Protein AF-0000000074056436 (afdb_homodimer)

InterPro domains:
  IPR011604 PD-(D/E)XK endonuclease-like domain superfamily [G3DSA:3.90.320.10] (15-272)

Secondary structure (DSSP, 8-state):
--HHHHHHHHHHHHHHHHHHHHHHHHHHHH--GGGSEEHHHHHHHHH-HHHHHHHHHSPPP--HHHHHHHHHHHHHHHHHHHHHHHTT-EEEEEEEEEEEETTEEEEEEEEEEEEE-SSS-EEEEEEEEE-SS--SS--HHHHHHHHHHHHHHHHTTTSS-EEEE-TTS-EEEEEE-HHHHIIIII-----S-GGGSEEEEEEEEE-SS-EEEEEEE---HHHHHHHHHHHHHHHHHHHHHHHTSS-GGGS----SS-GGGGG-TT-TT-TTS----B-GGGHHHHHHHHHHHHHHHHHHHHHHHHHHHHHHHHHHHT-SSPEE-SSEEEEEEEEPPPEEE-HHHHHHHHHHHHHSS--TT--HHHHHHHTEEEPPPEEEEEEEE--/--HHHHHHHHHHHHHHHHHHHHHHHHHHHH--GGGSEEHHHHHHHHH-HHHHHHHHHSPPP--HHHHHHHHHHHHHHHHHHHHHHHTT-EEEEEEEEEEEETTEEEEEEEEEEEEE-SSS-EEEEEEEEE-SS--SS--HHHHHHHHHHHHHHHHTTTSS-EEEE-TTS-EEEEEE-HHHHIIIII-----S-GGGSEEEEEEEEE-SS-EEEEEEE---HHHHHHHHHHHHHHHHHHHHHHTTS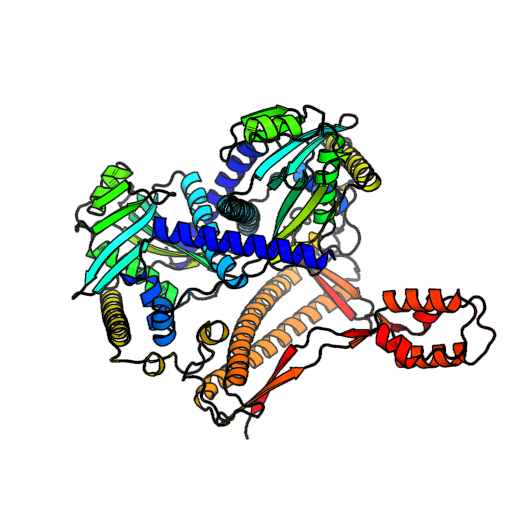S-GGGS----S--GGGGG-TT-TT-TTS-SSSB-GGGHHHHHHHHHHHHHHHHHHHHHHHHHHHHHHHHHHHT-SSPEE-SSEEEEEEEEPPPEEE-HHHHHHHHHHHHHSS--TT--HHHHHHHTEEEPPPEEEEEEEE--

Nearest PDB structures (foldseek):
  4ic1-assembly1_D  TM=7.194E-01  e=1.353E-06  Saccharolobus solfataricus P2
  7lwa-assembly1_A  TM=5.462E-01  e=1.738E-07  Homo sapiens
  7lw7-assembly1_A  TM=5.436E-01  e=4.994E-07  Homo sapiens
  7lw8-assembly1_A  TM=5.577E-01  e=8.464E-07  Homo sapiens
  7lw9-assembly1_A  TM=5.324E-01  e=1.353E-06  Homo sapiens

Sequence (774 aa):
MDSSDRGKALLELFRQGLANYGQRQTQAMLGDRTAYIGMSDIARYTECPRAAVAGKLLPPGTSLGRLLTLARGHWFEDGVGQCLAALGLHVLPQLEIRHTYRGVPIRAHLDFTLVWELPRPAVRILEVKSMEQLPADPYAAHELQISGQTGLLRRLWNKPTFSLRDKNGRILHDNLTFPQICREHLGLAFPDSVRDVSLEGWLLCLSMKEARAFGPYGYDAESLANIFTQARAFWAQLQDIRTGSLTLDAVPHAQGFHPLCACCRFNADCPKFPQGDYQPQWQPALTRLDALKQSRSTLDAAIKEMEAALKLACQLSGTQNWINTGQHRFRCTTAAGRRSLNREALHDELADIFRFEHLDDIDVDALLSRCEREGAAASRLIINAISMDSSDRGKALLELFRQGLANYGQRQTQAMLGDRTAYIGMSDIARYTECPRAAVAGKLLPPGTSLGRLLTLARGHWFEDGVGQCLAALGLHVLPQLEIRHTYRGVPIRAHLDFTLVWELPRPAVRILEVKSMEQLPADPYAAHELQISGQTGLLRRLWNKPTFSLRDKNGRILHDNLTFPQICREHLGLAFPDSVRDVSLEGWLLCLSMKEARAFGPYGYDAESLANIFTQARAFWAQLQDIRTGSLTLDAVPHAQGFHPLCACCRFNADCPKFPQGDYQPQWQPALTRLDALKQSRSTLDAAIKEMEAALKLACQLSGTQNWINTGQHRFRCTTAAGRRSLNREALHDELADIFRFEHLDDIDVDALLSRCEREGAAASRLIINAIS

Foldseek 3Di:
DDPVVVVVVVLVVVLVVLVVVVVQQCCLQPNQCLQAAELLLLLVCVQWLLLSLCVSVDDDDSDSVVSVQVVVFVVVLVVVVVVCVVVVFDKAAQKKFWDADPNHTYIYTFRIWTFDPPPHTEIEGEAEAEDADDDPDDDSSVLLSQQLVQQRCQVCQQWQGIWGADSSNHTPDHRGHPQVCCCVVPVDGDDSHCVRYHYFYKYWYDYPPDIDIDDGHHHDPVSNVVSSVSSVVSVVQSVCVVVPNDDSQRGGTRDDDDPCLVVRPPNPPHVNDPPDDDDCVCVVVVVVVVVVVVVVVVVVVVVVVVLVVVQVVQVVVPDQDWDDDPFKIKHKDWAKADKDFQPVQLVVVVVVLVVDPPNPPDDVVVSRVVRIDIDDTDIDMDMDTDD/DDPVVVVVVVLVVVLVVLVVVVVQQCCLQPNQCLQAAELLLLLVCVQWLLLSLCPSVDDDDSDSVVSVQVVVFVVVLVVVVVVCVVVVFDKAAQKKFWDADPNHTYIYTFRIWTFDPPPHTEIEGEAEAEDADDDPDDDSSVLLSQQLVQQRCQVCQQWQGIWGADSSNHTPDHRGHPQVCCCPVPVDGDDPHCVRYHYFYKYWYDYPPDIDIDDGHHHDPVSNVVSSVSSVVSVVQSVCVVVPNDDSQRGGTRFADDPCLVVRPPNPPHVLDDDDDDRCRPVVVVVVVVVVVVVVVVVVVVVVVVLVVVQVVQVVVVDQDWDDDPFKIKHKDWAKADKDFQPVQLVVVVVVLVVDPPNPPDDVVVSRVVRIDIDHIDIDMDMDTDD

Organism: NCBI:txid44742

Structure (mmCIF, N/CA/C/O backbone):
data_AF-0000000074056436-model_v1
#
loop_
_entity.id
_entity.type
_entity.pdbx_description
1 polymer Nuclease
#
loop_
_atom_site.group_PDB
_atom_site.id
_atom_site.type_symbol
_atom_site.label_atom_id
_atom_site.label_alt_id
_atom_site.label_comp_id
_atom_site.label_asym_id
_atom_site.label_entity_id
_atom_site.label_seq_id
_atom_site.pdbx_PDB_ins_code
_atom_site.Cartn_x
_atom_site.Cartn_y
_atom_site.Cartn_z
_atom_site.occupancy
_atom_site.B_iso_or_equiv
_atom_site.auth_seq_id
_atom_site.auth_comp_id
_atom_site.auth_asym_id
_atom_site.auth_atom_id
_atom_site.pdbx_PDB_model_num
ATOM 1 N N . MET A 1 1 ? 27.094 -19.5 -4.215 1 45.03 1 MET A N 1
ATOM 2 C CA . MET A 1 1 ? 26.406 -18.5 -3.406 1 45.03 1 MET A CA 1
ATOM 3 C C . MET A 1 1 ? 25.062 -19.031 -2.914 1 45.03 1 MET A C 1
ATOM 5 O O . MET A 1 1 ? 24.297 -19.609 -3.689 1 45.03 1 MET A O 1
ATOM 9 N N . ASP A 1 2 ? 24.797 -19.203 -1.667 1 64.5 2 ASP A N 1
ATOM 10 C CA . ASP A 1 2 ? 23.625 -19.766 -0.997 1 64.5 2 ASP A CA 1
ATOM 11 C C . ASP A 1 2 ? 22.375 -18.969 -1.349 1 64.5 2 ASP A C 1
ATOM 13 O O . ASP A 1 2 ? 22.453 -17.797 -1.747 1 64.5 2 ASP A O 1
ATOM 17 N N . SER A 1 3 ? 21.281 -19.625 -1.582 1 73.5 3 SER A N 1
ATOM 18 C CA . SER A 1 3 ? 19.984 -19.062 -1.944 1 73.5 3 SER A CA 1
ATOM 19 C C . SER A 1 3 ? 19.703 -17.797 -1.151 1 73.5 3 SER A C 1
ATOM 21 O O . SER A 1 3 ? 19.156 -16.828 -1.693 1 73.5 3 SER A O 1
ATOM 23 N N . SER A 1 4 ? 20.188 -17.828 0.021 1 75.25 4 SER A N 1
ATOM 24 C CA . SER A 1 4 ? 19.953 -16.672 0.875 1 75.25 4 SER A CA 1
ATOM 25 C C . SER A 1 4 ? 20.766 -15.461 0.406 1 75.25 4 SER A C 1
ATOM 27 O O . SER A 1 4 ? 20.25 -14.336 0.396 1 75.25 4 SER A O 1
ATOM 29 N N . ASP A 1 5 ? 21.891 -15.773 -0.095 1 84.12 5 ASP A N 1
ATOM 30 C CA . ASP A 1 5 ? 22.766 -14.688 -0.553 1 84.12 5 ASP A CA 1
ATOM 31 C C . ASP A 1 5 ? 22.234 -14.078 -1.852 1 84.12 5 ASP A C 1
ATOM 33 O O . ASP A 1 5 ? 22.281 -12.859 -2.037 1 84.12 5 ASP A O 1
ATOM 37 N N . ARG A 1 6 ? 21.703 -14.883 -2.639 1 89.94 6 ARG A N 1
ATOM 38 C CA . ARG A 1 6 ? 21.188 -14.406 -3.922 1 89.94 6 ARG A CA 1
ATOM 39 C C . ARG A 1 6 ? 19.891 -13.617 -3.742 1 89.94 6 ARG A C 1
ATOM 41 O O . ARG A 1 6 ? 19.625 -12.672 -4.484 1 89.94 6 ARG A O 1
ATOM 48 N N . GLY A 1 7 ? 19.125 -14.039 -2.811 1 90.94 7 GLY A N 1
ATOM 49 C CA . GLY A 1 7 ? 17.969 -13.242 -2.457 1 90.94 7 GLY A CA 1
ATOM 50 C C . GLY A 1 7 ? 18.312 -11.852 -1.962 1 90.94 7 GLY A C 1
ATOM 51 O O . GLY A 1 7 ? 17.672 -10.875 -2.34 1 90.94 7 GLY A O 1
ATOM 52 N N . LYS A 1 8 ? 19.406 -11.812 -1.211 1 92.19 8 LYS A N 1
ATOM 53 C CA . LYS A 1 8 ? 19.875 -10.523 -0.716 1 92.19 8 LYS A CA 1
ATOM 54 C C . LYS A 1 8 ? 20.391 -9.648 -1.86 1 92.19 8 LYS A C 1
ATOM 56 O O . LYS A 1 8 ? 20.203 -8.43 -1.847 1 92.19 8 LYS A O 1
ATOM 61 N N . ALA A 1 9 ? 20.953 -10.305 -2.77 1 93.94 9 ALA A N 1
ATOM 62 C CA . ALA A 1 9 ? 21.469 -9.57 -3.93 1 93.94 9 ALA A CA 1
ATOM 63 C C . ALA A 1 9 ? 20.312 -8.977 -4.742 1 93.94 9 ALA A C 1
ATOM 65 O O . ALA A 1 9 ? 20.422 -7.844 -5.227 1 93.94 9 ALA A O 1
ATOM 66 N N . LEU A 1 10 ? 19.328 -9.719 -4.914 1 95.06 10 LEU A N 1
ATOM 67 C CA . LEU A 1 10 ? 18.156 -9.219 -5.613 1 95.06 10 LEU A CA 1
ATOM 68 C C . LEU A 1 10 ? 17.562 -8.016 -4.891 1 95.06 10 LEU A C 1
ATOM 70 O O . LEU A 1 10 ? 17.203 -7.02 -5.523 1 95.06 10 LEU A O 1
ATOM 74 N N . LEU A 1 11 ? 17.5 -8.07 -3.604 1 96.44 11 LEU A N 1
ATOM 75 C CA . LEU A 1 11 ? 16.969 -6.969 -2.814 1 96.44 11 LEU A CA 1
ATOM 76 C C . LEU A 1 11 ? 17.859 -5.734 -2.93 1 96.44 11 LEU A C 1
ATOM 78 O O . LEU A 1 11 ? 17.359 -4.605 -2.965 1 96.44 11 LEU A O 1
ATOM 82 N N . GLU A 1 12 ? 19.094 -5.961 -2.975 1 96.38 12 GLU A N 1
ATOM 83 C CA . GLU A 1 12 ? 20.031 -4.844 -3.145 1 96.38 12 GLU A CA 1
ATOM 84 C C . GLU A 1 12 ? 19.859 -4.191 -4.512 1 96.38 12 GLU A C 1
ATOM 86 O O . GLU A 1 12 ? 19.891 -2.963 -4.625 1 96.38 12 GLU A O 1
ATOM 91 N N . LEU A 1 13 ? 19.672 -5.012 -5.488 1 95.75 13 LEU A N 1
ATOM 92 C CA . LEU A 1 13 ? 19.406 -4.488 -6.82 1 95.75 13 LEU A CA 1
ATOM 93 C C . LEU A 1 13 ? 18.125 -3.662 -6.824 1 95.75 13 LEU A C 1
ATOM 95 O O . LEU A 1 13 ? 18.078 -2.582 -7.418 1 95.75 13 LEU A O 1
ATOM 99 N N . PHE A 1 14 ? 17.172 -4.199 -6.191 1 96.75 14 PHE A N 1
ATOM 100 C CA . PHE A 1 14 ? 15.898 -3.496 -6.086 1 96.75 14 PHE A CA 1
ATOM 101 C C . PHE A 1 14 ? 16.062 -2.174 -5.348 1 96.75 14 PHE A C 1
ATOM 103 O O . PHE A 1 14 ? 15.555 -1.142 -5.785 1 96.75 14 PHE A O 1
ATOM 110 N N . ARG A 1 15 ? 16.766 -2.18 -4.289 1 97.44 15 ARG A N 1
ATOM 111 C CA . ARG A 1 15 ? 17.047 -0.967 -3.525 1 97.44 15 ARG A CA 1
ATOM 112 C C . ARG A 1 15 ? 17.703 0.093 -4.406 1 97.44 15 ARG A C 1
ATOM 114 O O . ARG A 1 15 ? 17.328 1.267 -4.355 1 97.44 15 ARG A O 1
ATOM 121 N N . GLN A 1 16 ? 18.641 -0.307 -5.199 1 97.5 16 GLN A N 1
ATOM 122 C CA . GLN A 1 16 ? 19.312 0.615 -6.105 1 97.5 16 GLN A CA 1
ATOM 123 C C . GLN A 1 16 ? 18.344 1.181 -7.137 1 97.5 16 GLN A C 1
ATOM 125 O O . GLN A 1 16 ? 18.406 2.367 -7.465 1 97.5 16 GLN A O 1
ATOM 130 N N . GLY A 1 17 ? 17.531 0.316 -7.633 1 97.75 17 GLY A N 1
ATOM 131 C CA . GLY A 1 17 ? 16.5 0.774 -8.555 1 97.75 17 GLY A CA 1
ATOM 132 C C . GLY A 1 17 ? 15.578 1.814 -7.945 1 97.75 17 GLY A C 1
ATOM 133 O O . GLY A 1 17 ? 15.266 2.826 -8.586 1 97.75 17 GLY A O 1
ATOM 134 N N . LEU A 1 18 ? 15.195 1.543 -6.699 1 97.69 18 LEU A N 1
ATOM 135 C CA . LEU A 1 18 ? 14.352 2.492 -5.98 1 97.69 18 LEU A CA 1
ATOM 136 C C . LEU A 1 18 ? 15.055 3.84 -5.836 1 97.69 18 LEU A C 1
ATOM 138 O O . LEU A 1 18 ? 14.445 4.887 -6.074 1 97.69 18 LEU A O 1
ATOM 142 N N . ALA A 1 19 ? 16.281 3.781 -5.453 1 96.75 19 ALA A N 1
ATOM 143 C CA . ALA A 1 19 ? 17.062 4.996 -5.23 1 96.75 19 ALA A CA 1
ATOM 144 C C . ALA A 1 19 ? 17.203 5.805 -6.52 1 96.75 19 ALA A C 1
ATOM 146 O O . ALA A 1 19 ? 16.953 7.016 -6.527 1 96.75 19 ALA A O 1
ATOM 147 N N . ASN A 1 20 ? 17.5 5.148 -7.602 1 96.25 20 ASN A N 1
ATOM 148 C CA . ASN A 1 20 ? 17.688 5.809 -8.891 1 96.25 20 ASN A CA 1
ATOM 149 C C . ASN A 1 20 ? 16.375 6.406 -9.406 1 96.25 20 ASN A C 1
ATOM 151 O O . ASN A 1 20 ? 16.359 7.551 -9.859 1 96.25 20 ASN A O 1
ATOM 155 N N . TYR A 1 21 ? 15.414 5.621 -9.328 1 95.31 21 TYR A N 1
ATOM 156 C CA . TYR A 1 21 ? 14.109 6.094 -9.789 1 95.31 21 TYR A CA 1
ATOM 157 C C . TYR A 1 21 ? 13.641 7.285 -8.969 1 95.31 21 TYR A C 1
ATOM 159 O O . TYR A 1 21 ? 13.164 8.281 -9.523 1 95.31 21 TYR A O 1
ATOM 167 N N . GLY A 1 22 ? 13.789 7.156 -7.645 1 93.5 22 GLY A N 1
ATOM 168 C CA . GLY A 1 22 ? 13.375 8.234 -6.762 1 93.5 22 GLY A CA 1
ATOM 169 C C . GLY A 1 22 ? 14.094 9.539 -7.035 1 93.5 22 GLY A C 1
ATOM 170 O O . GLY A 1 22 ? 13.469 10.602 -7.07 1 93.5 22 GLY A O 1
ATOM 171 N N . GLN A 1 23 ? 15.312 9.445 -7.234 1 92.62 23 GLN A N 1
ATOM 172 C CA . GLN A 1 23 ? 16.109 10.625 -7.512 1 92.62 23 GLN A CA 1
ATOM 173 C C . GLN A 1 23 ? 15.695 11.289 -8.82 1 92.62 23 GLN A C 1
ATOM 175 O O . GLN A 1 23 ? 15.5 12.5 -8.875 1 92.62 23 GLN A O 1
ATOM 180 N N . ARG A 1 24 ? 15.484 10.508 -9.82 1 92.44 24 ARG A N 1
ATOM 181 C CA . ARG A 1 24 ? 15.102 11.016 -11.133 1 92.44 24 ARG A CA 1
ATOM 182 C C . ARG A 1 24 ? 13.711 11.656 -11.086 1 92.44 24 ARG A C 1
ATOM 184 O O . ARG A 1 24 ? 13.5 12.734 -11.633 1 92.44 24 ARG A O 1
ATOM 191 N N . GLN A 1 25 ? 12.844 10.984 -10.445 1 91.69 25 GLN A N 1
ATOM 192 C CA . GLN A 1 25 ? 11.477 11.477 -10.359 1 91.69 25 GLN A CA 1
ATOM 193 C C . GLN A 1 25 ? 11.406 12.789 -9.586 1 91.69 25 GLN A C 1
ATOM 195 O O . GLN A 1 25 ? 10.703 13.719 -9.984 1 91.69 25 GLN A O 1
ATOM 200 N N . THR A 1 26 ? 12.109 12.852 -8.492 1 90.44 26 THR A N 1
ATOM 201 C CA . THR A 1 26 ? 12.125 14.062 -7.688 1 90.44 26 THR A CA 1
ATOM 202 C C . THR A 1 26 ? 12.695 15.234 -8.484 1 90.44 26 THR A C 1
ATOM 204 O O . THR A 1 26 ? 12.117 16.328 -8.492 1 90.44 26 THR A O 1
ATOM 207 N N . GLN A 1 27 ? 13.711 14.992 -9.172 1 91.88 27 GLN A N 1
ATOM 208 C CA . GLN A 1 27 ? 14.336 16.047 -9.961 1 91.88 27 GLN A CA 1
ATOM 209 C C . GLN A 1 27 ? 13.406 16.516 -11.086 1 91.88 27 GLN A C 1
ATOM 211 O O . GLN A 1 27 ? 13.273 17.719 -11.328 1 91.88 27 GLN A O 1
ATOM 216 N N . ALA A 1 28 ? 12.781 15.602 -11.688 1 92.62 28 ALA A N 1
ATOM 217 C CA . ALA A 1 28 ? 11.922 15.914 -12.828 1 92.62 28 ALA A CA 1
ATOM 218 C C . ALA A 1 28 ? 10.664 16.656 -12.383 1 92.62 28 ALA A C 1
ATOM 220 O O . ALA A 1 28 ? 10.25 17.609 -13.023 1 92.62 28 ALA A O 1
ATOM 221 N N . MET A 1 29 ? 10.109 16.234 -11.289 1 92.31 29 MET A N 1
ATOM 222 C CA . MET A 1 29 ? 8.781 16.719 -10.914 1 92.31 29 MET A CA 1
ATOM 223 C C . MET A 1 29 ? 8.875 17.906 -9.953 1 92.31 29 MET A C 1
ATOM 225 O O . MET A 1 29 ? 8.016 18.781 -9.961 1 92.31 29 MET A O 1
ATOM 229 N N . LEU A 1 30 ? 9.93 17.875 -9.07 1 92 30 LEU A N 1
ATOM 230 C CA . LEU A 1 30 ? 9.953 18.844 -7.984 1 92 30 LEU A CA 1
ATOM 231 C C . LEU A 1 30 ? 11.148 19.797 -8.117 1 92 30 LEU A C 1
ATOM 233 O O . LEU A 1 30 ? 11.195 20.828 -7.457 1 92 30 LEU A O 1
ATOM 237 N N . GLY A 1 31 ? 12.117 19.453 -8.969 1 91.88 31 GLY A N 1
ATOM 238 C CA . GLY A 1 31 ? 13.305 20.281 -9.109 1 91.88 31 GLY A CA 1
ATOM 239 C C . GLY A 1 31 ? 14.203 20.266 -7.887 1 91.88 31 GLY A C 1
ATOM 240 O O . GLY A 1 31 ? 14.281 19.25 -7.195 1 91.88 31 GLY A O 1
ATOM 241 N N . ASP A 1 32 ? 14.922 21.344 -7.656 1 92.62 32 ASP A N 1
ATOM 242 C CA . ASP A 1 32 ? 15.844 21.453 -6.527 1 92.62 32 ASP A CA 1
ATOM 243 C C . ASP A 1 32 ? 15.094 21.781 -5.238 1 92.62 32 ASP A C 1
ATOM 245 O O . ASP A 1 32 ? 14.797 22.953 -4.969 1 92.62 32 ASP A O 1
ATOM 249 N N . ARG A 1 33 ? 14.984 20.844 -4.402 1 91.94 33 ARG A N 1
ATOM 250 C CA . ARG A 1 33 ? 14.172 20.953 -3.195 1 91.94 33 ARG A CA 1
ATOM 251 C C . ARG A 1 33 ? 14.867 21.828 -2.148 1 91.94 33 ARG A C 1
ATOM 253 O O . ARG A 1 33 ? 14.242 22.25 -1.172 1 91.94 33 ARG A O 1
ATOM 260 N N . THR A 1 34 ? 16.109 22.094 -2.307 1 91 34 THR A N 1
ATOM 261 C CA . THR A 1 34 ? 16.844 22.906 -1.346 1 91 34 THR A CA 1
ATOM 262 C C . THR A 1 34 ? 16.562 24.391 -1.57 1 91 34 THR A C 1
ATOM 264 O O . THR A 1 34 ? 16.844 25.219 -0.704 1 91 34 THR A O 1
ATOM 267 N N . ALA A 1 35 ? 15.961 24.703 -2.682 1 93.62 35 ALA A N 1
ATOM 268 C CA . ALA A 1 35 ? 15.805 26.094 -3.096 1 93.62 35 ALA A CA 1
ATOM 269 C C . ALA A 1 35 ? 14.477 26.656 -2.607 1 93.62 35 ALA A C 1
ATOM 271 O O . ALA A 1 35 ? 14.219 27.859 -2.748 1 93.62 35 ALA A O 1
ATOM 272 N N . TYR A 1 36 ? 13.664 25.844 -2.062 1 97.06 36 TYR A N 1
ATOM 273 C CA . TYR A 1 36 ? 12.367 26.312 -1.59 1 97.06 36 TYR A CA 1
ATOM 274 C C . TYR A 1 36 ? 11.867 25.438 -0.441 1 97.06 36 TYR A C 1
ATOM 276 O O . TYR A 1 36 ? 12.461 24.406 -0.13 1 97.06 36 TYR A O 1
ATOM 284 N N . ILE A 1 37 ? 10.797 25.906 0.201 1 97.44 37 ILE A N 1
ATOM 285 C CA . ILE A 1 37 ? 10.102 25.141 1.224 1 97.44 37 ILE A CA 1
ATOM 286 C C . ILE A 1 37 ? 8.766 24.641 0.672 1 97.44 37 ILE A C 1
ATOM 288 O O . ILE A 1 37 ? 7.949 25.422 0.195 1 97.44 37 ILE A O 1
ATOM 292 N N . GLY A 1 38 ? 8.594 23.344 0.7 1 97.56 38 GLY A N 1
ATOM 293 C CA . GLY A 1 38 ? 7.336 22.766 0.26 1 97.56 38 GLY A CA 1
ATOM 294 C C . GLY A 1 38 ? 6.289 22.719 1.356 1 97.56 38 GLY A C 1
ATOM 295 O O . GLY A 1 38 ? 6.617 22.844 2.539 1 97.56 38 GLY A O 1
ATOM 296 N N . MET A 1 39 ? 5.102 22.516 0.973 1 96.75 39 MET A N 1
ATOM 297 C CA . MET A 1 39 ? 4.012 22.438 1.939 1 96.75 39 MET A CA 1
ATOM 298 C C . MET A 1 39 ? 4.219 21.281 2.902 1 96.75 39 MET A C 1
ATOM 300 O O . MET A 1 39 ? 3.967 21.406 4.102 1 96.75 39 MET A O 1
ATOM 304 N N . SER A 1 40 ? 4.664 20.156 2.402 1 95.44 40 SER A N 1
ATOM 305 C CA . SER A 1 40 ? 4.945 19 3.25 1 95.44 40 SER A CA 1
ATOM 306 C C . SER A 1 40 ? 6.074 19.297 4.23 1 95.44 40 SER A C 1
ATOM 308 O O . SER A 1 40 ? 6.086 18.781 5.348 1 95.44 40 SER A O 1
ATOM 310 N N . ASP A 1 41 ? 7.051 20.094 3.797 1 96.5 41 ASP A N 1
ATOM 311 C CA . ASP A 1 41 ? 8.141 20.516 4.68 1 96.5 41 ASP A CA 1
ATOM 312 C C . ASP A 1 41 ? 7.605 21.297 5.871 1 96.5 41 ASP A C 1
ATOM 314 O O . ASP A 1 41 ? 8.016 21.078 7.012 1 96.5 41 ASP A O 1
ATOM 318 N N . ILE A 1 42 ? 6.738 22.203 5.535 1 97.44 42 ILE A N 1
ATOM 319 C CA . ILE A 1 42 ? 6.176 23.062 6.574 1 97.44 42 ILE A CA 1
ATOM 320 C C . ILE A 1 42 ? 5.391 22.219 7.57 1 97.44 42 ILE A C 1
ATOM 322 O O . ILE A 1 42 ? 5.488 22.422 8.781 1 97.44 42 ILE A O 1
ATOM 326 N N . ALA A 1 43 ? 4.637 21.297 7.047 1 95.12 43 ALA A N 1
ATOM 327 C CA . ALA A 1 43 ? 3.881 20.406 7.91 1 95.12 43 ALA A CA 1
ATOM 328 C C . ALA A 1 43 ? 4.809 19.641 8.852 1 95.12 43 ALA A C 1
ATOM 330 O O . ALA A 1 43 ? 4.543 19.531 10.047 1 95.12 43 ALA A O 1
ATOM 331 N N . ARG A 1 44 ? 5.895 19.156 8.383 1 93.19 44 ARG A N 1
ATOM 332 C CA . ARG A 1 44 ? 6.871 18.438 9.195 1 93.19 44 ARG A CA 1
ATOM 333 C C . ARG A 1 44 ? 7.504 19.344 10.234 1 93.19 44 ARG A C 1
ATOM 335 O O . ARG A 1 44 ? 7.766 18.938 11.367 1 93.19 44 ARG A O 1
ATOM 342 N N . TYR A 1 45 ? 7.762 20.531 9.852 1 96.62 45 TYR A N 1
ATOM 343 C CA . TYR A 1 45 ? 8.375 21.516 10.734 1 96.62 45 TYR A CA 1
ATOM 344 C C . TYR A 1 45 ? 7.488 21.781 11.945 1 96.62 45 TYR A C 1
ATOM 346 O O . TYR A 1 45 ? 7.988 21.984 13.055 1 96.62 45 TYR A O 1
ATOM 354 N N . THR A 1 46 ? 6.219 21.766 11.688 1 93.31 46 THR A N 1
ATOM 355 C CA . THR A 1 46 ? 5.289 22 12.781 1 93.31 46 THR A CA 1
ATOM 356 C C . THR A 1 46 ? 5.328 20.844 13.781 1 93.31 46 THR A C 1
ATOM 358 O O . THR A 1 46 ? 5.055 21.031 14.969 1 93.31 46 THR A O 1
ATOM 361 N N . GLU A 1 47 ? 5.715 19.688 13.289 1 89.56 47 GLU A N 1
ATOM 362 C CA . GLU A 1 47 ? 5.82 18.531 14.172 1 89.56 47 GLU A CA 1
ATOM 363 C C . GLU A 1 47 ? 7.164 18.516 14.891 1 89.56 47 GLU A C 1
ATOM 365 O O . GLU A 1 47 ? 7.219 18.281 16.109 1 89.56 47 GLU A O 1
ATOM 370 N N . CYS A 1 48 ? 8.203 18.672 14.18 1 93.69 48 CYS A N 1
ATOM 371 C CA . CYS A 1 48 ? 9.555 18.719 14.734 1 93.69 48 CYS A CA 1
ATOM 372 C C . CYS A 1 48 ? 10.477 19.562 13.875 1 93.69 48 CYS A C 1
ATOM 374 O O . CYS A 1 48 ? 11 19.094 12.867 1 93.69 48 CYS A O 1
ATOM 376 N N . PRO A 1 49 ? 10.75 20.75 14.328 1 96.44 49 PRO A N 1
ATOM 377 C CA . PRO A 1 49 ? 11.602 21.656 13.562 1 96.44 49 PRO A CA 1
ATOM 378 C C . PRO A 1 49 ? 12.977 21.062 13.258 1 96.44 49 PRO A C 1
ATOM 380 O O . PRO A 1 49 ? 13.453 21.156 12.125 1 96.44 49 PRO A O 1
ATOM 383 N N . ARG A 1 50 ? 13.578 20.422 14.164 1 95.75 50 ARG A N 1
ATOM 384 C CA . ARG A 1 50 ? 14.914 19.859 13.961 1 95.75 50 ARG A CA 1
ATOM 385 C C . ARG A 1 50 ? 14.906 18.812 12.852 1 95.75 50 ARG A C 1
ATOM 387 O O . ARG A 1 50 ? 15.789 18.812 11.992 1 95.75 50 ARG A O 1
ATOM 394 N N . ALA A 1 51 ? 13.938 17.969 12.93 1 93.56 51 ALA A N 1
ATOM 395 C CA . ALA A 1 51 ? 13.844 16.922 11.914 1 93.56 51 ALA A CA 1
ATOM 396 C C . ALA A 1 51 ? 13.633 17.531 10.531 1 93.56 51 ALA A C 1
ATOM 398 O O . ALA A 1 51 ? 14.219 17.062 9.547 1 93.56 51 ALA A O 1
ATOM 399 N N . ALA A 1 52 ? 12.781 18.516 10.43 1 95.81 52 ALA A N 1
ATOM 400 C CA . ALA A 1 52 ? 12.492 19.172 9.156 1 95.81 52 ALA A CA 1
ATOM 401 C C . ALA A 1 52 ? 13.734 19.844 8.586 1 95.81 52 ALA A C 1
ATOM 403 O O . ALA A 1 52 ? 14.047 19.688 7.402 1 95.81 52 ALA A O 1
ATOM 404 N N . VAL A 1 53 ? 14.414 20.516 9.438 1 96.75 53 VAL A N 1
ATOM 405 C CA . VAL A 1 53 ? 15.609 21.234 9.016 1 96.75 53 VAL A CA 1
ATOM 406 C C . VAL A 1 53 ? 16.688 20.234 8.586 1 96.75 53 VAL A C 1
ATOM 408 O O . VAL A 1 53 ? 17.297 20.391 7.523 1 96.75 53 VAL A O 1
ATOM 411 N N . ALA A 1 54 ? 16.875 19.234 9.406 1 94.62 54 ALA A N 1
ATOM 412 C CA . ALA A 1 54 ? 17.844 18.188 9.062 1 94.62 54 ALA A CA 1
ATOM 413 C C . ALA A 1 54 ? 17.516 17.547 7.719 1 94.62 54 ALA A C 1
ATOM 415 O O . ALA A 1 54 ? 18.406 17.281 6.918 1 94.62 54 ALA A O 1
ATOM 416 N N . GLY A 1 55 ? 16.266 17.406 7.48 1 92.75 55 GLY A N 1
ATOM 417 C CA . GLY A 1 55 ? 15.812 16.781 6.246 1 92.75 55 GLY A CA 1
ATOM 418 C C . GLY A 1 55 ? 16.156 17.578 5.008 1 92.75 55 GLY A C 1
ATOM 419 O O . GLY A 1 55 ? 16.375 17.016 3.932 1 92.75 55 GLY A O 1
ATOM 420 N N . LYS A 1 56 ? 16.203 18.844 5.168 1 94.25 56 LYS A N 1
ATOM 421 C CA . LYS A 1 56 ? 16.547 19.719 4.051 1 94.25 56 LYS A CA 1
ATOM 422 C C . LYS A 1 56 ? 18.047 19.797 3.854 1 94.25 56 LYS A C 1
ATOM 424 O O . LYS A 1 56 ? 18.531 20.094 2.756 1 94.25 56 LYS A O 1
ATOM 429 N N . LEU A 1 57 ? 18.781 19.531 4.887 1 93.12 57 LEU A N 1
ATOM 430 C CA . LEU A 1 57 ? 20.219 19.797 4.863 1 93.12 57 LEU A CA 1
ATOM 431 C C . LEU A 1 57 ? 21 18.531 4.582 1 93.12 57 LEU A C 1
ATOM 433 O O . LEU A 1 57 ? 22.062 18.578 3.945 1 93.12 57 LEU A O 1
ATOM 437 N N . LEU A 1 58 ? 20.5 17.422 5.066 1 90.19 58 LEU A N 1
ATOM 438 C CA . LEU A 1 58 ? 21.266 16.172 5.008 1 90.19 58 LEU A CA 1
ATOM 439 C C . LEU A 1 58 ? 20.75 15.281 3.883 1 90.19 58 LEU A C 1
ATOM 441 O O . LEU A 1 58 ? 19.578 15.383 3.488 1 90.19 58 LEU A O 1
ATOM 445 N N . PRO A 1 59 ? 21.641 14.453 3.424 1 85.5 59 PRO A N 1
ATOM 446 C CA . PRO A 1 59 ? 21.219 13.555 2.344 1 85.5 59 PRO A CA 1
ATOM 447 C C . PRO A 1 59 ? 20.109 12.609 2.768 1 85.5 59 PRO A C 1
ATOM 449 O O . PRO A 1 59 ? 20.016 12.234 3.939 1 85.5 59 PRO A O 1
ATOM 452 N N . PRO A 1 60 ? 19.359 12.227 1.776 1 83.5 60 PRO A N 1
ATOM 453 C CA . PRO A 1 60 ? 18.266 11.312 2.104 1 83.5 60 PRO A CA 1
ATOM 454 C C . PRO A 1 60 ? 18.766 9.922 2.498 1 83.5 60 PRO A C 1
ATOM 456 O O . PRO A 1 60 ? 19.844 9.508 2.08 1 83.5 60 PRO A O 1
ATOM 459 N N . GLY A 1 61 ? 17.953 9.312 3.355 1 83.12 61 GLY A N 1
ATOM 460 C CA . GLY A 1 61 ? 18.25 7.934 3.699 1 83.12 61 GLY A CA 1
ATOM 461 C C . GLY A 1 61 ? 18.078 6.977 2.535 1 83.12 61 GLY A C 1
ATOM 462 O O . GLY A 1 61 ? 17.203 7.172 1.689 1 83.12 61 GLY A O 1
ATOM 463 N N . THR A 1 62 ? 18.922 5.891 2.59 1 88.5 62 THR A N 1
ATOM 464 C CA . THR A 1 62 ? 18.922 5.012 1.427 1 88.5 62 THR A CA 1
ATOM 465 C C . THR A 1 62 ? 18.547 3.586 1.827 1 88.5 62 THR A C 1
ATOM 467 O O . THR A 1 62 ? 18.781 2.641 1.075 1 88.5 62 THR A O 1
ATOM 470 N N . SER A 1 63 ? 17.953 3.482 2.982 1 90.19 63 SER A N 1
ATOM 471 C CA . SER A 1 63 ? 17.531 2.143 3.371 1 90.19 63 SER A CA 1
ATOM 472 C C . SER A 1 63 ? 16.375 1.654 2.496 1 90.19 63 SER A C 1
ATOM 474 O O . SER A 1 63 ? 15.594 2.457 1.991 1 90.19 63 SER A O 1
ATOM 476 N N . LEU A 1 64 ? 16.344 0.354 2.326 1 93.31 64 LEU A N 1
ATOM 477 C CA . LEU A 1 64 ? 15.297 -0.233 1.491 1 93.31 64 LEU A CA 1
ATOM 478 C C . LEU A 1 64 ? 13.914 0.16 1.992 1 93.31 64 LEU A C 1
ATOM 480 O O . LEU A 1 64 ? 13.047 0.549 1.202 1 93.31 64 LEU A O 1
ATOM 484 N N . GLY A 1 65 ? 13.719 0.068 3.297 1 91.88 65 GLY A N 1
ATOM 485 C CA . GLY A 1 65 ? 12.422 0.413 3.873 1 91.88 65 GLY A CA 1
ATOM 486 C C . GLY A 1 65 ? 12.008 1.842 3.584 1 91.88 65 GLY A C 1
ATOM 487 O O . GLY A 1 65 ? 10.852 2.096 3.229 1 91.88 65 GLY A O 1
ATOM 488 N N . ARG A 1 66 ? 12.891 2.723 3.682 1 90.06 66 ARG A N 1
ATOM 489 C CA . ARG A 1 66 ? 12.602 4.129 3.43 1 90.06 66 ARG A CA 1
ATOM 490 C C . ARG A 1 66 ? 12.312 4.371 1.951 1 90.06 66 ARG A C 1
ATOM 492 O O . ARG A 1 66 ? 11.328 5.027 1.606 1 90.06 66 ARG A O 1
ATOM 499 N N . LEU A 1 67 ? 13.203 3.867 1.149 1 95.12 67 LEU A N 1
ATOM 500 C CA . LEU A 1 67 ? 13.062 4.07 -0.288 1 95.12 67 LEU A CA 1
ATOM 501 C C . LEU A 1 67 ? 11.75 3.465 -0.791 1 95.12 67 LEU A C 1
ATOM 503 O O . LEU A 1 67 ? 11.07 4.062 -1.622 1 95.12 67 LEU A O 1
ATOM 507 N N . LEU A 1 68 ? 11.422 2.316 -0.29 1 96.06 68 LEU A N 1
ATOM 508 C CA . LEU A 1 68 ? 10.172 1.664 -0.676 1 96.06 68 LEU A CA 1
ATOM 509 C C . LEU A 1 68 ? 8.969 2.488 -0.235 1 96.06 68 LEU A C 1
ATOM 511 O O . LEU A 1 68 ? 7.992 2.615 -0.978 1 96.06 68 LEU A O 1
ATOM 515 N N . THR A 1 69 ? 9.031 3.053 0.907 1 93.12 69 THR A N 1
ATOM 516 C CA . THR A 1 69 ? 7.953 3.885 1.424 1 93.12 69 THR A CA 1
ATOM 517 C C . THR A 1 69 ? 7.719 5.09 0.518 1 93.12 69 THR A C 1
ATOM 519 O O . THR A 1 69 ? 6.578 5.398 0.169 1 93.12 69 THR A O 1
ATOM 522 N N . LEU A 1 70 ? 8.812 5.719 0.14 1 93.06 70 LEU A N 1
ATOM 523 C CA . LEU A 1 70 ? 8.711 6.875 -0.744 1 93.06 70 LEU A CA 1
ATOM 524 C C . LEU A 1 70 ? 8.172 6.469 -2.111 1 93.06 70 LEU A C 1
ATOM 526 O O . LEU A 1 70 ? 7.281 7.129 -2.652 1 93.06 70 LEU A O 1
ATOM 530 N N . ALA A 1 71 ? 8.672 5.398 -2.633 1 95.62 71 ALA A N 1
ATOM 531 C CA . ALA A 1 71 ? 8.25 4.914 -3.943 1 95.62 71 ALA A CA 1
ATOM 532 C C . ALA A 1 71 ? 6.773 4.52 -3.932 1 95.62 71 ALA A C 1
ATOM 534 O O . ALA A 1 71 ? 6.023 4.863 -4.852 1 95.62 71 ALA A O 1
ATOM 535 N N . ARG A 1 72 ? 6.395 3.814 -2.924 1 94.75 72 ARG A N 1
ATOM 536 C CA . ARG A 1 72 ? 5.008 3.385 -2.807 1 94.75 72 ARG A CA 1
ATOM 537 C C . ARG A 1 72 ? 4.062 4.582 -2.791 1 94.75 72 ARG A C 1
ATOM 539 O O . ARG A 1 72 ? 2.967 4.52 -3.354 1 94.75 72 ARG A O 1
ATOM 546 N N . GLY A 1 73 ? 4.484 5.629 -2.084 1 94.38 73 GLY A N 1
ATOM 547 C CA . GLY A 1 73 ? 3.676 6.836 -2.148 1 94.38 73 GLY A CA 1
ATOM 548 C C . GLY A 1 73 ? 3.406 7.297 -3.568 1 94.38 73 GLY A C 1
ATOM 549 O O . GLY A 1 73 ? 2.264 7.605 -3.92 1 94.38 73 GLY A O 1
ATOM 550 N N . HIS A 1 74 ? 4.43 7.242 -4.336 1 94.5 74 HIS A N 1
ATOM 551 C CA . HIS A 1 74 ? 4.301 7.629 -5.734 1 94.5 74 HIS A CA 1
ATOM 552 C C . HIS A 1 74 ? 3.438 6.637 -6.508 1 94.5 74 HIS A C 1
ATOM 554 O O . HIS A 1 74 ? 2.627 7.035 -7.344 1 94.5 74 HIS A O 1
ATOM 560 N N . TRP A 1 75 ? 3.623 5.398 -6.23 1 96.38 75 TRP A N 1
ATOM 561 C CA . TRP A 1 75 ? 2.871 4.363 -6.938 1 96.38 75 TRP A CA 1
ATOM 562 C C . TRP A 1 75 ? 1.377 4.5 -6.668 1 96.38 75 TRP A C 1
ATOM 564 O O . TRP A 1 75 ? 0.562 4.402 -7.59 1 96.38 75 TRP A O 1
ATOM 574 N N . PHE A 1 76 ? 1.025 4.715 -5.41 1 97.38 76 PHE A N 1
ATOM 575 C CA . PHE A 1 76 ? -0.375 4.887 -5.043 1 97.38 76 PHE A CA 1
ATOM 576 C C . PHE A 1 76 ? -0.953 6.141 -5.695 1 97.38 76 PHE A C 1
ATOM 578 O O . PHE A 1 76 ? -2.08 6.121 -6.191 1 97.38 76 PHE A O 1
ATOM 585 N N . GLU A 1 77 ? -0.167 7.176 -5.68 1 96.19 77 GLU A N 1
ATOM 586 C CA . GLU A 1 77 ? -0.609 8.414 -6.32 1 96.19 77 GLU A CA 1
ATOM 587 C C . GLU A 1 77 ? -0.865 8.203 -7.809 1 96.19 77 GLU A C 1
ATOM 589 O O . GLU A 1 77 ? -1.911 8.594 -8.328 1 96.19 77 GLU A O 1
ATOM 594 N N . ASP A 1 78 ? 0.058 7.574 -8.469 1 95 78 ASP A N 1
ATOM 595 C CA . ASP A 1 78 ? -0.104 7.27 -9.891 1 95 78 ASP A CA 1
ATOM 596 C C . ASP A 1 78 ? -1.34 6.406 -10.125 1 95 78 ASP A C 1
ATOM 598 O O . ASP A 1 78 ? -2.086 6.629 -11.086 1 95 78 ASP A O 1
ATOM 602 N N . GLY A 1 79 ? -1.473 5.438 -9.305 1 96.5 79 GLY A N 1
ATOM 603 C CA . GLY A 1 79 ? -2.631 4.566 -9.414 1 96.5 79 GLY A CA 1
ATOM 604 C C . GLY A 1 79 ? -3.949 5.305 -9.266 1 96.5 79 GLY A C 1
ATOM 605 O O . GLY A 1 79 ? -4.871 5.098 -10.055 1 96.5 79 GLY A O 1
ATOM 606 N N . VAL A 1 80 ? -3.988 6.152 -8.258 1 97.62 80 VAL A N 1
ATOM 607 C CA . VAL A 1 80 ? -5.188 6.957 -8.055 1 97.62 80 VAL A CA 1
ATOM 608 C C . VAL A 1 80 ? -5.441 7.832 -9.281 1 97.62 80 VAL A C 1
ATOM 610 O O . VAL A 1 80 ? -6.578 7.965 -9.734 1 97.62 80 VAL A O 1
ATOM 613 N N . GLY A 1 81 ? -4.402 8.383 -9.805 1 96.75 81 GLY A N 1
ATOM 614 C CA . GLY A 1 81 ? -4.531 9.172 -11.016 1 96.75 81 GLY A CA 1
ATOM 615 C C . GLY A 1 81 ? -5.145 8.406 -12.172 1 96.75 81 GLY A C 1
ATOM 616 O O . GLY A 1 81 ? -6 8.93 -12.891 1 96.75 81 GLY A O 1
ATOM 617 N N . GLN A 1 82 ? -4.746 7.176 -12.352 1 95 82 GLN A N 1
ATOM 618 C CA . GLN A 1 82 ? -5.285 6.324 -13.406 1 95 82 GLN A CA 1
ATOM 619 C C . GLN A 1 82 ? -6.773 6.055 -13.188 1 95 82 GLN A C 1
ATOM 621 O O . GLN A 1 82 ? -7.555 6.043 -14.141 1 95 82 GLN A O 1
ATOM 626 N N . CYS A 1 83 ? -7.109 5.867 -11.961 1 96.69 83 CYS A N 1
ATOM 627 C CA . CYS A 1 83 ? -8.508 5.605 -11.617 1 96.69 83 CYS A CA 1
ATOM 628 C C . CYS A 1 83 ? -9.375 6.824 -11.906 1 96.69 83 CYS A C 1
ATOM 630 O O . CYS A 1 83 ? -10.477 6.691 -12.438 1 96.69 83 CYS A O 1
ATOM 632 N N . LEU A 1 84 ? -8.844 7.973 -11.539 1 96.44 84 LEU A N 1
ATOM 633 C CA . LEU A 1 84 ? -9.57 9.203 -11.805 1 96.44 84 LEU A CA 1
ATOM 634 C C . LEU A 1 84 ? -9.719 9.445 -13.305 1 96.44 84 LEU A C 1
ATOM 636 O O . LEU A 1 84 ? -10.781 9.836 -13.781 1 96.44 84 LEU A O 1
ATOM 640 N N . ALA A 1 85 ? -8.703 9.156 -14.016 1 94.12 85 ALA A N 1
ATOM 641 C CA . ALA A 1 85 ? -8.734 9.305 -15.469 1 94.12 85 ALA A CA 1
ATOM 642 C C . ALA A 1 85 ? -9.75 8.359 -16.094 1 94.12 85 ALA A C 1
ATOM 644 O O . ALA A 1 85 ? -10.438 8.727 -17.047 1 94.12 85 ALA A O 1
ATOM 645 N N . ALA A 1 86 ? -9.852 7.234 -15.555 1 94.81 86 ALA A N 1
ATOM 646 C CA . ALA A 1 86 ? -10.766 6.223 -16.094 1 94.81 86 ALA A CA 1
ATOM 647 C C . ALA A 1 86 ? -12.219 6.656 -15.93 1 94.81 86 ALA A C 1
ATOM 649 O O . ALA A 1 86 ? -13.109 6.117 -16.594 1 94.81 86 ALA A O 1
ATOM 650 N N . LEU A 1 87 ? -12.469 7.602 -15.07 1 95.62 87 LEU A N 1
ATOM 651 C CA . LEU A 1 87 ? -13.82 8.117 -14.859 1 95.62 87 LEU A CA 1
ATOM 652 C C . LEU A 1 87 ? -14.109 9.273 -15.805 1 95.62 87 LEU A C 1
ATOM 654 O O . LEU A 1 87 ? -15.242 9.773 -15.859 1 95.62 87 LEU A O 1
ATOM 658 N N . GLY A 1 88 ? -13.102 9.75 -16.531 1 93.62 88 GLY A N 1
ATOM 659 C CA . GLY A 1 88 ? -13.281 10.867 -17.453 1 93.62 88 GLY A CA 1
ATOM 660 C C . GLY A 1 88 ? -13.352 12.211 -16.75 1 93.62 88 GLY A C 1
ATOM 661 O O . GLY A 1 88 ? -13.93 13.164 -17.281 1 93.62 88 GLY A O 1
ATOM 662 N N . LEU A 1 89 ? -12.82 12.273 -15.586 1 94 89 LEU A N 1
ATOM 663 C CA . LEU A 1 89 ? -12.844 13.523 -14.828 1 94 89 LEU A CA 1
ATOM 664 C C . LEU A 1 89 ? -11.766 14.484 -15.328 1 94 89 LEU A C 1
ATOM 666 O O . LEU A 1 89 ? -10.742 14.047 -15.859 1 94 89 LEU A O 1
ATOM 670 N N . HIS A 1 90 ? -12.047 15.766 -15.211 1 96.81 90 HIS A N 1
ATOM 671 C CA . HIS A 1 90 ? -11.023 16.766 -15.477 1 96.81 90 HIS A CA 1
ATOM 672 C C . HIS A 1 90 ? -10.102 16.938 -14.273 1 96.81 90 HIS A C 1
ATOM 674 O O . HIS A 1 90 ? -10.516 17.438 -13.227 1 96.81 90 HIS A O 1
ATOM 680 N N . VAL A 1 91 ? -8.867 16.5 -14.484 1 97.38 91 VAL A N 1
ATOM 681 C CA . VAL A 1 91 ? -7.926 16.484 -13.375 1 97.38 91 VAL A CA 1
ATOM 682 C C . VAL A 1 91 ? -6.637 17.188 -13.773 1 97.38 91 VAL A C 1
ATOM 684 O O . VAL A 1 91 ? -6.156 17.031 -14.898 1 97.38 91 VAL A O 1
ATOM 687 N N . LEU A 1 92 ? -6.145 18.016 -12.977 1 97.75 92 LEU A N 1
ATOM 688 C CA . LEU A 1 92 ? -4.801 18.578 -13.07 1 97.75 92 LEU A CA 1
ATOM 689 C C . LEU A 1 92 ? -3.861 17.906 -12.078 1 97.75 92 LEU A C 1
ATOM 691 O O . LEU A 1 92 ? -3.848 18.25 -10.891 1 97.75 92 LEU A O 1
ATOM 695 N N . PRO A 1 93 ? -3.08 16.938 -12.539 1 97.12 93 PRO A N 1
ATOM 696 C CA . PRO A 1 93 ? -2.166 16.266 -11.617 1 97.12 93 PRO A CA 1
ATOM 697 C C . PRO A 1 93 ? -0.921 17.078 -11.305 1 97.12 93 PRO A C 1
ATOM 699 O O . PRO A 1 93 ? -0.395 17.781 -12.18 1 97.12 93 PRO A O 1
ATOM 702 N N . GLN A 1 94 ? -0.544 17.094 -10.078 1 96.5 94 GLN A N 1
ATOM 703 C CA . GLN A 1 94 ? 0.701 17.703 -9.617 1 96.5 94 GLN A CA 1
ATOM 704 C C . GLN A 1 94 ? 0.77 19.188 -9.992 1 96.5 94 GLN A C 1
ATOM 706 O O . GLN A 1 94 ? 1.791 19.656 -10.492 1 96.5 94 GLN A O 1
ATOM 711 N N . LEU A 1 95 ? -0.33 19.844 -9.859 1 98.25 95 LEU A N 1
ATOM 712 C CA . LEU A 1 95 ? -0.332 21.281 -10.062 1 98.25 95 LEU A CA 1
ATOM 713 C C . LEU A 1 95 ? 0.604 21.984 -9.078 1 98.25 95 LEU A C 1
ATOM 715 O O . LEU A 1 95 ? 0.53 21.734 -7.871 1 98.25 95 LEU A O 1
ATOM 719 N N . GLU A 1 96 ? 1.448 22.766 -9.57 1 98.38 96 GLU A N 1
ATOM 720 C CA . GLU A 1 96 ? 2.416 23.469 -8.727 1 98.38 96 GLU A CA 1
ATOM 721 C C . GLU A 1 96 ? 2.016 24.938 -8.531 1 98.38 96 GLU A C 1
ATOM 723 O O . GLU A 1 96 ? 1.628 25.609 -9.484 1 98.38 96 GLU A O 1
ATOM 728 N N . ILE A 1 97 ? 2.066 25.391 -7.355 1 98.62 97 ILE A N 1
ATOM 729 C CA . ILE A 1 97 ? 1.893 26.797 -7.008 1 98.62 97 ILE A CA 1
ATOM 730 C C . ILE A 1 97 ? 3.201 27.344 -6.453 1 98.62 97 ILE A C 1
ATOM 732 O O . ILE A 1 97 ? 3.738 26.828 -5.469 1 98.62 97 ILE A O 1
ATOM 736 N N . ARG A 1 98 ? 3.703 28.438 -7.02 1 97.88 98 ARG A N 1
ATOM 737 C CA . ARG A 1 98 ? 4.902 29.109 -6.543 1 97.88 98 ARG A CA 1
ATOM 738 C C . ARG A 1 98 ? 4.543 30.438 -5.859 1 97.88 98 ARG A C 1
ATOM 740 O O . ARG A 1 98 ? 3.76 31.219 -6.391 1 97.88 98 ARG A O 1
ATOM 747 N N . HIS A 1 99 ? 5.109 30.516 -4.727 1 97.5 99 HIS A N 1
ATOM 748 C CA . HIS A 1 99 ? 4.844 31.734 -3.977 1 97.5 99 HIS A CA 1
ATOM 749 C C . HIS A 1 99 ? 6.078 32.188 -3.197 1 97.5 99 HIS A C 1
ATOM 751 O O . HIS A 1 99 ? 6.828 31.344 -2.686 1 97.5 99 HIS A O 1
ATOM 757 N N . THR A 1 100 ? 6.316 33.5 -3.203 1 97.62 100 THR A N 1
ATOM 758 C CA . THR A 1 100 ? 7.336 34.062 -2.336 1 97.62 100 THR A CA 1
ATOM 759 C C . THR A 1 100 ? 6.695 34.938 -1.256 1 97.62 100 THR A C 1
ATOM 761 O O . THR A 1 100 ? 6.051 35.938 -1.56 1 97.62 100 THR A O 1
ATOM 764 N N . TYR A 1 101 ? 6.832 34.5 -0.076 1 97.25 101 TYR A N 1
ATOM 765 C CA . TYR A 1 101 ? 6.285 35.25 1.049 1 97.25 101 TYR A CA 1
ATOM 766 C C . TYR A 1 101 ? 7.402 35.844 1.888 1 97.25 101 TYR A C 1
ATOM 768 O O . TYR A 1 101 ? 8.141 35.156 2.566 1 97.25 101 TYR A O 1
ATOM 776 N N . ARG A 1 102 ? 7.523 37.25 1.839 1 96.62 102 ARG A N 1
ATOM 777 C CA . ARG A 1 102 ? 8.531 37.969 2.59 1 96.62 102 ARG A CA 1
ATOM 778 C C . ARG A 1 102 ? 9.922 37.375 2.381 1 96.62 102 ARG A C 1
ATOM 780 O O . ARG A 1 102 ? 10.641 37.125 3.346 1 96.62 102 ARG A O 1
ATOM 787 N N . GLY A 1 103 ? 10.203 37.031 1.165 1 96.19 103 GLY A N 1
ATOM 788 C CA . GLY A 1 103 ? 11.523 36.562 0.779 1 96.19 103 GLY A CA 1
ATOM 789 C C . GLY A 1 103 ? 11.672 35.062 0.874 1 96.19 103 GLY A C 1
ATOM 790 O O . GLY A 1 103 ? 12.695 34.5 0.477 1 96.19 103 GLY A O 1
ATOM 791 N N . VAL A 1 104 ? 10.703 34.312 1.361 1 98.06 104 VAL A N 1
ATOM 792 C CA . VAL A 1 104 ? 10.758 32.875 1.515 1 98.06 104 VAL A CA 1
ATOM 793 C C . VAL A 1 104 ? 10.125 32.188 0.299 1 98.06 104 VAL A C 1
ATOM 795 O O . VAL A 1 104 ? 8.938 32.375 0.028 1 98.06 104 VAL A O 1
ATOM 798 N N . PRO A 1 105 ? 10.906 31.484 -0.469 1 98.25 105 PRO A N 1
ATOM 799 C CA . PRO A 1 105 ? 10.312 30.734 -1.576 1 98.25 105 PRO A CA 1
ATOM 800 C C . PRO A 1 105 ? 9.492 29.547 -1.102 1 98.25 105 PRO A C 1
ATOM 802 O O . PRO A 1 105 ? 10.008 28.656 -0.418 1 98.25 105 PRO A O 1
ATOM 805 N N . ILE A 1 106 ? 8.258 29.547 -1.454 1 98.25 106 ILE A N 1
ATOM 806 C CA . ILE A 1 106 ? 7.328 28.484 -1.064 1 98.25 106 ILE A CA 1
ATOM 807 C C . ILE A 1 106 ? 6.762 27.812 -2.311 1 98.25 106 ILE A C 1
ATOM 809 O O . ILE A 1 106 ? 6.43 28.484 -3.293 1 98.25 106 ILE A O 1
ATOM 813 N N . ARG A 1 107 ? 6.699 26.516 -2.305 1 97.81 107 ARG A N 1
ATOM 814 C CA . ARG A 1 107 ? 6.051 25.75 -3.371 1 97.81 107 ARG A CA 1
ATOM 815 C C . ARG A 1 107 ? 5.027 24.766 -2.803 1 97.81 107 ARG A C 1
ATOM 817 O O . ARG A 1 107 ? 5.27 24.141 -1.769 1 97.81 107 ARG A O 1
ATOM 824 N N . ALA A 1 108 ? 3.9 24.719 -3.416 1 98.19 108 ALA A N 1
ATOM 825 C CA . ALA A 1 108 ? 2.902 23.688 -3.129 1 98.19 108 ALA A CA 1
ATOM 826 C C . ALA A 1 108 ? 2.645 22.812 -4.355 1 98.19 108 ALA A C 1
ATOM 828 O O . ALA A 1 108 ? 2.467 23.328 -5.465 1 98.19 108 ALA A O 1
ATOM 829 N N . HIS A 1 109 ? 2.744 21.594 -4.188 1 97.5 109 HIS A N 1
ATOM 830 C CA . HIS A 1 109 ? 2.361 20.625 -5.207 1 97.5 109 HIS A CA 1
ATOM 831 C C . HIS A 1 109 ? 1.066 19.906 -4.836 1 97.5 109 HIS A C 1
ATOM 833 O O . HIS A 1 109 ? 0.991 19.25 -3.791 1 97.5 109 HIS A O 1
ATOM 839 N N . LEU A 1 110 ? 0.106 20.062 -5.617 1 98.44 110 LEU A N 1
ATOM 840 C CA . LEU A 1 110 ? -1.194 19.438 -5.387 1 98.44 110 LEU A CA 1
ATOM 841 C C . LEU A 1 110 ? -1.302 18.109 -6.129 1 98.44 110 LEU A C 1
ATOM 843 O O . LEU A 1 110 ? -1.277 18.078 -7.359 1 98.44 110 LEU A O 1
ATOM 847 N N . ASP A 1 111 ? -1.481 17 -5.391 1 97.38 111 ASP A N 1
ATOM 848 C CA . ASP A 1 111 ? -1.499 15.68 -6.027 1 97.38 111 ASP A CA 1
ATOM 849 C C . ASP A 1 111 ? -2.512 15.641 -7.168 1 97.38 111 ASP A C 1
ATOM 851 O O . ASP A 1 111 ? -2.16 15.328 -8.305 1 97.38 111 ASP A O 1
ATOM 855 N N . PHE A 1 112 ? -3.779 16.016 -6.828 1 98.38 112 PHE A N 1
ATOM 856 C CA . PHE A 1 112 ? -4.809 16.094 -7.859 1 98.38 112 PHE A CA 1
ATOM 857 C C . PHE A 1 112 ? -5.727 17.281 -7.621 1 98.38 112 PHE A C 1
ATOM 859 O O . PHE A 1 112 ? -6.188 17.5 -6.5 1 98.38 112 PHE A O 1
ATOM 866 N N . THR A 1 113 ? -5.945 18 -8.617 1 98.69 113 THR A N 1
ATOM 867 C CA . THR A 1 113 ? -6.953 19.062 -8.625 1 98.69 113 THR A CA 1
ATOM 868 C C . THR A 1 113 ? -8.07 18.734 -9.602 1 98.69 113 THR A C 1
ATOM 870 O O . THR A 1 113 ? -7.887 18.812 -10.82 1 98.69 113 THR A O 1
ATOM 873 N N . LEU A 1 114 ? -9.18 18.328 -9.062 1 98.06 114 LEU A N 1
ATOM 874 C CA . LEU A 1 114 ? -10.359 18.047 -9.883 1 98.06 114 LEU A CA 1
ATOM 875 C C . LEU A 1 114 ? -11.172 19.312 -10.102 1 98.06 114 LEU A C 1
ATOM 877 O O . LEU A 1 114 ? -11.367 20.109 -9.18 1 98.06 114 LEU A O 1
ATOM 881 N N . VAL A 1 115 ? -11.656 19.469 -11.336 1 98.06 115 VAL A N 1
ATOM 882 C CA . VAL A 1 115 ? -12.398 20.703 -11.641 1 98.06 115 VAL A CA 1
ATOM 883 C C . VAL A 1 115 ? -13.609 20.359 -12.508 1 98.06 115 VAL A C 1
ATOM 885 O O . VAL A 1 115 ? -13.57 19.422 -13.312 1 98.06 115 VAL A O 1
ATOM 888 N N . TRP A 1 116 ? -14.648 21.094 -12.305 1 96.12 116 TRP A N 1
ATOM 889 C CA . TRP A 1 116 ? -15.789 21.047 -13.211 1 96.12 116 TRP A CA 1
ATOM 890 C C . TRP A 1 116 ? -16.562 22.359 -13.188 1 96.12 116 TRP A C 1
ATOM 892 O O . TRP A 1 116 ? -16.484 23.109 -12.211 1 96.12 116 TRP A O 1
ATOM 902 N N . GLU A 1 117 ? -17.234 22.594 -14.25 1 94.19 117 GLU A N 1
ATOM 903 C CA . GLU A 1 117 ? -17.953 23.859 -14.422 1 94.19 117 GLU A CA 1
ATOM 904 C C . GLU A 1 117 ? -19.422 23.703 -14.031 1 94.19 117 GLU A C 1
ATOM 906 O O . GLU A 1 117 ? -20.016 24.641 -13.492 1 94.19 117 GLU A O 1
ATOM 911 N N . LEU A 1 118 ? -19.953 22.641 -14.5 1 89.81 118 LEU A N 1
ATOM 912 C CA . LEU A 1 118 ? -21.375 22.406 -14.328 1 89.81 118 LEU A CA 1
ATOM 913 C C . LEU A 1 118 ? -21.641 21.359 -13.258 1 89.81 118 LEU A C 1
ATOM 915 O O . LEU A 1 118 ? -20.875 20.406 -13.102 1 89.81 118 LEU A O 1
ATOM 919 N N . PRO A 1 119 ? -22.719 21.531 -12.547 1 89.38 119 PRO A N 1
ATOM 920 C CA . PRO A 1 119 ? -23.734 22.594 -12.57 1 89.38 119 PRO A CA 1
ATOM 921 C C . PRO A 1 119 ? -23.234 23.906 -11.977 1 89.38 119 PRO A C 1
ATOM 923 O O . PRO A 1 119 ? -23.781 24.969 -12.273 1 89.38 119 PRO A O 1
ATOM 926 N N . ARG A 1 120 ? -22.281 23.766 -11.023 1 92.75 120 ARG A N 1
ATOM 927 C CA . ARG A 1 120 ? -21.562 24.922 -10.477 1 92.75 120 ARG A CA 1
ATOM 928 C C . ARG A 1 120 ? -20.062 24.719 -10.523 1 92.75 120 ARG A C 1
ATOM 930 O O . ARG A 1 120 ? -19.578 23.609 -10.266 1 92.75 120 ARG A O 1
ATOM 937 N N . PRO A 1 121 ? -19.375 25.875 -10.828 1 96.5 121 PRO A N 1
ATOM 938 C CA . PRO A 1 121 ? -17.922 25.703 -10.875 1 96.5 121 PRO A CA 1
ATOM 939 C C . PRO A 1 121 ? -17.344 25.203 -9.547 1 96.5 121 PRO A C 1
ATOM 941 O O . PRO A 1 121 ? -17.688 25.719 -8.484 1 96.5 121 PRO A O 1
ATOM 944 N N . ALA A 1 122 ? -16.562 24.172 -9.625 1 97.56 122 ALA A N 1
ATOM 945 C CA . ALA A 1 122 ? -16.016 23.578 -8.406 1 97.56 122 ALA A CA 1
ATOM 946 C C . ALA A 1 122 ? -14.586 23.094 -8.617 1 97.56 122 ALA A C 1
ATOM 948 O O . ALA A 1 122 ? -14.203 22.734 -9.734 1 97.56 122 ALA A O 1
ATOM 949 N N . VAL A 1 123 ? -13.82 23.25 -7.578 1 98.31 123 VAL A N 1
ATOM 950 C CA . VAL A 1 123 ? -12.461 22.734 -7.5 1 98.31 123 VAL A CA 1
ATOM 951 C C . VAL A 1 123 ? -12.32 21.844 -6.27 1 98.31 123 VAL A C 1
ATOM 953 O O . VAL A 1 123 ? -12.688 22.234 -5.16 1 98.31 123 VAL A O 1
ATOM 956 N N . ARG A 1 124 ? -11.898 20.625 -6.465 1 98.19 124 ARG A N 1
ATOM 957 C CA . ARG A 1 124 ? -11.57 19.703 -5.379 1 98.19 124 ARG A CA 1
ATOM 958 C C . ARG A 1 124 ? -10.102 19.312 -5.418 1 98.19 124 ARG A C 1
ATOM 960 O O . ARG A 1 124 ? -9.641 18.703 -6.391 1 98.19 124 ARG A O 1
ATOM 967 N N . ILE A 1 125 ? -9.367 19.703 -4.379 1 98.62 125 ILE A N 1
ATOM 968 C CA . ILE A 1 125 ? -7.988 19.25 -4.23 1 98.62 125 ILE A CA 1
ATOM 969 C C . ILE A 1 125 ? -7.957 17.922 -3.475 1 98.62 125 ILE A C 1
ATOM 971 O O . ILE A 1 125 ? -8.531 17.812 -2.391 1 98.62 125 ILE A O 1
ATOM 975 N N . LEU A 1 126 ? -7.363 16.969 -4.059 1 98.56 126 LEU A N 1
ATOM 976 C CA . LEU A 1 126 ? -7.258 15.648 -3.443 1 98.56 126 LEU A CA 1
ATOM 977 C C . LEU A 1 126 ? -5.805 15.328 -3.1 1 98.56 126 LEU A C 1
ATOM 979 O O . LEU A 1 126 ? -4.973 15.172 -3.996 1 98.56 126 LEU A O 1
ATOM 983 N N . GLU A 1 127 ? -5.48 15.266 -1.828 1 98.31 127 GLU A N 1
ATOM 984 C CA . GLU A 1 127 ? -4.184 14.82 -1.328 1 98.31 127 GLU A CA 1
ATOM 985 C C . GLU A 1 127 ? -4.215 13.344 -0.962 1 98.31 127 GLU A C 1
ATOM 987 O O . GLU A 1 127 ? -5.043 12.914 -0.156 1 98.31 127 GLU A O 1
ATOM 992 N N . VAL A 1 128 ? -3.293 12.609 -1.528 1 98.25 128 VAL A N 1
ATOM 993 C CA . VAL A 1 128 ? -3.307 11.164 -1.349 1 98.25 128 VAL A CA 1
ATOM 994 C C . VAL A 1 128 ? -2.184 10.75 -0.399 1 98.25 128 VAL A C 1
ATOM 996 O O . VAL A 1 128 ? -1.05 11.211 -0.528 1 98.25 128 VAL A O 1
ATOM 999 N N . LYS A 1 129 ? -2.514 9.914 0.587 1 96.94 129 LYS A N 1
ATOM 1000 C CA . LYS A 1 129 ? -1.537 9.359 1.518 1 96.94 129 LYS A CA 1
ATOM 1001 C C . LYS A 1 129 ? -1.643 7.836 1.577 1 96.94 129 LYS A C 1
ATOM 1003 O O . LYS A 1 129 ? -2.732 7.293 1.764 1 96.94 129 LYS A O 1
ATOM 1008 N N . SER A 1 130 ? -0.563 7.188 1.354 1 95.44 130 SER A N 1
ATOM 1009 C CA . SER A 1 130 ? -0.482 5.742 1.55 1 95.44 130 SER A CA 1
ATOM 1010 C C . SER A 1 130 ? 0.07 5.402 2.93 1 95.44 130 SER A C 1
ATOM 1012 O O . SER A 1 130 ? 1.135 5.887 3.316 1 95.44 130 SER A O 1
ATOM 1014 N N . MET A 1 131 ? -0.656 4.531 3.646 1 90.56 131 MET A N 1
ATOM 1015 C CA . MET A 1 131 ? -0.285 4.246 5.027 1 90.56 131 MET A CA 1
ATOM 1016 C C . MET A 1 131 ? -0.479 2.768 5.348 1 90.56 131 MET A C 1
ATOM 1018 O O . MET A 1 131 ? -1.385 2.125 4.812 1 90.56 131 MET A O 1
ATOM 1022 N N . GLU A 1 132 ? 0.374 2.275 6.273 1 84.94 132 GLU A N 1
ATOM 1023 C CA . GLU A 1 132 ? 0.233 0.893 6.719 1 84.94 132 GLU A CA 1
ATOM 1024 C C . GLU A 1 132 ? -1.096 0.676 7.438 1 84.94 132 GLU A C 1
ATOM 1026 O O . GLU A 1 132 ? -1.811 -0.288 7.156 1 84.94 132 GLU A O 1
ATOM 1031 N N . GLN A 1 133 ? -1.346 1.585 8.336 1 81.06 133 GLN A N 1
ATOM 1032 C CA . GLN A 1 133 ? -2.604 1.587 9.07 1 81.06 133 GLN A CA 1
ATOM 1033 C C . GLN A 1 133 ? -3.32 2.926 8.93 1 81.06 133 GLN A C 1
ATOM 1035 O O . GLN A 1 133 ? -2.711 3.984 9.109 1 81.06 133 GLN A O 1
ATOM 1040 N N . LEU A 1 134 ? -4.586 2.828 8.594 1 87.81 134 LEU A N 1
ATOM 1041 C CA . LEU A 1 134 ? -5.34 4.066 8.43 1 87.81 134 LEU A CA 1
ATOM 1042 C C . LEU A 1 134 ? -5.75 4.633 9.789 1 87.81 134 LEU A C 1
ATOM 1044 O O . LEU A 1 134 ? -6.289 3.914 10.633 1 87.81 134 LEU A O 1
ATOM 1048 N N . PRO A 1 135 ? -5.52 5.848 10.047 1 80.44 135 PRO A N 1
ATOM 1049 C CA . PRO A 1 135 ? -5.926 6.465 11.312 1 80.44 135 PRO A CA 1
ATOM 1050 C C . PRO A 1 135 ? -7.43 6.73 11.383 1 80.44 135 PRO A C 1
ATOM 1052 O O . PRO A 1 135 ? -8.086 6.848 10.344 1 80.44 135 PRO A O 1
ATOM 1055 N N . ALA A 1 136 ? -7.93 6.75 12.578 1 78.56 136 ALA A N 1
ATOM 1056 C CA . ALA A 1 136 ? -9.32 7.148 12.766 1 78.56 136 ALA A CA 1
ATOM 1057 C C . ALA A 1 136 ? -9.516 8.633 12.453 1 78.56 136 ALA A C 1
ATOM 1059 O O . ALA A 1 136 ? -10.531 9.016 11.867 1 78.56 136 ALA A O 1
ATOM 1060 N N . ASP A 1 137 ? -8.484 9.383 12.852 1 81.81 137 ASP A N 1
ATOM 1061 C CA . ASP A 1 137 ? -8.438 10.812 12.562 1 81.81 137 ASP A CA 1
ATOM 1062 C C . ASP A 1 137 ? -7.191 11.172 11.75 1 81.81 137 ASP A C 1
ATOM 1064 O O . ASP A 1 137 ? -6.145 10.531 11.906 1 81.81 137 ASP A O 1
ATOM 1068 N N . PRO A 1 138 ? -7.359 12.125 10.945 1 88.38 138 PRO A N 1
ATOM 1069 C CA . PRO A 1 138 ? -6.199 12.484 10.133 1 88.38 138 PRO A CA 1
ATOM 1070 C C . PRO A 1 138 ? -5.043 13.039 10.961 1 88.38 138 PRO A C 1
ATOM 1072 O O . PRO A 1 138 ? -5.266 13.656 12 1 88.38 138 PRO A O 1
ATOM 1075 N N . TYR A 1 139 ? -3.852 12.812 10.523 1 85.56 139 TYR A N 1
ATOM 1076 C CA . TYR A 1 139 ? -2.682 13.406 11.156 1 85.56 139 TYR A CA 1
ATOM 1077 C C . TYR A 1 139 ? -2.668 14.922 10.969 1 85.56 139 TYR A C 1
ATOM 1079 O O . TYR A 1 139 ? -2.994 15.422 9.891 1 85.56 139 TYR A O 1
ATOM 1087 N N . ALA A 1 140 ? -2.25 15.625 11.953 1 87.94 140 ALA A N 1
ATOM 1088 C CA . ALA A 1 140 ? -2.215 17.078 11.922 1 87.94 140 ALA A CA 1
ATOM 1089 C C . ALA A 1 140 ? -1.355 17.578 10.766 1 87.94 140 ALA A C 1
ATOM 1091 O O . ALA A 1 140 ? -1.701 18.562 10.109 1 87.94 140 ALA A O 1
ATOM 1092 N N . ALA A 1 141 ? -0.278 16.938 10.484 1 90.31 141 ALA A N 1
ATOM 1093 C CA . ALA A 1 141 ? 0.628 17.344 9.414 1 90.31 141 ALA A CA 1
ATOM 1094 C C . ALA A 1 141 ? -0.071 17.281 8.055 1 90.31 141 ALA A C 1
ATOM 1096 O O . ALA A 1 141 ? 0.112 18.156 7.215 1 90.31 141 ALA A O 1
ATOM 1097 N N . HIS A 1 142 ? -0.892 16.281 7.91 1 94.81 142 HIS A N 1
ATOM 1098 C CA . HIS A 1 142 ? -1.599 16.125 6.645 1 94.81 142 HIS A CA 1
ATOM 1099 C C . HIS A 1 142 ? -2.693 17.188 6.492 1 94.81 142 HIS A C 1
ATOM 1101 O O . HIS A 1 142 ? -2.906 17.719 5.398 1 94.81 142 HIS A O 1
ATOM 1107 N N . GLU A 1 143 ? -3.307 17.484 7.586 1 94.44 143 GLU A N 1
ATOM 1108 C CA . GLU A 1 143 ? -4.328 18.531 7.566 1 94.44 143 GLU A CA 1
ATOM 1109 C C . GLU A 1 143 ? -3.719 19.891 7.25 1 94.44 143 GLU A C 1
ATOM 1111 O O . GLU A 1 143 ? -4.289 20.672 6.48 1 94.44 143 GLU A O 1
ATOM 1116 N N . LEU A 1 144 ? -2.604 20.125 7.844 1 95 144 LEU A N 1
ATOM 1117 C CA . LEU A 1 144 ? -1.917 21.391 7.582 1 95 144 LEU A CA 1
ATOM 1118 C C . LEU A 1 144 ? -1.527 21.5 6.113 1 95 144 LEU A C 1
ATOM 1120 O O . LEU A 1 144 ? -1.684 22.562 5.504 1 95 144 LEU A O 1
ATOM 1124 N N . GLN A 1 145 ? -1.052 20.438 5.609 1 96.38 145 GLN A N 1
ATOM 1125 C CA . GLN A 1 145 ? -0.629 20.422 4.215 1 96.38 145 GLN A CA 1
ATOM 1126 C C . GLN A 1 145 ? -1.794 20.734 3.281 1 96.38 145 GLN A C 1
ATOM 1128 O O . GLN A 1 145 ? -1.688 21.609 2.426 1 96.38 145 GLN A O 1
ATOM 1133 N N . ILE A 1 146 ? -2.922 20.062 3.457 1 97.25 146 ILE A N 1
ATOM 1134 C CA . ILE A 1 146 ? -4.07 20.25 2.578 1 97.25 146 ILE A CA 1
ATOM 1135 C C . ILE A 1 146 ? -4.668 21.641 2.811 1 97.25 146 ILE A C 1
ATOM 1137 O O . ILE A 1 146 ? -5.141 22.281 1.873 1 97.25 146 ILE A O 1
ATOM 1141 N N . SER A 1 147 ? -4.609 22.125 4.031 1 96.19 147 SER A N 1
ATOM 1142 C CA . SER A 1 147 ? -5.078 23.469 4.328 1 96.19 147 SER A CA 1
ATOM 1143 C C . SER A 1 147 ? -4.219 24.531 3.633 1 96.19 147 SER A C 1
ATOM 1145 O O . SER A 1 147 ? -4.742 25.5 3.086 1 96.19 147 SER A O 1
ATOM 1147 N N . GLY A 1 148 ? -2.93 24.297 3.672 1 97.38 148 GLY A N 1
ATOM 1148 C CA . GLY A 1 148 ? -2.029 25.188 2.963 1 97.38 148 GLY A CA 1
ATOM 1149 C C . GLY A 1 148 ? -2.248 25.188 1.462 1 97.38 148 GLY A C 1
ATOM 1150 O O . GLY A 1 148 ? -2.242 26.25 0.829 1 97.38 148 GLY A O 1
ATOM 1151 N N . GLN A 1 149 ? -2.477 24.047 0.926 1 98.19 149 GLN A N 1
ATOM 1152 C CA . GLN A 1 149 ? -2.721 23.891 -0.505 1 98.19 149 GLN A CA 1
ATOM 1153 C C . GLN A 1 149 ? -3.998 24.625 -0.921 1 98.19 149 GLN A C 1
ATOM 1155 O O . GLN A 1 149 ? -3.994 25.391 -1.881 1 98.19 149 GLN A O 1
ATOM 1160 N N . THR A 1 150 ? -5 24.406 -0.149 1 97.81 150 THR A N 1
ATOM 1161 C CA . THR A 1 150 ? -6.285 25.047 -0.427 1 97.81 150 THR A CA 1
ATOM 1162 C C . THR A 1 150 ? -6.195 26.547 -0.256 1 97.81 150 THR A C 1
ATOM 1164 O O . THR A 1 150 ? -6.707 27.312 -1.086 1 97.81 150 THR A O 1
ATOM 1167 N N . GLY A 1 151 ? -5.543 26.953 0.788 1 97.75 151 GLY A N 1
ATOM 1168 C CA . GLY A 1 151 ? -5.371 28.375 1.055 1 97.75 151 GLY A CA 1
ATOM 1169 C C . GLY A 1 151 ? -4.574 29.094 -0.016 1 97.75 151 GLY A C 1
ATOM 1170 O O . GLY A 1 151 ? -4.945 30.172 -0.451 1 97.75 151 GLY A O 1
ATOM 1171 N N . LEU A 1 152 ? -3.494 28.516 -0.492 1 98.06 152 LEU A N 1
ATOM 1172 C CA . LEU A 1 152 ? -2.645 29.125 -1.514 1 98.06 152 LEU A CA 1
ATOM 1173 C C . LEU A 1 152 ? -3.389 29.234 -2.84 1 98.06 152 LEU A C 1
ATOM 1175 O O . LEU A 1 152 ? -3.301 30.266 -3.518 1 98.06 152 LEU A O 1
ATOM 1179 N N . LEU A 1 153 ? -4.105 28.125 -3.172 1 98.5 153 LEU A N 1
ATOM 1180 C CA . LEU A 1 153 ? -4.852 28.172 -4.426 1 98.5 153 LEU A CA 1
ATOM 1181 C C . LEU A 1 153 ? -5.855 29.312 -4.422 1 98.5 153 LEU A C 1
ATOM 1183 O O . LEU A 1 153 ? -5.949 30.062 -5.395 1 98.5 153 LEU A O 1
ATOM 1187 N N . ARG A 1 154 ? -6.5 29.469 -3.334 1 98 154 ARG A N 1
ATOM 1188 C CA . ARG A 1 154 ? -7.496 30.516 -3.227 1 98 154 ARG A CA 1
ATOM 1189 C C . ARG A 1 154 ? -6.844 31.891 -3.289 1 98 154 ARG A C 1
ATOM 1191 O O . ARG A 1 154 ? -7.285 32.75 -4.047 1 98 154 ARG A O 1
ATOM 1198 N N . ARG A 1 155 ? -5.863 32.094 -2.537 1 96.75 155 ARG A N 1
ATOM 1199 C CA . ARG A 1 155 ? -5.207 33.375 -2.391 1 96.75 155 ARG A CA 1
ATOM 1200 C C . ARG A 1 155 ? -4.57 33.812 -3.705 1 96.75 155 ARG A C 1
ATOM 1202 O O . ARG A 1 155 ? -4.52 35 -4.004 1 96.75 155 ARG A O 1
ATOM 1209 N N . LEU A 1 156 ? -4.102 32.875 -4.441 1 97.69 156 LEU A N 1
ATOM 1210 C CA . LEU A 1 156 ? -3.299 33.219 -5.609 1 97.69 156 LEU A CA 1
ATOM 1211 C C . LEU A 1 156 ? -4.062 32.906 -6.898 1 97.69 156 LEU A C 1
ATOM 1213 O O . LEU A 1 156 ? -3.467 32.812 -7.973 1 97.69 156 LEU A O 1
ATOM 1217 N N . TRP A 1 157 ? -5.324 32.875 -6.809 1 98.19 157 TRP A N 1
ATOM 1218 C CA . TRP A 1 157 ? -6.25 32.469 -7.859 1 98.19 157 TRP A CA 1
ATOM 1219 C C . TRP A 1 157 ? -5.961 33.219 -9.156 1 98.19 157 TRP A C 1
ATOM 1221 O O . TRP A 1 157 ? -5.918 32.625 -10.234 1 98.19 157 TRP A O 1
ATOM 1231 N N . ASN A 1 158 ? -5.602 34.5 -9.055 1 98.06 158 ASN A N 1
ATOM 1232 C CA . ASN A 1 158 ? -5.445 35.344 -10.25 1 98.06 158 ASN A CA 1
ATOM 1233 C C . ASN A 1 158 ? -4 35.781 -10.422 1 98.06 158 ASN A C 1
ATOM 1235 O O . ASN A 1 158 ? -3.738 36.781 -11.125 1 98.06 158 ASN A O 1
ATOM 1239 N N . LYS A 1 159 ? -3.141 35.094 -9.781 1 98.06 159 LYS A N 1
ATOM 1240 C CA . LYS A 1 159 ? -1.724 35.406 -9.945 1 98.06 159 LYS A CA 1
ATOM 1241 C C . LYS A 1 159 ? -1.034 34.406 -10.844 1 98.06 159 LYS A C 1
ATOM 1243 O O . LYS A 1 159 ? -1.316 33.188 -10.758 1 98.06 159 LYS A O 1
ATOM 1248 N N . PRO A 1 160 ? -0.143 34.844 -11.688 1 98.25 160 PRO A N 1
ATOM 1249 C CA . PRO A 1 160 ? 0.568 33.938 -12.562 1 98.25 160 PRO A CA 1
ATOM 1250 C C . PRO A 1 160 ? 1.647 33.125 -11.836 1 98.25 160 PRO A C 1
ATOM 1252 O O . PRO A 1 160 ? 2.838 33.406 -11.977 1 98.25 160 PRO A O 1
ATOM 1255 N N . THR A 1 161 ? 1.218 32.125 -11.117 1 98.5 161 THR A N 1
ATOM 1256 C CA . THR A 1 161 ? 2.129 31.406 -10.25 1 98.5 161 THR A CA 1
ATOM 1257 C C . THR A 1 161 ? 1.937 29.906 -10.414 1 98.5 161 THR A C 1
ATOM 1259 O O . THR A 1 161 ? 2.586 29.109 -9.727 1 98.5 161 THR A O 1
ATOM 1262 N N . PHE A 1 162 ? 1.055 29.516 -11.305 1 98.69 162 PHE A N 1
ATOM 1263 C CA . PHE A 1 162 ? 0.705 28.109 -11.445 1 98.69 162 PHE A CA 1
ATOM 1264 C C . PHE A 1 162 ? 1.453 27.484 -12.617 1 98.69 162 PHE A C 1
ATOM 1266 O O . PHE A 1 162 ? 1.609 28.094 -13.664 1 98.69 162 PHE A O 1
ATOM 1273 N N . SER A 1 163 ? 1.908 26.25 -12.375 1 98.19 163 SER A N 1
ATOM 1274 C CA . SER A 1 163 ? 2.592 25.5 -13.414 1 98.19 163 SER A CA 1
ATOM 1275 C C . SER A 1 163 ? 2.115 24.047 -13.438 1 98.19 163 SER A C 1
ATOM 1277 O O . SER A 1 163 ? 1.671 23.516 -12.414 1 98.19 163 SER A O 1
ATOM 1279 N N . LEU A 1 164 ? 2.189 23.438 -14.594 1 97.81 164 LEU A N 1
ATOM 1280 C CA . LEU A 1 164 ? 1.791 22.047 -14.805 1 97.81 164 LEU A CA 1
ATOM 1281 C C . LEU A 1 164 ? 2.844 21.297 -15.617 1 97.81 164 LEU A C 1
ATOM 1283 O O . LEU A 1 164 ? 3.371 21.828 -16.594 1 97.81 164 LEU A O 1
ATOM 1287 N N . ARG A 1 165 ? 3.127 20.109 -15.094 1 95.5 165 ARG A N 1
ATOM 1288 C CA . ARG A 1 165 ? 4.07 19.234 -15.781 1 95.5 165 ARG A CA 1
ATOM 1289 C C . ARG A 1 165 ? 3.406 17.922 -16.203 1 95.5 165 ARG A C 1
ATOM 1291 O O . ARG A 1 165 ? 2.377 17.547 -15.633 1 95.5 165 ARG A O 1
ATOM 1298 N N . ASP A 1 166 ? 4.012 17.328 -17.172 1 92.69 166 ASP A N 1
ATOM 1299 C CA . ASP A 1 166 ? 3.537 15.992 -17.516 1 92.69 166 ASP A CA 1
ATOM 1300 C C . ASP A 1 166 ? 4.223 14.93 -16.656 1 92.69 166 ASP A C 1
ATOM 1302 O O . ASP A 1 166 ? 4.969 15.258 -15.734 1 92.69 166 ASP A O 1
ATOM 1306 N N . LYS A 1 167 ? 3.969 13.625 -16.953 1 85.44 167 LYS A N 1
ATOM 1307 C CA . LYS A 1 167 ? 4.426 12.516 -16.125 1 85.44 167 LYS A CA 1
ATOM 1308 C C . LYS A 1 167 ? 5.949 12.391 -16.156 1 85.44 167 LYS A C 1
ATOM 1310 O O . LYS A 1 167 ? 6.551 11.812 -15.258 1 85.44 167 LYS A O 1
ATOM 1315 N N . ASN A 1 168 ? 6.539 12.953 -17.156 1 86.12 168 ASN A N 1
ATOM 1316 C CA . ASN A 1 168 ? 7.988 12.875 -17.297 1 86.12 168 ASN A CA 1
ATOM 1317 C C . ASN A 1 168 ? 8.672 14.133 -16.766 1 86.12 168 ASN A C 1
ATOM 1319 O O . ASN A 1 168 ? 9.898 14.25 -16.844 1 86.12 168 ASN A O 1
ATOM 1323 N N . GLY A 1 169 ? 7.957 15.039 -16.328 1 92.19 169 GLY A N 1
ATOM 1324 C CA . GLY A 1 169 ? 8.516 16.25 -15.727 1 92.19 169 GLY A CA 1
ATOM 1325 C C . GLY A 1 169 ? 8.609 17.406 -16.703 1 92.19 169 GLY A C 1
ATOM 1326 O O . GLY A 1 169 ? 9.102 18.469 -16.344 1 92.19 169 GLY A O 1
ATOM 1327 N N . ARG A 1 170 ? 8.102 17.25 -17.922 1 93.88 170 ARG A N 1
ATOM 1328 C CA . ARG A 1 170 ? 8.117 18.328 -18.906 1 93.88 170 ARG A CA 1
ATOM 1329 C C . ARG A 1 170 ? 7.082 19.391 -18.578 1 93.88 170 ARG A C 1
ATOM 1331 O O . ARG A 1 170 ? 5.922 19.062 -18.312 1 93.88 170 ARG A O 1
ATOM 1338 N N . ILE A 1 171 ? 7.48 20.562 -18.719 1 95.75 171 ILE A N 1
ATOM 1339 C CA . ILE A 1 171 ? 6.586 21.672 -18.391 1 95.75 171 ILE A CA 1
ATOM 1340 C C . ILE A 1 171 ? 5.555 21.828 -19.516 1 95.75 171 ILE A C 1
ATOM 1342 O O . ILE A 1 171 ? 5.914 22.031 -20.672 1 95.75 171 ILE A O 1
ATOM 1346 N N . LEU A 1 172 ? 4.344 21.766 -19.188 1 97.5 172 LEU A N 1
ATOM 1347 C CA . LEU A 1 172 ? 3.246 21.969 -20.125 1 97.5 172 LEU A CA 1
ATOM 1348 C C . LEU A 1 172 ? 2.764 23.422 -20.078 1 97.5 172 LEU A C 1
ATOM 1350 O O . LEU A 1 172 ? 2.525 24.031 -21.125 1 97.5 172 LEU A O 1
ATOM 1354 N N . HIS A 1 173 ? 2.6 23.906 -18.906 1 98 173 HIS A N 1
ATOM 1355 C CA . HIS A 1 173 ? 2.199 25.281 -18.625 1 98 173 HIS A CA 1
ATOM 1356 C C . HIS A 1 173 ? 3.041 25.875 -17.516 1 98 173 HIS A C 1
ATOM 1358 O O . HIS A 1 173 ? 3.393 25.188 -16.547 1 98 173 HIS A O 1
ATOM 1364 N N . ASP A 1 174 ? 3.346 27.172 -17.641 1 97.81 174 ASP A N 1
ATOM 1365 C CA . ASP A 1 174 ? 4.176 27.844 -16.641 1 97.81 174 ASP A CA 1
ATOM 1366 C C . ASP A 1 174 ? 3.729 29.281 -16.438 1 97.81 174 ASP A C 1
ATOM 1368 O O . ASP A 1 174 ? 3.432 30 -17.391 1 97.81 174 ASP A O 1
ATOM 1372 N N . ASN A 1 175 ? 3.641 29.625 -15.164 1 97.81 175 ASN A N 1
ATOM 1373 C CA . ASN A 1 175 ? 3.363 31 -14.781 1 97.81 175 ASN A CA 1
ATOM 1374 C C . ASN A 1 175 ? 2.025 31.484 -15.336 1 97.81 175 ASN A C 1
ATOM 1376 O O . ASN A 1 175 ? 1.956 32.531 -15.977 1 97.81 175 ASN A O 1
ATOM 1380 N N . LEU A 1 176 ? 1.026 30.734 -15.078 1 98.56 176 LEU A N 1
ATOM 1381 C CA . LEU A 1 176 ? -0.345 31.078 -15.445 1 98.56 176 LEU A CA 1
ATOM 1382 C C . LEU A 1 176 ? -1.219 31.219 -14.203 1 98.56 176 LEU A C 1
ATOM 1384 O O . LEU A 1 176 ? -0.824 30.797 -13.109 1 98.56 176 LEU A O 1
ATOM 1388 N N . THR A 1 177 ? -2.285 31.922 -14.438 1 98.56 177 THR A N 1
ATOM 1389 C CA . THR A 1 177 ? -3.291 31.906 -13.375 1 98.56 177 THR A CA 1
ATOM 1390 C C . THR A 1 177 ? -4.051 30.578 -13.375 1 98.56 177 THR A C 1
ATOM 1392 O O . THR A 1 177 ? -3.957 29.797 -14.328 1 98.56 177 THR A O 1
ATOM 1395 N N . PHE A 1 178 ? -4.773 30.328 -12.297 1 98.62 178 PHE A N 1
ATOM 1396 C CA . PHE A 1 178 ? -5.512 29.062 -12.219 1 98.62 178 PHE A CA 1
ATOM 1397 C C . PHE A 1 178 ? -6.582 29 -13.297 1 98.62 178 PHE A C 1
ATOM 1399 O O . PHE A 1 178 ? -6.672 28 -14.023 1 98.62 178 PHE A O 1
ATOM 1406 N N . PRO A 1 179 ? -7.383 30.047 -13.508 1 98.31 179 PRO A N 1
ATOM 1407 C CA . PRO A 1 179 ? -8.367 30 -14.594 1 98.31 179 PRO A CA 1
ATOM 1408 C C . PRO A 1 179 ? -7.719 29.797 -15.961 1 98.31 179 PRO A C 1
ATOM 1410 O O . PRO A 1 179 ? -8.266 29.078 -16.797 1 98.31 179 PRO A O 1
ATOM 1413 N N . GLN A 1 180 ? -6.566 30.328 -16.125 1 98.19 180 GLN A N 1
ATOM 1414 C CA . GLN A 1 180 ? -5.879 30.172 -17.406 1 98.19 180 GLN A CA 1
ATOM 1415 C C . GLN A 1 180 ? -5.453 28.719 -17.641 1 98.19 180 GLN A C 1
ATOM 1417 O O . GLN A 1 180 ? -5.59 28.203 -18.75 1 98.19 180 GLN A O 1
ATOM 1422 N N . ILE A 1 181 ? -4.969 28.109 -16.594 1 98.12 181 ILE A N 1
ATOM 1423 C CA . ILE A 1 181 ? -4.562 26.703 -16.719 1 98.12 181 ILE A CA 1
ATOM 1424 C C . ILE A 1 181 ? -5.773 25.859 -17.078 1 98.12 181 ILE A C 1
ATOM 1426 O O . ILE A 1 181 ? -5.684 24.969 -17.938 1 98.12 181 ILE A O 1
ATOM 1430 N N . CYS A 1 182 ? -6.914 26.141 -16.453 1 98.06 182 CYS A N 1
ATOM 1431 C CA . CYS A 1 182 ? -8.133 25.391 -16.734 1 98.06 182 CYS A CA 1
ATOM 1432 C C . CYS A 1 182 ? -8.57 25.578 -18.172 1 98.06 182 CYS A C 1
ATOM 1434 O O . CYS A 1 182 ? -8.961 24.625 -18.844 1 98.06 182 CYS A O 1
ATOM 1436 N N . ARG A 1 183 ? -8.438 26.703 -18.656 1 97.88 183 ARG A N 1
ATOM 1437 C CA . ARG A 1 183 ? -8.836 27.016 -20.031 1 97.88 183 ARG A CA 1
ATOM 1438 C C . ARG A 1 183 ? -7.879 26.391 -21.031 1 97.88 183 ARG A C 1
ATOM 1440 O O . ARG A 1 183 ? -8.312 25.688 -21.953 1 97.88 183 ARG A O 1
ATOM 1447 N N . GLU A 1 184 ? -6.645 26.562 -20.828 1 97.69 184 GLU A N 1
ATOM 1448 C CA . GLU A 1 184 ? -5.633 26.156 -21.797 1 97.69 184 GLU A CA 1
ATOM 1449 C C . GLU A 1 184 ? -5.449 24.641 -21.812 1 97.69 184 GLU A C 1
ATOM 1451 O O . GLU A 1 184 ? -5.223 24.047 -22.859 1 97.69 184 GLU A O 1
ATOM 1456 N N . HIS A 1 185 ? -5.539 24.062 -20.625 1 97.56 185 HIS A N 1
ATOM 1457 C CA . HIS A 1 185 ? -5.23 22.641 -20.547 1 97.56 185 HIS A CA 1
ATOM 1458 C C . HIS A 1 185 ? -6.492 21.797 -20.688 1 97.56 185 HIS A C 1
ATOM 1460 O O . HIS A 1 185 ? -6.441 20.688 -21.219 1 97.56 185 HIS A O 1
ATOM 1466 N N . LEU A 1 186 ? -7.621 22.328 -20.203 1 97.19 186 LEU A N 1
ATOM 1467 C CA . LEU A 1 186 ? -8.812 21.5 -20.141 1 97.19 186 LEU A CA 1
ATOM 1468 C C . LEU A 1 186 ? -9.938 22.078 -20.984 1 97.19 186 LEU A C 1
ATOM 1470 O O . LEU A 1 186 ? -10.969 21.438 -21.188 1 97.19 186 LEU A O 1
ATOM 1474 N N . GLY A 1 187 ? -9.805 23.281 -21.422 1 96.88 187 GLY A N 1
ATOM 1475 C CA . GLY A 1 187 ? -10.836 23.938 -22.203 1 96.88 187 GLY A CA 1
ATOM 1476 C C . GLY A 1 187 ? -12.023 24.391 -21.375 1 96.88 187 GLY A C 1
ATOM 1477 O O . GLY A 1 187 ? -13.148 24.484 -21.875 1 96.88 187 GLY A O 1
ATOM 1478 N N . LEU A 1 188 ? -11.797 24.609 -20.109 1 97.38 188 LEU A N 1
ATOM 1479 C CA . LEU A 1 188 ? -12.883 24.984 -19.203 1 97.38 188 LEU A CA 1
ATOM 1480 C C . LEU A 1 188 ? -12.805 26.453 -18.844 1 97.38 188 LEU A C 1
ATOM 1482 O O . LEU A 1 188 ? -11.719 27 -18.656 1 97.38 188 LEU A O 1
ATOM 1486 N N . ALA A 1 189 ? -13.914 27.031 -18.672 1 96.12 189 ALA A N 1
ATOM 1487 C CA . ALA A 1 189 ? -13.984 28.453 -18.297 1 96.12 189 ALA A CA 1
ATOM 1488 C C . ALA A 1 189 ? -14.32 28.609 -16.812 1 96.12 189 ALA A C 1
ATOM 1490 O O . ALA A 1 189 ? -15.43 28.281 -16.391 1 96.12 189 ALA A O 1
ATOM 1491 N N . PHE A 1 190 ? -13.398 29.125 -16.141 1 96.94 190 PHE A N 1
ATOM 1492 C CA . PHE A 1 190 ? -13.617 29.359 -14.727 1 96.94 190 PHE A CA 1
ATOM 1493 C C . PHE A 1 190 ? -13.75 30.859 -14.445 1 96.94 190 PHE A C 1
ATOM 1495 O O . PHE A 1 190 ? -13.195 31.688 -15.18 1 96.94 190 PHE A O 1
ATOM 1502 N N . PRO A 1 191 ? -14.461 31.203 -13.414 1 95.94 191 PRO A N 1
ATOM 1503 C CA . PRO A 1 191 ? -14.633 32.625 -13.07 1 95.94 191 PRO A CA 1
ATOM 1504 C C . PRO A 1 191 ? -13.32 33.281 -12.648 1 95.94 191 PRO A C 1
ATOM 1506 O O . PRO A 1 191 ? -12.422 32.594 -12.133 1 95.94 191 PRO A O 1
ATOM 1509 N N . ASP A 1 192 ? -13.312 34.531 -12.734 1 93.44 192 ASP A N 1
ATOM 1510 C CA . ASP A 1 192 ? -12.156 35.312 -12.305 1 93.44 192 ASP A CA 1
ATOM 1511 C C . ASP A 1 192 ? -12.094 35.406 -10.781 1 93.44 192 ASP A C 1
ATOM 1513 O O . ASP A 1 192 ? -11.008 35.531 -10.203 1 93.44 192 ASP A O 1
ATOM 1517 N N . SER A 1 193 ? -13.281 35.344 -10.227 1 94.94 193 SER A N 1
ATOM 1518 C CA . SER A 1 193 ? -13.305 35.406 -8.773 1 94.94 193 SER A CA 1
ATOM 1519 C C . SER A 1 193 ? -13.469 34 -8.164 1 94.94 193 SER A C 1
ATOM 1521 O O . SER A 1 193 ? -14.43 33.281 -8.469 1 94.94 193 SER A O 1
ATOM 1523 N N . VAL A 1 194 ? -12.578 33.688 -7.242 1 95.75 194 VAL A N 1
ATOM 1524 C CA . VAL A 1 194 ? -12.625 32.406 -6.57 1 95.75 194 VAL A CA 1
ATOM 1525 C C . VAL A 1 194 ? -13.867 32.312 -5.691 1 95.75 194 VAL A C 1
ATOM 1527 O O . VAL A 1 194 ? -14.297 31.219 -5.328 1 95.75 194 VAL A O 1
ATOM 1530 N N . ARG A 1 195 ? -14.531 33.438 -5.352 1 93.94 195 ARG A N 1
ATOM 1531 C CA . ARG A 1 195 ? -15.711 33.469 -4.492 1 93.94 195 ARG A CA 1
ATOM 1532 C C . ARG A 1 195 ? -16.891 32.781 -5.152 1 93.94 195 ARG A C 1
ATOM 1534 O O . ARG A 1 195 ? -17.812 32.344 -4.473 1 93.94 195 ARG A O 1
ATOM 1541 N N . ASP A 1 196 ? -16.812 32.625 -6.383 1 94.62 196 ASP A N 1
ATOM 1542 C CA . ASP A 1 196 ? -17.891 32.031 -7.141 1 94.62 196 ASP A CA 1
ATOM 1543 C C . ASP A 1 196 ? -17.625 30.531 -7.375 1 94.62 196 ASP A C 1
ATOM 1545 O O . ASP A 1 196 ? -18.328 29.891 -8.164 1 94.62 196 ASP A O 1
ATOM 1549 N N . VAL A 1 197 ? -16.641 30.047 -6.793 1 97 197 VAL A N 1
ATOM 1550 C CA . VAL A 1 197 ? -16.219 28.672 -7.008 1 97 197 VAL A CA 1
ATOM 1551 C C . VAL A 1 197 ? -16.297 27.906 -5.691 1 97 197 VAL A C 1
ATOM 1553 O O . VAL A 1 197 ? -15.883 28.406 -4.645 1 97 197 VAL A O 1
ATOM 1556 N N . SER A 1 198 ? -16.938 26.766 -5.707 1 96.56 198 SER A N 1
ATOM 1557 C CA . SER A 1 198 ? -16.844 25.859 -4.566 1 96.56 198 SER A CA 1
ATOM 1558 C C . SER A 1 198 ? -15.469 25.203 -4.492 1 96.56 198 SER A C 1
ATOM 1560 O O . SER A 1 198 ? -15.18 24.281 -5.258 1 96.56 198 SER A O 1
ATOM 1562 N N . LEU A 1 199 ? -14.641 25.688 -3.57 1 97.56 199 LEU A N 1
ATOM 1563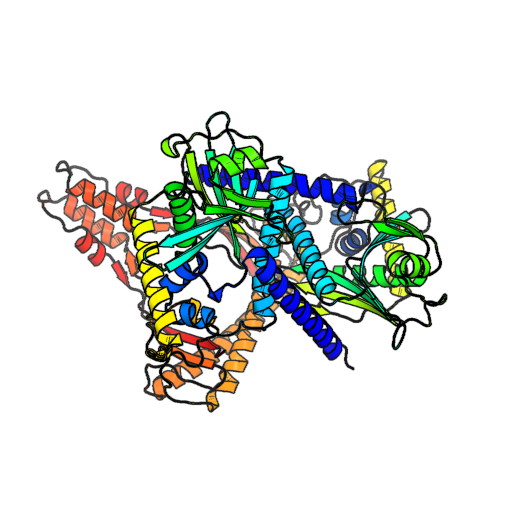 C CA . LEU A 1 199 ? -13.266 25.203 -3.434 1 97.56 199 LEU A CA 1
ATOM 1564 C C . LEU A 1 199 ? -13.094 24.422 -2.133 1 97.56 199 LEU A C 1
ATOM 1566 O O . LEU A 1 199 ? -13.289 24.969 -1.046 1 97.56 199 LEU A O 1
ATOM 1570 N N . GLU A 1 200 ? -12.711 23.109 -2.264 1 97.25 200 GLU A N 1
ATOM 1571 C CA . GLU A 1 200 ? -12.508 22.25 -1.099 1 97.25 200 GLU A CA 1
ATOM 1572 C C . GLU A 1 200 ? -11.273 21.375 -1.261 1 97.25 200 GLU A C 1
ATOM 1574 O O . GLU A 1 200 ? -10.914 21.016 -2.381 1 97.25 200 GLU A O 1
ATOM 1579 N N . GLY A 1 201 ? -10.648 21.094 -0.08 1 97.94 201 GLY A N 1
ATOM 1580 C CA . GLY A 1 201 ? -9.594 20.094 -0.027 1 97.94 201 GLY A CA 1
ATOM 1581 C C . GLY A 1 201 ? -10.047 18.797 0.611 1 97.94 201 GLY A C 1
ATOM 1582 O O . GLY A 1 201 ? -10.93 18.797 1.476 1 97.94 201 GLY A O 1
ATOM 1583 N N . TRP A 1 202 ? -9.477 17.703 0.195 1 98.19 202 TRP A N 1
ATOM 1584 C CA . TRP A 1 202 ? -9.773 16.375 0.731 1 98.19 202 TRP A CA 1
ATOM 1585 C C . TRP A 1 202 ? -8.5 15.562 0.892 1 98.19 202 TRP A C 1
ATOM 1587 O O . TRP A 1 202 ? -7.562 15.703 0.103 1 98.19 202 TRP A O 1
ATOM 1597 N N . LEU A 1 203 ? -8.508 14.742 1.936 1 97.56 203 LEU A N 1
ATOM 1598 C CA . LEU A 1 203 ? -7.465 13.742 2.137 1 97.56 203 LEU A CA 1
ATOM 1599 C C . LEU A 1 203 ? -7.98 12.352 1.801 1 97.56 203 LEU A C 1
ATOM 1601 O O . LEU A 1 203 ? -9.023 11.93 2.309 1 97.56 203 LEU A O 1
ATOM 1605 N N . LEU A 1 204 ? -7.352 11.711 0.921 1 98 204 LEU A N 1
ATOM 1606 C CA . LEU A 1 204 ? -7.617 10.297 0.646 1 98 204 LEU A CA 1
ATOM 1607 C C . LEU A 1 204 ? -6.492 9.422 1.18 1 98 204 LEU A C 1
ATOM 1609 O O . LEU A 1 204 ? -5.375 9.453 0.659 1 98 204 LEU A O 1
ATOM 1613 N N . CYS A 1 205 ? -6.766 8.664 2.199 1 96.56 205 CYS A N 1
ATOM 1614 C CA . CYS A 1 205 ? -5.793 7.766 2.812 1 96.56 205 CYS A CA 1
ATOM 1615 C C . CYS A 1 205 ? -6.031 6.324 2.375 1 96.56 205 CYS A C 1
ATOM 1617 O O . CYS A 1 205 ? -7.148 5.82 2.469 1 96.56 205 CYS A O 1
ATOM 1619 N N . LEU A 1 206 ? -4.941 5.715 1.928 1 97.12 206 LEU A N 1
ATOM 1620 C CA . LEU A 1 206 ? -5.039 4.355 1.406 1 97.12 206 LEU A CA 1
ATOM 1621 C C . LEU A 1 206 ? -4.074 3.424 2.129 1 97.12 206 LEU A C 1
ATOM 1623 O O . LEU A 1 206 ? -2.938 3.805 2.422 1 97.12 206 LEU A O 1
ATOM 1627 N N . SER A 1 207 ? -4.535 2.271 2.471 1 93.94 207 SER A N 1
ATOM 1628 C CA . SER A 1 207 ? -3.691 1.161 2.902 1 93.94 207 SER A CA 1
ATOM 1629 C C . SER A 1 207 ? -3.695 0.032 1.877 1 93.94 207 SER A C 1
ATOM 1631 O O . SER A 1 207 ? -4.012 0.252 0.705 1 93.94 207 SER A O 1
ATOM 1633 N N . MET A 1 208 ? -3.287 -1.118 2.293 1 92 208 MET A N 1
ATOM 1634 C CA . MET A 1 208 ? -3.188 -2.236 1.36 1 92 208 MET A CA 1
ATOM 1635 C C . MET A 1 208 ? -4.57 -2.691 0.909 1 92 208 MET A C 1
ATOM 1637 O O . MET A 1 208 ? -4.727 -3.225 -0.192 1 92 208 MET A O 1
ATOM 1641 N N . LYS A 1 209 ? -5.598 -2.461 1.776 1 89.25 209 LYS A N 1
ATOM 1642 C CA . LYS A 1 209 ? -6.906 -2.99 1.396 1 89.25 209 LYS A CA 1
ATOM 1643 C C . LYS A 1 209 ? -8.031 -2.062 1.846 1 89.25 209 LYS A C 1
ATOM 1645 O O . LYS A 1 209 ? -9.211 -2.396 1.714 1 89.25 209 LYS A O 1
ATOM 1650 N N . GLU A 1 210 ? -7.668 -0.934 2.428 1 91.19 210 GLU A N 1
ATOM 1651 C CA . GLU A 1 210 ? -8.664 -0.008 2.955 1 91.19 210 GLU A CA 1
ATOM 1652 C C . GLU A 1 210 ? -8.422 1.411 2.449 1 91.19 210 GLU A C 1
ATOM 1654 O O . GLU A 1 210 ? -7.312 1.747 2.033 1 91.19 210 GLU A O 1
ATOM 1659 N N . ALA A 1 211 ? -9.5 2.158 2.492 1 95.12 211 ALA A N 1
ATOM 1660 C CA . ALA A 1 211 ? -9.445 3.572 2.127 1 95.12 211 ALA A CA 1
ATOM 1661 C C . ALA A 1 211 ? -10.297 4.414 3.066 1 95.12 211 ALA A C 1
ATOM 1663 O O . ALA A 1 211 ? -11.352 3.963 3.533 1 95.12 211 ALA A O 1
ATOM 1664 N N . ARG A 1 212 ? -9.82 5.582 3.359 1 93.12 212 ARG A N 1
ATOM 1665 C CA . ARG A 1 212 ? -10.562 6.562 4.145 1 93.12 212 ARG A CA 1
ATOM 1666 C C . ARG A 1 212 ? -10.406 7.965 3.562 1 93.12 212 ARG A C 1
ATOM 1668 O O . ARG A 1 212 ? -9.328 8.328 3.094 1 93.12 212 ARG A O 1
ATOM 1675 N N . ALA A 1 213 ? -11.5 8.656 3.641 1 95.75 213 ALA A N 1
ATOM 1676 C CA . ALA A 1 213 ? -11.492 10.039 3.182 1 95.75 213 ALA A CA 1
ATOM 1677 C C . ALA A 1 213 ? -11.758 11 4.336 1 95.75 213 ALA A C 1
ATOM 1679 O O . ALA A 1 213 ? -12.602 10.727 5.195 1 95.75 213 ALA A O 1
ATOM 1680 N N . PHE A 1 214 ? -10.992 12.039 4.395 1 93.94 214 PHE A N 1
ATOM 1681 C CA . PHE A 1 214 ? -11.203 13.094 5.379 1 93.94 214 PHE A CA 1
ATOM 1682 C C . PHE A 1 214 ? -11.438 14.438 4.691 1 93.94 214 PHE A C 1
ATOM 1684 O O . PHE A 1 214 ? -10.789 14.75 3.691 1 93.94 214 PHE A O 1
ATOM 1691 N N . GLY A 1 215 ? -12.242 15.289 5.246 1 93.44 215 GLY A N 1
ATOM 1692 C CA . GLY A 1 215 ? -12.617 16.578 4.699 1 93.44 215 GLY A CA 1
ATOM 1693 C C . GLY A 1 215 ? -14.094 16.891 4.871 1 93.44 215 GLY A C 1
ATOM 1694 O O . GLY A 1 215 ? -14.805 16.203 5.602 1 93.44 215 GLY A O 1
ATOM 1695 N N . PRO A 1 216 ? -14.562 18.016 4.336 1 95.5 216 PRO A N 1
ATOM 1696 C CA . PRO A 1 216 ? -13.828 18.953 3.49 1 95.5 216 PRO A CA 1
ATOM 1697 C C . PRO A 1 216 ? -12.992 19.953 4.301 1 95.5 216 PRO A C 1
ATOM 1699 O O . PRO A 1 216 ? -13.352 20.281 5.434 1 95.5 216 PRO A O 1
ATOM 1702 N N . TYR A 1 217 ? -11.867 20.312 3.711 1 94.12 217 TYR A N 1
ATOM 1703 C CA . TYR A 1 217 ? -11.047 21.391 4.23 1 94.12 217 TYR A CA 1
ATOM 1704 C C . TYR A 1 217 ? -11.234 22.656 3.408 1 94.12 217 TYR A C 1
ATOM 1706 O O . TYR A 1 217 ? -10.992 22.672 2.199 1 94.12 217 TYR A O 1
ATOM 1714 N N . GLY A 1 218 ? -11.734 23.656 4.027 1 92.19 218 GLY A N 1
ATOM 1715 C CA . GLY A 1 218 ? -11.938 24.922 3.35 1 92.19 218 GLY A CA 1
ATOM 1716 C C . GLY A 1 218 ? -10.836 25.922 3.613 1 92.19 218 GLY A C 1
ATOM 1717 O O . GLY A 1 218 ? -9.859 25.625 4.305 1 92.19 218 GLY A O 1
ATOM 1718 N N . TYR A 1 219 ? -11.023 27.047 3.006 1 90.62 219 TYR A N 1
ATOM 1719 C CA . TYR A 1 219 ? -10.078 28.141 3.209 1 90.62 219 TYR A CA 1
ATOM 1720 C C . TYR A 1 219 ? -10.188 28.703 4.625 1 90.62 219 TYR A C 1
ATOM 1722 O O . TYR A 1 219 ? -11.289 28.984 5.098 1 90.62 219 TYR A O 1
ATOM 1730 N N . ASP A 1 220 ? -9.016 28.766 5.246 1 91.38 220 ASP A N 1
ATOM 1731 C CA . ASP A 1 220 ? -8.891 29.391 6.562 1 91.38 220 ASP A CA 1
ATOM 1732 C C . ASP A 1 220 ? -7.723 30.375 6.594 1 91.38 220 ASP A C 1
ATOM 1734 O O . ASP A 1 220 ? -6.559 29.953 6.613 1 91.38 220 ASP A O 1
ATOM 1738 N N . ALA A 1 221 ? -8.125 31.609 6.742 1 92.38 221 ALA A N 1
ATOM 1739 C CA . ALA A 1 221 ? -7.125 32.656 6.656 1 92.38 221 ALA A CA 1
ATOM 1740 C C . ALA A 1 221 ? -6.117 32.562 7.797 1 92.38 221 ALA A C 1
ATOM 1742 O O . ALA A 1 221 ? -4.922 32.812 7.605 1 92.38 221 ALA A O 1
ATOM 1743 N N . GLU A 1 222 ? -6.598 32.281 8.906 1 92.75 222 GLU A N 1
ATOM 1744 C CA . GLU A 1 222 ? -5.723 32.156 10.07 1 92.75 222 GLU A CA 1
ATOM 1745 C C . GLU A 1 222 ? -4.75 31 9.914 1 92.75 222 GLU A C 1
ATOM 1747 O O . GLU A 1 222 ? -3.566 31.125 10.234 1 92.75 222 GLU A O 1
ATOM 1752 N N . SER A 1 223 ? -5.262 29.938 9.398 1 92.75 223 SER A N 1
ATOM 1753 C CA . SER A 1 223 ? -4.418 28.781 9.156 1 92.75 223 SER A CA 1
ATOM 1754 C C . SER A 1 223 ? -3.32 29.094 8.141 1 92.75 223 SER A C 1
ATOM 1756 O O . SER A 1 223 ? -2.162 28.719 8.336 1 92.75 223 SER A O 1
ATOM 1758 N N . LEU A 1 224 ? -3.691 29.781 7.121 1 96.25 224 LEU A N 1
ATOM 1759 C CA . LEU A 1 224 ? -2.719 30.109 6.09 1 96.25 224 LEU A CA 1
ATOM 1760 C C . LEU A 1 224 ? -1.66 31.078 6.633 1 96.25 224 LEU A C 1
ATOM 1762 O O . LEU A 1 224 ? -0.472 30.922 6.336 1 96.25 224 LEU A O 1
ATOM 1766 N N . ALA A 1 225 ? -2.131 31.984 7.445 1 96.19 225 ALA A N 1
ATOM 1767 C CA . ALA A 1 225 ? -1.19 32.906 8.062 1 96.19 225 ALA A CA 1
ATOM 1768 C C . ALA A 1 225 ? -0.191 32.188 8.953 1 96.19 225 ALA A C 1
ATOM 1770 O O . ALA A 1 225 ? 1.001 32.5 8.945 1 96.19 225 ALA A O 1
ATOM 1771 N N . ASN A 1 226 ? -0.683 31.281 9.656 1 95.19 226 ASN A N 1
ATOM 1772 C CA . ASN A 1 226 ? 0.18 30.469 10.508 1 95.19 226 ASN A CA 1
ATOM 1773 C C . ASN A 1 226 ? 1.187 29.656 9.68 1 95.19 226 ASN A C 1
ATOM 1775 O O . ASN A 1 226 ? 2.352 29.547 10.062 1 95.19 226 ASN A O 1
ATOM 1779 N N . ILE A 1 227 ? 0.76 29.156 8.609 1 96.75 227 ILE A N 1
ATOM 1780 C CA . ILE A 1 227 ? 1.619 28.391 7.711 1 96.75 227 ILE A CA 1
ATOM 1781 C C . ILE A 1 227 ? 2.754 29.281 7.203 1 96.75 227 ILE A C 1
ATOM 1783 O O . ILE A 1 227 ? 3.916 28.859 7.188 1 96.75 227 ILE A O 1
ATOM 1787 N N . PHE A 1 228 ? 2.434 30.484 6.887 1 97.69 228 PHE A N 1
ATOM 1788 C CA . PHE A 1 228 ? 3.449 31.422 6.418 1 97.69 228 PHE A CA 1
ATOM 1789 C C . PHE A 1 228 ? 4.438 31.75 7.531 1 97.69 228 PHE A C 1
ATOM 1791 O O . PHE A 1 228 ? 5.645 31.844 7.285 1 97.69 228 PHE A O 1
ATOM 1798 N N . THR A 1 229 ? 3.869 31.859 8.672 1 97.44 229 THR A N 1
ATOM 1799 C CA . THR A 1 229 ? 4.727 32.156 9.82 1 97.44 229 THR A CA 1
ATOM 1800 C C . THR A 1 229 ? 5.715 31 10.047 1 97.44 229 THR A C 1
ATOM 1802 O O . THR A 1 229 ? 6.906 31.234 10.25 1 97.44 229 THR A O 1
ATOM 1805 N N . GLN A 1 230 ? 5.254 29.828 9.969 1 97.19 230 GLN A N 1
ATOM 1806 C CA . GLN A 1 230 ? 6.105 28.656 10.133 1 97.19 230 GLN A CA 1
ATOM 1807 C C . GLN A 1 230 ? 7.129 28.562 9.008 1 97.19 230 GLN A C 1
ATOM 1809 O O . GLN A 1 230 ? 8.289 28.203 9.25 1 97.19 230 GLN A O 1
ATOM 1814 N N . ALA A 1 231 ? 6.707 28.859 7.805 1 98.38 231 ALA A N 1
ATOM 1815 C CA . ALA A 1 231 ? 7.613 28.828 6.664 1 98.38 231 ALA A CA 1
ATOM 1816 C C . ALA A 1 231 ? 8.773 29.797 6.855 1 98.38 231 ALA A C 1
ATOM 1818 O O . ALA A 1 231 ? 9.93 29.453 6.574 1 98.38 231 ALA A O 1
ATOM 1819 N N . ARG A 1 232 ? 8.461 30.938 7.355 1 98.19 232 ARG A N 1
ATOM 1820 C CA . ARG A 1 232 ? 9.484 31.938 7.59 1 98.19 232 ARG A CA 1
ATOM 1821 C C . ARG A 1 232 ? 10.477 31.484 8.648 1 98.19 232 ARG A C 1
ATOM 1823 O O . ARG A 1 232 ? 11.688 31.625 8.469 1 98.19 232 ARG A O 1
ATOM 1830 N N . ALA A 1 233 ? 9.93 30.984 9.688 1 97.94 233 ALA A N 1
ATOM 1831 C CA . ALA A 1 233 ? 10.789 30.484 10.758 1 97.94 233 ALA A CA 1
ATOM 1832 C C . ALA A 1 233 ? 11.695 29.359 10.258 1 97.94 233 ALA A C 1
ATOM 1834 O O . ALA A 1 233 ? 12.891 29.344 10.555 1 97.94 233 ALA A O 1
ATOM 1835 N N . PHE A 1 234 ? 11.141 28.469 9.547 1 98.31 234 PHE A N 1
ATOM 1836 C CA . PHE A 1 234 ? 11.859 27.344 8.969 1 98.31 234 PHE A CA 1
ATOM 1837 C C . PHE A 1 234 ? 12.992 27.812 8.07 1 98.31 234 PHE A C 1
ATOM 1839 O O . PHE A 1 234 ? 14.141 27.406 8.242 1 98.31 234 PHE A O 1
ATOM 1846 N N . TRP A 1 235 ? 12.641 28.656 7.164 1 98.31 235 TRP A N 1
ATOM 1847 C CA . TRP A 1 235 ? 13.602 29.172 6.199 1 98.31 235 TRP A CA 1
ATOM 1848 C C . TRP A 1 235 ? 14.727 29.906 6.906 1 98.31 235 TRP A C 1
ATOM 1850 O O . TRP A 1 235 ? 15.898 29.766 6.551 1 98.31 235 TRP A O 1
ATOM 1860 N N . ALA A 1 236 ? 14.391 30.703 7.875 1 97.62 236 ALA A N 1
ATOM 1861 C CA . ALA A 1 236 ? 15.391 31.438 8.641 1 97.62 236 ALA A CA 1
ATOM 1862 C C . ALA A 1 236 ? 16.375 30.5 9.32 1 97.62 236 ALA A C 1
ATOM 1864 O O . ALA A 1 236 ? 17.594 30.719 9.281 1 97.62 236 ALA A O 1
ATOM 1865 N N . GLN A 1 237 ? 15.867 29.469 9.883 1 97.44 237 GLN A N 1
ATOM 1866 C CA . GLN A 1 237 ? 16.734 28.5 10.555 1 97.44 237 GLN A CA 1
ATOM 1867 C C . GLN A 1 237 ? 17.641 27.797 9.562 1 97.44 237 GLN A C 1
ATOM 1869 O O . GLN A 1 237 ? 18.828 27.562 9.844 1 97.44 237 GLN A O 1
ATOM 1874 N N . LEU A 1 238 ? 17.109 27.453 8.43 1 97.44 238 LEU A N 1
ATOM 1875 C CA . LEU A 1 238 ? 17.922 26.844 7.379 1 97.44 238 LEU A CA 1
ATOM 1876 C C . LEU A 1 238 ? 19.078 27.766 6.984 1 97.44 238 LEU A C 1
ATOM 1878 O O . LEU A 1 238 ? 20.219 27.312 6.895 1 97.44 238 LEU A O 1
ATOM 1882 N N . GLN A 1 239 ? 18.734 29.016 6.816 1 96.44 239 GLN A N 1
ATOM 1883 C CA . GLN A 1 239 ? 19.75 29.984 6.422 1 96.44 239 GLN A CA 1
ATOM 1884 C C . GLN A 1 239 ? 20.781 30.172 7.52 1 96.44 239 GLN A C 1
ATOM 1886 O O . GLN A 1 239 ? 21.984 30.266 7.238 1 96.44 239 GLN A O 1
ATOM 1891 N N . ASP A 1 240 ? 20.328 30.188 8.688 1 97.12 240 ASP A N 1
ATOM 1892 C CA . ASP A 1 240 ? 21.234 30.344 9.82 1 97.12 240 ASP A CA 1
ATOM 1893 C C . ASP A 1 240 ? 22.219 29.188 9.906 1 97.12 240 ASP A C 1
ATOM 1895 O O . ASP A 1 240 ? 23.391 29.391 10.219 1 97.12 240 ASP A O 1
ATOM 1899 N N . ILE A 1 241 ? 21.781 28.078 9.648 1 96.44 241 ILE A N 1
ATOM 1900 C CA . ILE A 1 241 ? 22.656 26.906 9.711 1 96.44 241 ILE A CA 1
ATOM 1901 C C . ILE A 1 241 ? 23.625 26.922 8.531 1 96.44 241 ILE A C 1
ATOM 1903 O O . ILE A 1 241 ? 24.812 26.641 8.688 1 96.44 241 ILE A O 1
ATOM 1907 N N . ARG A 1 242 ? 23.156 27.281 7.414 1 94.81 242 ARG A N 1
ATOM 1908 C CA . ARG A 1 242 ? 24 27.328 6.223 1 94.81 242 ARG A CA 1
ATOM 1909 C C . ARG A 1 242 ? 25.125 28.344 6.395 1 94.81 242 ARG A C 1
ATOM 1911 O O . ARG A 1 242 ? 26.234 28.141 5.902 1 94.81 242 ARG A O 1
ATOM 1918 N N . THR A 1 243 ? 24.844 29.375 7.117 1 95.75 243 THR A N 1
ATOM 1919 C CA . THR A 1 243 ? 25.828 30.438 7.32 1 95.75 243 THR A CA 1
ATOM 1920 C C . THR A 1 243 ? 26.688 30.141 8.547 1 95.75 243 THR A C 1
ATOM 1922 O O . THR A 1 243 ? 27.656 30.859 8.82 1 95.75 243 THR A O 1
ATOM 1925 N N . GLY A 1 244 ? 26.328 29.156 9.297 1 95 244 GLY A N 1
ATOM 1926 C CA . GLY A 1 244 ? 27.125 28.734 10.438 1 95 244 GLY A CA 1
ATOM 1927 C C . GLY A 1 244 ? 26.734 29.438 11.727 1 95 244 GLY A C 1
ATOM 1928 O O . GLY A 1 244 ? 27.344 29.219 12.773 1 95 244 GLY A O 1
ATOM 1929 N N . SER A 1 245 ? 25.719 30.188 11.719 1 95.81 245 SER A N 1
ATOM 1930 C CA . SER A 1 245 ? 25.312 30.953 12.891 1 95.81 245 SER A CA 1
ATOM 1931 C C . SER A 1 245 ? 24.484 30.094 13.844 1 95.81 245 SER A C 1
ATOM 1933 O O . SER A 1 245 ? 24.266 30.469 15 1 95.81 245 SER A O 1
ATOM 1935 N N . LEU A 1 246 ? 23.953 29.047 13.375 1 95.69 246 LEU A N 1
ATOM 1936 C CA . LEU A 1 246 ? 23.141 28.109 14.148 1 95.69 246 LEU A CA 1
ATOM 1937 C C . LEU A 1 246 ? 23.562 26.672 13.883 1 95.69 246 LEU A C 1
ATOM 1939 O O . LEU A 1 246 ? 23.922 26.328 12.75 1 95.69 246 LEU A O 1
ATOM 1943 N N . THR A 1 247 ? 23.609 25.922 14.906 1 95.88 247 THR A N 1
ATOM 1944 C CA . THR A 1 247 ? 23.844 24.484 14.719 1 95.88 247 THR A CA 1
ATOM 1945 C C . THR A 1 247 ? 22.531 23.703 14.797 1 95.88 247 THR A C 1
ATOM 1947 O O . THR A 1 247 ? 21.562 24.188 15.391 1 95.88 247 THR A O 1
ATOM 1950 N N . LEU A 1 248 ? 22.516 22.547 14.164 1 94.75 248 LEU A N 1
ATOM 1951 C CA . LEU A 1 248 ? 21.312 21.719 14.164 1 94.75 248 LEU A CA 1
ATOM 1952 C C . LEU A 1 248 ? 20.891 21.375 15.586 1 94.75 248 LEU A C 1
ATOM 1954 O O . LEU A 1 248 ? 19.703 21.25 15.875 1 94.75 248 LEU A O 1
ATOM 1958 N N . ASP A 1 249 ? 21.844 21.266 16.469 1 92.19 249 ASP A N 1
ATOM 1959 C CA . ASP A 1 249 ? 21.562 20.891 17.859 1 92.19 249 ASP A CA 1
ATOM 1960 C C . ASP A 1 249 ? 20.844 22.016 18.594 1 92.19 249 ASP A C 1
ATOM 1962 O O . ASP A 1 249 ? 20.219 21.797 19.641 1 92.19 249 ASP A O 1
ATOM 1966 N N . ALA A 1 250 ? 20.922 23.203 18.062 1 94.88 250 ALA A N 1
ATOM 1967 C CA . ALA A 1 250 ? 20.297 24.359 18.688 1 94.88 250 ALA A CA 1
ATOM 1968 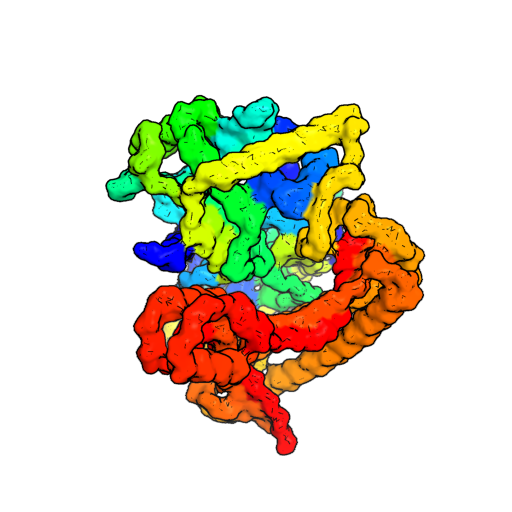C C . ALA A 1 250 ? 18.859 24.547 18.172 1 94.88 250 ALA A C 1
ATOM 1970 O O . ALA A 1 250 ? 18.109 25.359 18.703 1 94.88 250 ALA A O 1
ATOM 1971 N N . VAL A 1 251 ? 18.484 23.859 17.109 1 96.25 251 VAL A N 1
ATOM 1972 C CA . VAL A 1 251 ? 17.125 23.922 16.578 1 96.25 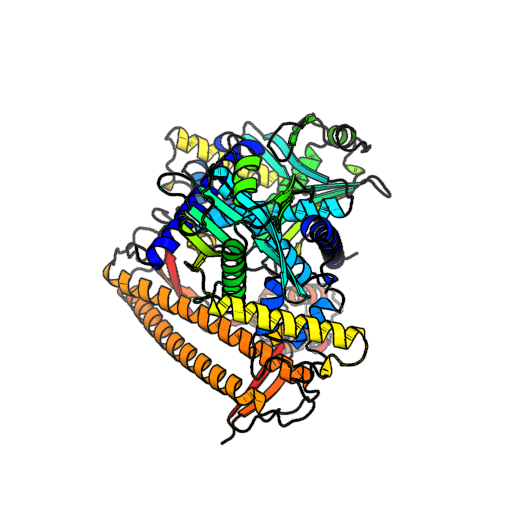251 VAL A CA 1
ATOM 1973 C C . VAL A 1 251 ? 16.156 23.203 17.516 1 96.25 251 VAL A C 1
ATOM 1975 O O . VAL A 1 251 ? 16.469 22.109 18 1 96.25 251 VAL A O 1
ATOM 1978 N N . PRO A 1 252 ? 14.992 23.828 17.703 1 94.19 252 PRO A N 1
ATOM 1979 C CA . PRO A 1 252 ? 14.016 23.156 18.562 1 94.19 252 PRO A CA 1
ATOM 1980 C C . PRO A 1 252 ? 13.594 21.797 18.016 1 94.19 252 PRO A C 1
ATOM 1982 O O . PRO A 1 252 ? 13.531 21.609 16.797 1 94.19 252 PRO A O 1
ATOM 1985 N N . HIS A 1 253 ? 13.391 20.906 18.891 1 91.44 253 HIS A N 1
ATOM 1986 C CA . HIS A 1 253 ? 12.898 19.578 18.531 1 91.44 253 HIS A CA 1
ATOM 1987 C C . HIS A 1 253 ? 11.547 19.297 19.188 1 91.44 253 HIS A C 1
ATOM 1989 O O . HIS A 1 253 ? 11.117 20.047 20.062 1 91.44 253 HIS A O 1
ATOM 1995 N N . ALA A 1 254 ? 10.891 18.281 18.625 1 85.5 254 ALA A N 1
ATOM 1996 C CA . ALA A 1 254 ? 9.633 17.859 19.25 1 85.5 254 ALA A CA 1
ATOM 1997 C C . ALA A 1 254 ? 9.828 17.562 20.734 1 85.5 254 ALA A C 1
ATOM 1999 O O . ALA A 1 254 ? 10.875 17.047 21.141 1 85.5 254 ALA A O 1
ATOM 2000 N N . GLN A 1 255 ? 8.82 17.938 21.469 1 76.81 255 GLN A N 1
ATOM 2001 C CA . GLN A 1 255 ? 8.922 17.766 22.906 1 76.81 255 GLN A CA 1
ATOM 2002 C C . GLN A 1 255 ? 8.148 16.531 23.375 1 76.81 255 GLN A C 1
ATOM 2004 O O . GLN A 1 255 ? 7.223 16.078 22.688 1 76.81 255 GLN A O 1
ATOM 2009 N N . GLY A 1 256 ? 8.625 15.945 24.453 1 68.5 256 GLY A N 1
ATOM 2010 C CA . GLY A 1 256 ? 7.93 14.797 25.016 1 68.5 256 GLY A CA 1
ATOM 2011 C C . GLY A 1 256 ? 7.926 13.594 24.094 1 68.5 256 GLY A C 1
ATOM 2012 O O . GLY A 1 256 ? 8.852 13.406 23.297 1 68.5 256 GLY A O 1
ATOM 2013 N N . PHE A 1 257 ? 7.004 12.742 24.375 1 65.19 257 PHE A N 1
ATOM 2014 C CA . PHE A 1 257 ? 6.82 11.594 23.5 1 65.19 257 PHE A CA 1
ATOM 2015 C C . PHE A 1 257 ? 6.211 12.031 22.172 1 65.19 257 PHE A C 1
ATOM 2017 O O . PHE A 1 257 ? 5.191 12.719 22.141 1 65.19 257 PHE A O 1
ATOM 2024 N N . HIS A 1 258 ? 6.965 11.719 21.203 1 74.31 258 HIS A N 1
ATOM 2025 C CA . HIS A 1 258 ? 6.469 12 19.859 1 74.31 258 HIS A CA 1
ATOM 2026 C C . HIS A 1 258 ? 6.605 10.781 18.953 1 74.31 258 HIS A C 1
ATOM 2028 O O . HIS A 1 258 ? 7.695 10.211 18.844 1 74.31 258 HIS A O 1
ATOM 2034 N N . PRO A 1 259 ? 5.582 10.43 18.25 1 69.19 259 PRO A N 1
ATOM 2035 C CA . PRO A 1 259 ? 5.609 9.203 17.453 1 69.19 259 PRO A CA 1
ATOM 2036 C C . PRO A 1 259 ? 6.668 9.242 16.359 1 69.19 259 PRO A C 1
ATOM 2038 O O . PRO A 1 259 ? 7.199 8.195 15.969 1 69.19 259 PRO A O 1
ATOM 2041 N N . LEU A 1 260 ? 7.023 10.297 15.938 1 75.75 260 LEU A N 1
ATOM 2042 C CA . LEU A 1 260 ? 7.988 10.445 14.852 1 75.75 260 LEU A CA 1
ATOM 2043 C C . LEU A 1 260 ? 9.383 10.031 15.305 1 75.75 260 LEU A C 1
ATOM 2045 O O . LEU A 1 260 ? 10.227 9.68 14.484 1 75.75 260 LEU A O 1
ATOM 2049 N N . CYS A 1 261 ? 9.617 10.141 16.562 1 79.25 261 CYS A N 1
ATOM 2050 C CA . CYS A 1 261 ? 10.977 9.945 17.062 1 79.25 261 CYS A CA 1
ATOM 2051 C C . CYS A 1 261 ? 11.453 8.523 16.812 1 79.25 261 CYS A C 1
ATOM 2053 O O . CYS A 1 261 ? 12.641 8.297 16.578 1 79.25 261 CYS A O 1
ATOM 2055 N N . ALA A 1 262 ? 10.5 7.605 16.781 1 68.94 262 ALA A N 1
ATOM 2056 C CA . ALA A 1 262 ? 10.836 6.191 16.625 1 68.94 262 ALA A CA 1
ATOM 2057 C C . ALA A 1 262 ? 11.32 5.902 15.203 1 68.94 262 ALA A C 1
ATOM 2059 O O . ALA A 1 262 ? 12.086 4.961 14.984 1 68.94 262 ALA A O 1
ATOM 2060 N N . CYS A 1 263 ? 10.906 6.742 14.328 1 74.94 263 CYS A N 1
ATOM 2061 C CA . CYS A 1 263 ? 11.266 6.477 12.938 1 74.94 263 CYS A CA 1
ATOM 2062 C C . CYS A 1 263 ? 12.094 7.613 12.367 1 74.94 263 CYS A C 1
ATOM 2064 O O . CYS A 1 263 ? 12.367 7.641 11.164 1 74.94 263 CYS A O 1
ATOM 2066 N N . CYS A 1 264 ? 12.492 8.477 13.242 1 85.44 264 CYS A N 1
ATOM 2067 C CA . CYS A 1 264 ? 13.258 9.625 12.773 1 85.44 264 CYS A CA 1
ATOM 2068 C C . CYS A 1 264 ? 14.68 9.219 12.406 1 85.44 264 CYS A C 1
ATOM 2070 O O . CYS A 1 264 ? 15.406 8.672 13.242 1 85.44 264 CYS A O 1
ATOM 2072 N N . ARG A 1 265 ? 15.211 9.555 11.273 1 82.94 265 ARG A N 1
ATOM 2073 C CA . ARG A 1 265 ? 16.531 9.188 10.789 1 82.94 265 ARG A CA 1
ATOM 2074 C C . ARG A 1 265 ? 17.609 10.062 11.43 1 82.94 265 ARG A C 1
ATOM 2076 O O . ARG A 1 265 ? 18.812 9.836 11.227 1 82.94 265 ARG A O 1
ATOM 2083 N N . PHE A 1 266 ? 17.125 11.008 12.188 1 86.69 266 PHE A N 1
ATOM 2084 C CA . PHE A 1 266 ? 18.078 11.945 12.773 1 86.69 266 PHE A CA 1
ATOM 2085 C C . PHE A 1 266 ? 18.078 11.836 14.297 1 86.69 266 PHE A C 1
ATOM 2087 O O . PHE A 1 266 ? 18.453 12.781 14.992 1 86.69 266 PHE A O 1
ATOM 2094 N N . ASN A 1 267 ? 17.594 10.727 14.688 1 83.69 267 ASN A N 1
ATOM 2095 C CA . ASN A 1 267 ? 17.406 10.633 16.125 1 83.69 267 ASN A CA 1
ATOM 2096 C C . ASN A 1 267 ? 18.703 10.25 16.844 1 83.69 267 ASN A C 1
ATOM 2098 O O . ASN A 1 267 ? 18.812 10.391 18.062 1 83.69 267 ASN A O 1
ATOM 2102 N N . ALA A 1 268 ? 19.766 9.812 16.156 1 78.69 268 ALA A N 1
ATOM 2103 C CA . ALA A 1 268 ? 21 9.328 16.75 1 78.69 268 ALA A CA 1
ATOM 2104 C C . ALA A 1 268 ? 21.672 10.422 17.594 1 78.69 268 ALA A C 1
ATOM 2106 O O . ALA A 1 268 ? 22.109 10.164 18.719 1 78.69 268 ALA A O 1
ATOM 2107 N N . ASP A 1 269 ? 21.719 11.602 17.078 1 81.38 269 ASP A N 1
ATOM 2108 C CA . ASP A 1 269 ? 22.406 12.68 17.766 1 81.38 269 ASP A CA 1
ATOM 2109 C C . ASP A 1 269 ? 21.422 13.766 18.203 1 81.38 269 ASP A C 1
ATOM 2111 O O . ASP A 1 269 ? 21.812 14.914 18.438 1 81.38 269 ASP A O 1
ATOM 2115 N N . CYS A 1 270 ? 20.156 13.438 18.266 1 86.62 270 CYS A N 1
ATOM 2116 C CA . CYS A 1 270 ? 19.141 14.406 18.641 1 86.62 270 CYS A CA 1
ATOM 2117 C C . CYS A 1 270 ? 19.281 14.805 20.109 1 86.62 270 CYS A C 1
ATOM 2119 O O . CYS A 1 270 ? 19.312 13.945 20.984 1 86.62 270 CYS A O 1
ATOM 2121 N N . PRO A 1 271 ? 19.375 16.109 20.344 1 85.44 271 PRO A N 1
ATOM 2122 C CA . PRO A 1 271 ? 19.547 16.578 21.719 1 85.44 271 PRO A CA 1
ATOM 2123 C C . PRO A 1 271 ? 18.375 16.188 22.609 1 85.44 271 PRO A C 1
ATOM 2125 O O . PRO A 1 271 ? 18.484 16.25 23.844 1 85.44 271 PRO A O 1
ATOM 2128 N N . LYS A 1 272 ? 17.297 15.93 21.969 1 80.94 272 LYS A N 1
ATOM 2129 C CA . LYS A 1 272 ? 16.172 15.461 22.766 1 80.94 272 LYS A CA 1
ATOM 2130 C C . LYS A 1 272 ? 16.562 14.273 23.641 1 80.94 272 LYS A C 1
ATOM 2132 O O . LYS A 1 272 ? 15.984 14.055 24.703 1 80.94 272 LYS A O 1
ATOM 2137 N N . PHE A 1 273 ? 17.484 13.547 23.047 1 78.06 273 PHE A N 1
ATOM 2138 C CA . PHE A 1 273 ? 17.938 12.336 23.719 1 78.06 273 PHE A CA 1
ATOM 2139 C C . PHE A 1 273 ? 19.344 12.508 24.266 1 78.06 273 PHE A C 1
ATOM 2141 O O . PHE A 1 273 ? 20.312 12.086 23.641 1 78.06 273 PHE A O 1
ATOM 2148 N N . PRO A 1 274 ? 19.375 13.281 25.344 1 66.75 274 PRO A N 1
ATOM 2149 C CA . PRO A 1 274 ? 20.719 13.539 25.875 1 66.75 274 PRO A CA 1
ATOM 2150 C C . PRO A 1 274 ? 21.5 12.25 26.141 1 66.75 274 PRO A C 1
ATOM 2152 O O . PRO A 1 274 ? 20.922 11.211 26.438 1 66.75 274 PRO A O 1
ATOM 2155 N N . GLN A 1 275 ? 22.656 12.18 25.531 1 60.28 275 GLN A N 1
ATOM 2156 C CA . GLN A 1 275 ? 23.578 11.055 25.703 1 60.28 275 GLN A CA 1
ATOM 2157 C C . GLN A 1 275 ? 23.656 10.633 27.172 1 60.28 275 GLN A C 1
ATOM 2159 O O . GLN A 1 275 ? 24.047 11.43 28.031 1 60.28 275 GLN A O 1
ATOM 2164 N N . GLY A 1 276 ? 22.484 10.219 27.609 1 58.03 276 GLY A N 1
ATOM 2165 C CA . GLY A 1 276 ? 22.531 9.641 28.953 1 58.03 276 GLY A CA 1
ATOM 2166 C C . GLY A 1 276 ? 23.688 8.672 29.141 1 58.03 276 GLY A C 1
ATOM 2167 O O . GLY A 1 276 ? 24.719 8.805 28.484 1 58.03 276 GLY A O 1
ATOM 2168 N N . ASP A 1 277 ? 23.406 7.637 29.938 1 71 277 ASP A N 1
ATOM 2169 C CA . ASP A 1 277 ? 24.297 6.535 30.281 1 71 277 ASP A CA 1
ATOM 2170 C C . ASP A 1 277 ? 24.438 5.559 29.109 1 71 277 ASP A C 1
ATOM 2172 O O . ASP A 1 277 ? 23.453 5.164 28.5 1 71 277 ASP A O 1
ATOM 2176 N N . TYR A 1 278 ? 25.578 5.555 28.516 1 80.75 278 TYR A N 1
ATOM 2177 C CA . TYR A 1 278 ? 25.922 4.559 27.5 1 80.75 278 TYR A CA 1
ATOM 2178 C C . TYR A 1 278 ? 26.125 3.188 28.141 1 80.75 278 TYR A C 1
ATOM 2180 O O . TYR A 1 278 ? 27.062 2.99 28.922 1 80.75 278 TYR A O 1
ATOM 2188 N N . GLN A 1 279 ? 25.141 2.244 27.969 1 82.5 279 GLN A N 1
ATOM 2189 C CA . GLN A 1 279 ? 25.172 0.903 28.547 1 82.5 279 GLN A CA 1
ATOM 2190 C C . GLN A 1 279 ? 25.016 -0.161 27.453 1 82.5 279 GLN A C 1
ATOM 2192 O O . GLN A 1 279 ? 23.969 -0.805 27.359 1 82.5 279 GLN A O 1
ATOM 2197 N N . PRO A 1 280 ? 26.156 -0.438 26.703 1 86.5 280 PRO A N 1
ATOM 2198 C CA . PRO A 1 280 ? 26.109 -1.354 25.562 1 86.5 280 PRO A CA 1
ATOM 2199 C C . PRO A 1 280 ? 25.781 -2.787 25.969 1 86.5 280 PRO A C 1
ATOM 2201 O O . PRO A 1 280 ? 25.391 -3.602 25.109 1 86.5 280 PRO A O 1
ATOM 2204 N N . GLN A 1 281 ? 25.938 -3.135 27.234 1 81.69 281 GLN A N 1
ATOM 2205 C CA . GLN A 1 281 ? 25.719 -4.5 27.703 1 81.69 281 GLN A CA 1
ATOM 2206 C C . GLN A 1 281 ? 24.266 -4.922 27.484 1 81.69 281 GLN A C 1
ATOM 2208 O O . GLN A 1 281 ? 23.953 -6.117 27.5 1 81.69 281 GLN A O 1
ATOM 2213 N N . TRP A 1 282 ? 23.375 -3.902 27.234 1 86.12 282 TRP A N 1
ATOM 2214 C CA . TRP A 1 282 ? 21.969 -4.223 27.094 1 86.12 282 TRP A CA 1
ATOM 2215 C C . TRP A 1 282 ? 21.594 -4.398 25.625 1 86.12 282 TRP A C 1
ATOM 2217 O O . TRP A 1 282 ? 20.469 -4.766 25.297 1 86.12 282 TRP A O 1
ATOM 2227 N N . GLN A 1 283 ? 22.5 -4.211 24.719 1 89 283 GLN A N 1
ATOM 2228 C CA . GLN A 1 283 ? 22.203 -4.285 23.297 1 89 283 GLN A CA 1
ATOM 2229 C C . GLN A 1 283 ? 21.719 -5.676 22.906 1 89 283 GLN A C 1
ATOM 2231 O O . GLN A 1 283 ? 20.734 -5.812 22.172 1 89 283 GLN A O 1
ATOM 2236 N N . PRO A 1 284 ? 22.375 -6.723 23.391 1 84.5 284 PRO A N 1
ATOM 2237 C CA . PRO A 1 284 ? 21.891 -8.055 23.016 1 84.5 284 PRO A CA 1
ATOM 2238 C C . PRO A 1 284 ? 20.438 -8.305 23.453 1 84.5 284 PRO A C 1
ATOM 2240 O O . PRO A 1 284 ? 19.672 -8.922 22.719 1 84.5 284 PRO A O 1
ATOM 2243 N N . ALA A 1 285 ? 20.141 -7.758 24.562 1 85.56 285 ALA A N 1
ATOM 2244 C CA . ALA A 1 285 ? 18.781 -7.934 25.062 1 85.56 285 ALA A CA 1
ATOM 2245 C C . ALA A 1 285 ? 17.781 -7.195 24.188 1 85.56 285 ALA A C 1
ATOM 2247 O O . ALA A 1 285 ? 16.703 -7.719 23.891 1 85.56 285 ALA A O 1
ATOM 2248 N N . LEU A 1 286 ? 18.078 -6.059 23.781 1 90.06 286 LEU A N 1
ATOM 2249 C CA . LEU A 1 286 ? 17.188 -5.254 22.938 1 90.06 286 LEU A CA 1
ATOM 2250 C C . LEU A 1 286 ? 17.031 -5.883 21.562 1 90.06 286 LEU A C 1
ATOM 2252 O O . LEU A 1 286 ? 15.922 -5.91 21.016 1 90.06 286 LEU A O 1
ATOM 2256 N N . THR A 1 287 ? 18.109 -6.379 21.078 1 89.06 287 THR A N 1
ATOM 2257 C CA . THR A 1 287 ? 18.062 -7.078 19.797 1 89.06 287 THR A CA 1
ATOM 2258 C C . THR A 1 287 ? 17.156 -8.305 19.875 1 89.06 287 THR A C 1
ATOM 2260 O O . THR A 1 287 ? 16.328 -8.539 19 1 89.06 287 THR A O 1
ATOM 2263 N N . ARG A 1 288 ? 17.328 -9.039 20.891 1 87.56 288 ARG A N 1
ATOM 2264 C CA . ARG A 1 288 ? 16.484 -10.211 21.109 1 87.56 288 ARG A CA 1
ATOM 2265 C C . ARG A 1 288 ? 15.023 -9.828 21.281 1 87.56 288 ARG A C 1
ATOM 2267 O O . ARG A 1 288 ? 14.133 -10.5 20.766 1 87.56 288 ARG A O 1
ATOM 2274 N N . LEU A 1 289 ? 14.773 -8.758 22 1 90.62 289 LEU A N 1
ATOM 2275 C CA . LEU A 1 289 ? 13.414 -8.289 22.203 1 90.62 289 LEU A CA 1
ATOM 2276 C C . LEU A 1 289 ? 12.758 -7.926 20.875 1 90.62 289 LEU A C 1
ATOM 2278 O O . LEU A 1 289 ? 11.594 -8.266 20.625 1 90.62 289 LEU A O 1
ATOM 2282 N N . ASP A 1 290 ? 13.508 -7.289 20.125 1 88.94 290 ASP A N 1
ATOM 2283 C CA . ASP A 1 290 ? 13.008 -6.938 18.797 1 88.94 290 ASP A CA 1
ATOM 2284 C C . ASP A 1 290 ? 12.633 -8.18 18 1 88.94 290 ASP A C 1
ATOM 2286 O O . ASP A 1 290 ? 11.578 -8.227 17.359 1 88.94 290 ASP A O 1
ATOM 2290 N N . ALA A 1 291 ? 13.508 -9.156 18.062 1 87.81 291 ALA A N 1
ATOM 2291 C CA . ALA A 1 291 ? 13.25 -10.414 17.359 1 87.81 291 ALA A CA 1
ATOM 2292 C C . ALA A 1 291 ? 12.008 -11.102 17.922 1 87.81 291 ALA A C 1
ATOM 2294 O O . ALA A 1 291 ? 11.195 -11.641 17.156 1 87.81 291 ALA A O 1
ATOM 2295 N N . LEU A 1 292 ? 11.852 -11.062 19.188 1 88.81 292 LEU A N 1
ATOM 2296 C CA . LEU A 1 292 ? 10.695 -11.68 19.812 1 88.81 292 LEU A CA 1
ATOM 2297 C C . LEU A 1 292 ? 9.406 -10.953 19.422 1 88.81 292 LEU A C 1
ATOM 2299 O O . LEU A 1 292 ? 8.391 -11.602 19.141 1 88.81 292 LEU A O 1
ATOM 2303 N N . LYS A 1 293 ? 9.445 -9.711 19.375 1 89.31 293 LYS A N 1
ATOM 2304 C CA . LYS A 1 293 ? 8.273 -8.922 19 1 89.31 293 LYS A CA 1
ATOM 2305 C C . LYS A 1 293 ? 7.895 -9.164 17.531 1 89.31 293 LYS A C 1
ATOM 2307 O O . LYS A 1 293 ? 6.711 -9.227 17.203 1 89.31 293 LYS A O 1
ATOM 2312 N N . GLN A 1 294 ? 8.898 -9.312 16.766 1 86.19 294 GLN A N 1
ATOM 2313 C CA . GLN A 1 294 ? 8.641 -9.656 15.375 1 86.19 294 GLN A CA 1
ATOM 2314 C C . GLN A 1 294 ? 7.977 -11.023 15.258 1 86.19 294 GLN A C 1
ATOM 2316 O O . GLN A 1 294 ? 7.027 -11.203 14.492 1 86.19 294 GLN A O 1
ATOM 2321 N N . SER A 1 295 ? 8.539 -11.914 15.961 1 86.75 295 SER A N 1
ATOM 2322 C CA . SER A 1 295 ? 7.957 -13.25 15.969 1 86.75 295 SER A CA 1
ATOM 2323 C C . SER A 1 295 ? 6.516 -13.227 16.469 1 86.75 295 SER A C 1
ATOM 2325 O O . SER A 1 295 ? 5.652 -13.914 15.914 1 86.75 295 SER A O 1
ATOM 2327 N N . ARG A 1 296 ? 6.32 -12.469 17.438 1 89 296 ARG A N 1
ATOM 2328 C CA . ARG A 1 296 ? 4.973 -12.328 17.984 1 89 296 ARG A CA 1
ATOM 2329 C C . ARG A 1 296 ? 4.02 -11.758 16.953 1 89 296 ARG A C 1
ATOM 2331 O O . ARG A 1 296 ? 2.889 -12.227 16.812 1 89 296 ARG A O 1
ATOM 2338 N N . SER A 1 297 ? 4.477 -10.828 16.297 1 87.56 297 SER A N 1
ATOM 2339 C CA . SER A 1 297 ? 3.656 -10.211 15.266 1 87.56 297 SER A CA 1
ATOM 2340 C C . SER A 1 297 ? 3.275 -11.227 14.188 1 87.56 297 SER A C 1
ATOM 2342 O O . SER A 1 297 ? 2.127 -11.258 13.742 1 87.56 297 SER A O 1
ATOM 2344 N N . THR A 1 298 ? 4.227 -11.984 13.836 1 84 298 THR A N 1
ATOM 2345 C CA . THR A 1 298 ? 3.975 -13.023 12.852 1 84 298 THR A CA 1
ATOM 2346 C C . THR A 1 298 ? 2.939 -14.016 13.359 1 84 298 THR A C 1
ATOM 2348 O O . THR A 1 298 ? 2.031 -14.414 12.625 1 84 298 THR A O 1
ATOM 2351 N N . LEU A 1 299 ? 3.1 -14.344 14.602 1 86.5 299 LEU A N 1
ATOM 2352 C CA . LEU A 1 299 ? 2.162 -15.281 15.211 1 86.5 299 LEU A CA 1
ATOM 2353 C C . LEU A 1 299 ? 0.769 -14.672 15.305 1 86.5 299 LEU A C 1
ATOM 2355 O O . LEU A 1 299 ? -0.23 -15.344 15.039 1 86.5 299 LEU A O 1
ATOM 2359 N N . ASP A 1 300 ? 0.73 -13.469 15.664 1 89.44 300 ASP A N 1
ATOM 2360 C CA . ASP A 1 300 ? -0.548 -12.766 15.766 1 89.44 300 ASP A CA 1
ATOM 2361 C C . ASP A 1 300 ? -1.272 -12.75 14.422 1 89.44 300 ASP A C 1
ATOM 2363 O O . ASP A 1 300 ? -2.49 -12.938 14.359 1 89.44 300 ASP A O 1
ATOM 2367 N N . ALA A 1 301 ? -0.517 -12.57 13.453 1 85.62 301 ALA A N 1
ATOM 2368 C CA . ALA A 1 301 ? -1.104 -12.57 12.117 1 85.62 301 ALA A CA 1
ATOM 2369 C C . ALA A 1 301 ? -1.688 -13.938 11.773 1 85.62 301 ALA A C 1
ATOM 2371 O O . ALA A 1 301 ? -2.793 -14.023 11.234 1 85.62 301 ALA A O 1
ATOM 2372 N N . ALA A 1 302 ? -0.972 -14.945 12.031 1 84.75 302 ALA A N 1
ATOM 2373 C CA . ALA A 1 302 ? -1.439 -16.297 11.766 1 84.75 302 ALA A CA 1
ATOM 2374 C C . ALA A 1 302 ? -2.688 -16.625 12.578 1 84.75 302 ALA A C 1
ATOM 2376 O O . ALA A 1 302 ? -3.633 -17.234 12.07 1 84.75 302 ALA A O 1
ATOM 2377 N N . ILE A 1 303 ? -2.68 -16.203 13.805 1 88.81 303 ILE A N 1
ATOM 2378 C CA . ILE A 1 303 ? -3.814 -16.438 14.695 1 88.81 303 ILE A CA 1
ATOM 2379 C C . ILE A 1 303 ? -5.039 -15.695 14.164 1 88.81 303 ILE A C 1
ATOM 2381 O O . ILE A 1 303 ? -6.133 -16.266 14.086 1 88.81 303 ILE A O 1
ATOM 2385 N N . LYS A 1 304 ? -4.785 -14.531 13.805 1 87.56 304 LYS A N 1
ATOM 2386 C CA . LYS A 1 304 ? -5.883 -13.727 13.281 1 87.56 304 LYS A CA 1
ATOM 2387 C C . LYS A 1 304 ? -6.492 -14.367 12.031 1 87.56 304 LYS A C 1
ATOM 2389 O O . LYS A 1 304 ? -7.715 -14.383 11.875 1 87.56 304 LYS A O 1
ATOM 2394 N N . GLU A 1 305 ? -5.715 -14.859 11.234 1 84.88 305 GLU A N 1
ATOM 2395 C CA . GLU A 1 305 ? -6.18 -15.508 10.016 1 84.88 305 GLU A CA 1
ATOM 2396 C C . GLU A 1 305 ? -7.02 -16.75 10.328 1 84.88 305 GLU A C 1
ATOM 2398 O O . GLU A 1 305 ? -8.078 -16.953 9.734 1 84.88 305 GLU A O 1
ATOM 2403 N N . MET A 1 306 ? -6.586 -17.469 11.281 1 86.81 306 MET A N 1
ATOM 2404 C CA . MET A 1 306 ? -7.305 -18.688 11.656 1 86.81 306 MET A CA 1
ATOM 2405 C C . MET A 1 306 ? -8.617 -18.344 12.352 1 86.81 306 MET A C 1
ATOM 2407 O O . MET A 1 306 ? -9.648 -18.953 12.07 1 86.81 306 MET A O 1
ATOM 2411 N N . GLU A 1 307 ? -8.516 -17.359 13.164 1 88.88 307 GLU A N 1
ATOM 2412 C CA . GLU A 1 307 ? -9.734 -16.938 13.844 1 88.88 307 GLU A CA 1
ATOM 2413 C C . GLU A 1 307 ? -10.766 -16.406 12.852 1 88.88 307 GLU A C 1
ATOM 2415 O O . GLU A 1 307 ? -11.961 -16.656 12.992 1 88.88 307 GLU A O 1
ATOM 2420 N N . ALA A 1 308 ? -10.305 -15.742 11.914 1 86.38 308 ALA A N 1
ATOM 2421 C CA . ALA A 1 308 ? -11.211 -15.219 10.891 1 86.38 308 ALA A CA 1
ATOM 2422 C C . ALA A 1 308 ? -11.906 -16.359 10.148 1 86.38 308 ALA A C 1
ATOM 2424 O O . ALA A 1 308 ? -13.102 -16.281 9.875 1 86.38 308 ALA A O 1
ATOM 2425 N N . ALA A 1 309 ? -11.188 -17.391 9.859 1 84.31 309 ALA A N 1
ATOM 2426 C CA . ALA A 1 309 ? -11.758 -18.531 9.164 1 84.31 309 ALA A CA 1
ATOM 2427 C C . ALA A 1 309 ? -12.789 -19.25 10.031 1 84.31 309 ALA A C 1
ATOM 2429 O O . ALA A 1 309 ? -13.836 -19.672 9.547 1 84.31 309 ALA A O 1
ATOM 2430 N N . LEU A 1 310 ? -12.5 -19.297 11.273 1 86.56 310 LEU A N 1
ATOM 2431 C CA . LEU A 1 310 ? -13.422 -19.984 12.18 1 86.56 310 LEU A CA 1
ATOM 2432 C C . LEU A 1 310 ? -14.672 -19.141 12.406 1 86.56 310 LEU A C 1
ATOM 2434 O O . LEU A 1 310 ? -15.781 -19.688 12.5 1 86.56 310 LEU A O 1
ATOM 2438 N N . LYS A 1 311 ? -14.477 -17.875 12.477 1 87.38 311 LYS A N 1
ATOM 2439 C CA . LYS A 1 311 ? -15.633 -17 12.578 1 87.38 311 LYS A CA 1
ATOM 2440 C C . LYS A 1 311 ? -16.531 -17.109 11.344 1 87.38 311 LYS A C 1
ATOM 2442 O O . LYS A 1 311 ? -17.75 -17.109 11.453 1 87.38 311 LYS A O 1
ATOM 2447 N N . LEU A 1 312 ? -15.93 -17.25 10.273 1 83.62 312 LEU A N 1
ATOM 2448 C CA . LEU A 1 312 ? -16.672 -17.453 9.039 1 83.62 312 LEU A CA 1
ATOM 2449 C C . LEU A 1 312 ? -17.438 -18.781 9.086 1 83.62 312 LEU A C 1
ATOM 2451 O O . LEU A 1 312 ? -18.594 -18.844 8.672 1 83.62 312 LEU A O 1
ATOM 2455 N N . ALA A 1 313 ? -16.75 -19.75 9.531 1 83.19 313 ALA A N 1
ATOM 2456 C CA . ALA A 1 313 ? -17.406 -21.047 9.664 1 83.19 313 ALA A CA 1
ATOM 2457 C C . ALA A 1 313 ? -18.641 -20.953 10.547 1 83.19 313 ALA A C 1
ATOM 2459 O O . ALA A 1 313 ? -19.688 -21.531 10.234 1 83.19 313 ALA A O 1
ATOM 2460 N N . CYS A 1 314 ? -18.484 -20.203 11.594 1 85.56 314 CYS A N 1
ATOM 2461 C CA . CYS A 1 314 ? -19.625 -19.984 12.477 1 85.56 314 CYS A CA 1
ATOM 2462 C C . CYS A 1 314 ? -20.766 -19.297 11.742 1 85.56 314 CYS A C 1
ATOM 2464 O O . CYS A 1 314 ? -21.922 -19.703 11.844 1 85.56 314 CYS A O 1
ATOM 2466 N N . GLN A 1 315 ? -20.453 -18.297 11.07 1 82.69 315 GLN A N 1
ATOM 2467 C CA . GLN A 1 315 ? -21.453 -17.516 10.352 1 82.69 315 GLN A CA 1
ATOM 2468 C C . GLN A 1 315 ? -22.156 -18.359 9.297 1 82.69 315 GLN A C 1
ATOM 2470 O O . GLN A 1 315 ? -23.375 -18.266 9.141 1 82.69 315 GLN A O 1
ATOM 2475 N N . LEU A 1 316 ? -21.453 -19.203 8.672 1 81.25 316 LEU A N 1
ATOM 2476 C CA . LEU A 1 316 ? -22 -19.953 7.543 1 81.25 316 LEU A CA 1
ATOM 2477 C C . LEU A 1 316 ? -22.672 -21.234 8.023 1 81.25 316 LEU A C 1
ATOM 2479 O O . LEU A 1 316 ? -23.453 -21.844 7.277 1 81.25 316 LEU A O 1
ATOM 2483 N N . SER A 1 317 ? -22.344 -21.609 9.219 1 81.12 317 SER A N 1
ATOM 2484 C CA . SER A 1 317 ? -22.953 -22.812 9.773 1 81.12 317 SER A CA 1
ATOM 2485 C C . SER A 1 317 ? -24.453 -22.609 10.047 1 81.12 317 SER A C 1
ATOM 2487 O O . SER A 1 317 ? -25.203 -23.578 10.18 1 81.12 317 SER A O 1
ATOM 2489 N N . GLY A 1 318 ? -24.875 -21.359 10.055 1 74.25 318 GLY A N 1
ATOM 2490 C CA . GLY A 1 318 ? -26.266 -21.047 10.289 1 74.25 318 GLY A CA 1
ATOM 2491 C C . GLY A 1 318 ? -26.688 -21.234 11.742 1 74.25 318 GLY A C 1
ATOM 2492 O O . GLY A 1 318 ? -27.859 -21.062 12.086 1 74.25 318 GLY A O 1
ATOM 2493 N N . THR A 1 319 ? -25.766 -21.703 12.414 1 71.19 319 THR A N 1
ATOM 2494 C CA . THR A 1 319 ? -26.109 -21.891 13.82 1 71.19 319 THR A CA 1
ATOM 2495 C C . THR A 1 319 ? -25.531 -20.766 14.68 1 71.19 319 THR A C 1
ATOM 2497 O O . THR A 1 319 ? -24.484 -20.203 14.344 1 71.19 319 THR A O 1
ATOM 2500 N N . GLN A 1 320 ? -26.359 -20.359 15.508 1 70.25 320 GLN A N 1
ATOM 2501 C CA . GLN A 1 320 ? -25.859 -19.438 16.516 1 70.25 320 GLN A CA 1
ATOM 2502 C C . GLN A 1 320 ? -25.344 -20.188 17.75 1 70.25 320 GLN A C 1
ATOM 2504 O O . GLN A 1 320 ? -24.891 -19.562 18.719 1 70.25 320 GLN A O 1
ATOM 2509 N N . ASN A 1 321 ? -25.406 -21.484 17.516 1 75.5 321 ASN A N 1
ATOM 2510 C CA . ASN A 1 321 ? -25 -22.328 18.625 1 75.5 321 ASN A CA 1
ATOM 2511 C C . ASN A 1 321 ? -23.578 -22.828 18.469 1 75.5 321 ASN A C 1
ATOM 2513 O O . ASN A 1 321 ? -22.859 -22.391 17.562 1 75.5 321 ASN A O 1
ATOM 2517 N N . TRP A 1 322 ? -23.266 -23.672 19.5 1 80.69 322 TRP A N 1
ATOM 2518 C CA . TRP A 1 322 ? -21.922 -24.25 19.484 1 80.69 322 TRP A CA 1
ATOM 2519 C C . TRP A 1 322 ? -21.75 -25.188 18.297 1 80.69 322 TRP A C 1
ATOM 2521 O O . TRP A 1 322 ? -22.625 -25.984 17.984 1 80.69 322 TRP A O 1
ATOM 2531 N N . ILE A 1 323 ? -20.688 -24.984 17.531 1 87.44 323 ILE A N 1
ATOM 2532 C CA . ILE A 1 323 ? -20.219 -25.938 16.531 1 87.44 323 ILE A CA 1
ATOM 2533 C C . ILE A 1 323 ? -19.234 -26.922 17.172 1 87.44 323 ILE A C 1
ATOM 2535 O O . ILE A 1 323 ? -18.219 -26.516 17.734 1 87.44 323 ILE A O 1
ATOM 2539 N N . ASN A 1 324 ? -19.609 -28.125 17.188 1 84.56 324 ASN A N 1
ATOM 2540 C CA . ASN A 1 324 ? -18.797 -29.188 17.781 1 84.56 324 ASN A CA 1
ATOM 2541 C C . ASN A 1 324 ? -17.859 -29.828 16.75 1 84.56 324 ASN A C 1
ATOM 2543 O O . ASN A 1 324 ? -18.266 -30.094 15.617 1 84.56 324 ASN A O 1
ATOM 2547 N N . THR A 1 325 ? -16.609 -30 17.203 1 87.62 325 THR A N 1
ATOM 2548 C CA . THR A 1 325 ? -15.648 -30.578 16.281 1 87.62 325 THR A CA 1
ATOM 2549 C C . THR A 1 325 ? -15.086 -31.891 16.828 1 87.62 325 THR A C 1
ATOM 2551 O O . THR A 1 325 ? -14.172 -32.469 16.234 1 87.62 325 THR A O 1
ATOM 2554 N N . GLY A 1 326 ? -15.523 -32.375 17.859 1 83.31 326 GLY A N 1
ATOM 2555 C CA . GLY A 1 326 ? -15.016 -33.562 18.531 1 83.31 326 GLY A CA 1
ATOM 2556 C C . GLY A 1 326 ? -14.219 -33.25 19.781 1 83.31 326 GLY A C 1
ATOM 2557 O O . GLY A 1 326 ? -14.664 -33.531 20.891 1 83.31 326 GLY A O 1
ATOM 2558 N N . GLN A 1 327 ? -13.102 -32.531 19.641 1 84.5 327 GLN A N 1
ATOM 2559 C CA . GLN A 1 327 ? -12.258 -32.188 20.781 1 84.5 327 GLN A CA 1
ATOM 2560 C C . GLN A 1 327 ? -12.484 -30.75 21.219 1 84.5 327 GLN A C 1
ATOM 2562 O O . GLN A 1 327 ? -12.094 -30.375 22.328 1 84.5 327 GLN A O 1
ATOM 2567 N N . HIS A 1 328 ? -13.094 -30.016 20.312 1 86.62 328 HIS A N 1
ATOM 2568 C CA . HIS A 1 328 ? -13.383 -28.625 20.641 1 86.62 328 HIS A CA 1
ATOM 2569 C C . HIS A 1 328 ? -14.812 -28.25 20.25 1 86.62 328 HIS A C 1
ATOM 2571 O O . HIS A 1 328 ? -15.461 -28.969 19.484 1 86.62 328 HIS A O 1
ATOM 2577 N N . ARG A 1 329 ? -15.25 -27.281 20.859 1 83.5 329 ARG A N 1
ATOM 2578 C CA . ARG A 1 329 ? -16.438 -26.594 20.391 1 83.5 329 ARG A CA 1
ATOM 2579 C C . ARG A 1 329 ? -16.188 -25.078 20.297 1 83.5 329 ARG A C 1
ATOM 2581 O O . ARG A 1 329 ? -15.414 -24.531 21.078 1 83.5 329 ARG A O 1
ATOM 2588 N N . PHE A 1 330 ? -16.734 -24.469 19.25 1 87.88 330 PHE A N 1
ATOM 2589 C CA . PHE A 1 330 ? -16.547 -23.016 19.125 1 87.88 330 PHE A CA 1
ATOM 2590 C C . PHE A 1 330 ? -17.828 -22.359 18.641 1 87.88 330 PHE A C 1
ATOM 2592 O O . PHE A 1 330 ? -18.719 -23.016 18.094 1 87.88 330 PHE A O 1
ATOM 2599 N N . ARG A 1 331 ? -18.047 -21.141 18.969 1 84.06 331 ARG A N 1
ATOM 2600 C CA . ARG A 1 331 ? -19.172 -20.328 18.516 1 84.06 331 ARG A CA 1
ATOM 2601 C C . ARG A 1 331 ? -18.766 -18.859 18.406 1 84.06 331 ARG A C 1
ATOM 2603 O O . ARG A 1 331 ? -17.75 -18.438 18.969 1 84.06 331 ARG A O 1
ATOM 2610 N N . CYS A 1 332 ? -19.422 -18.234 17.562 1 87.88 332 CYS A N 1
ATOM 2611 C CA . CYS A 1 332 ? -19.219 -16.797 17.422 1 87.88 332 CYS A CA 1
ATOM 2612 C C . CYS A 1 332 ? -20.375 -16.016 18.047 1 87.88 332 CYS A C 1
ATOM 2614 O O . CYS A 1 332 ? -21.531 -16.391 17.906 1 87.88 332 CYS A O 1
ATOM 2616 N N . THR A 1 333 ? -19.984 -15.078 18.891 1 81.31 333 THR A N 1
ATOM 2617 C CA . THR A 1 333 ? -21 -14.195 19.469 1 81.31 333 THR A CA 1
ATOM 2618 C C . THR A 1 333 ? -20.703 -12.742 19.109 1 81.31 333 THR A C 1
ATOM 2620 O O . THR A 1 333 ? -19.562 -12.383 18.828 1 81.31 333 THR A O 1
ATOM 2623 N N . THR A 1 334 ? -21.719 -12.055 18.875 1 82.06 334 THR A N 1
ATOM 2624 C CA . THR A 1 334 ? -21.562 -10.625 18.656 1 82.06 334 THR A CA 1
ATOM 2625 C C . THR A 1 334 ? -21.469 -9.883 19.984 1 82.06 334 THR A C 1
ATOM 2627 O O . THR A 1 334 ? -22.359 -10.016 20.828 1 82.06 334 THR A O 1
ATOM 2630 N N . ALA A 1 335 ? -20.359 -9.383 20.25 1 76.5 335 ALA A N 1
ATOM 2631 C CA . ALA A 1 335 ? -20.188 -8.562 21.438 1 76.5 335 ALA A CA 1
ATOM 2632 C C . ALA A 1 335 ? -20.438 -7.09 21.125 1 76.5 335 ALA A C 1
ATOM 2634 O O . ALA A 1 335 ? -19.875 -6.555 20.172 1 76.5 335 ALA A O 1
ATOM 2635 N N . ALA A 1 336 ? -21.359 -6.547 21.891 1 74.94 336 ALA A N 1
ATOM 2636 C CA . ALA A 1 336 ? -21.609 -5.117 21.734 1 74.94 336 ALA A CA 1
ATOM 2637 C C . ALA A 1 336 ? -20.359 -4.301 22.031 1 74.94 336 ALA A C 1
ATOM 2639 O O . ALA A 1 336 ? -19.516 -4.719 22.828 1 74.94 336 ALA A O 1
ATOM 2640 N N . GLY A 1 337 ? -20.188 -3.387 21.25 1 75.5 337 GLY A N 1
ATOM 2641 C CA . GLY A 1 337 ? -19.078 -2.488 21.516 1 75.5 337 GLY A CA 1
ATOM 2642 C C . GLY A 1 337 ? -19.125 -1.887 22.906 1 75.5 337 GLY A C 1
ATOM 2643 O O . GLY A 1 337 ? -20.188 -1.824 23.531 1 75.5 337 GLY A O 1
ATOM 2644 N N . ARG A 1 338 ? -17.969 -1.57 23.406 1 74.5 338 ARG A N 1
ATOM 2645 C CA . ARG A 1 338 ? -17.875 -0.943 24.719 1 74.5 338 ARG A CA 1
ATOM 2646 C C . ARG A 1 338 ? -18.594 0.404 24.734 1 74.5 338 ARG A C 1
ATOM 2648 O O . ARG A 1 338 ? -18.469 1.187 23.781 1 74.5 338 ARG A O 1
ATOM 2655 N N . ARG A 1 339 ? -19.453 0.543 25.75 1 76.38 339 ARG A N 1
ATOM 2656 C CA . ARG A 1 339 ? -20.141 1.821 25.922 1 76.38 339 ARG A CA 1
ATOM 2657 C C . ARG A 1 339 ? -19.344 2.736 26.859 1 76.38 339 ARG A C 1
ATOM 2659 O O . ARG A 1 339 ? -18.844 2.297 27.891 1 76.38 339 ARG A O 1
ATOM 2666 N N . SER A 1 340 ? -18.922 3.861 26.344 1 81.19 340 SER A N 1
ATOM 2667 C CA . SER A 1 340 ? -18.234 4.84 27.172 1 81.19 340 SER A CA 1
ATOM 2668 C C . SER A 1 340 ? -18.891 6.215 27.078 1 81.19 340 SER A C 1
ATOM 2670 O O . SER A 1 340 ? -19.609 6.496 26.109 1 81.19 340 SER A O 1
ATOM 2672 N N . LEU A 1 341 ? -18.828 6.941 28.266 1 86.25 341 LEU A N 1
ATOM 2673 C CA . LEU A 1 341 ? -19.344 8.305 28.25 1 86.25 341 LEU A CA 1
ATOM 2674 C C . LEU A 1 341 ? -18.438 9.219 27.438 1 86.25 341 LEU A C 1
ATOM 2676 O O . LEU A 1 341 ? -17.219 9.18 27.594 1 86.25 341 LEU A O 1
ATOM 2680 N N . ASN A 1 342 ? -19.062 9.82 26.578 1 85 342 ASN A N 1
ATOM 2681 C CA . ASN A 1 342 ? -18.359 10.852 25.812 1 85 342 ASN A CA 1
ATOM 2682 C C . ASN A 1 342 ? -18.188 12.125 26.641 1 85 342 ASN A C 1
ATOM 2684 O O . ASN A 1 342 ? -19.141 12.891 26.812 1 85 342 ASN A O 1
ATOM 2688 N N . ARG A 1 343 ? -17.031 12.391 27 1 84.88 343 ARG A N 1
ATOM 2689 C CA . ARG A 1 343 ? -16.766 13.5 27.922 1 84.88 343 ARG A CA 1
ATOM 2690 C C . ARG A 1 343 ? -17.125 14.836 27.281 1 84.88 343 ARG A C 1
ATOM 2692 O O . ARG A 1 343 ? -17.719 15.695 27.938 1 84.88 343 ARG A O 1
ATOM 2699 N N . GLU A 1 344 ? -16.766 15.023 26.094 1 82.62 344 GLU A N 1
ATOM 2700 C CA . GLU A 1 344 ? -17.016 16.281 25.422 1 82.62 344 GLU A CA 1
ATOM 2701 C C . GLU A 1 344 ? -18.516 16.531 25.25 1 82.62 344 GLU A C 1
ATOM 2703 O O . GLU A 1 344 ? -19.016 17.625 25.516 1 82.62 344 GLU A O 1
ATOM 2708 N N . ALA A 1 345 ? -19.141 15.523 24.844 1 86.38 345 ALA A N 1
ATOM 2709 C CA . ALA A 1 345 ? -20.594 15.633 24.672 1 86.38 345 ALA A CA 1
ATOM 2710 C C . ALA A 1 345 ? -21.281 15.922 26 1 86.38 345 ALA A C 1
ATOM 2712 O O . ALA A 1 345 ? -22.188 16.734 26.078 1 86.38 345 ALA A O 1
ATOM 2713 N N . LEU A 1 346 ? -20.859 15.328 27 1 89.75 346 LEU A N 1
ATOM 2714 C CA . LEU A 1 346 ? -21.422 15.508 28.328 1 89.75 346 LEU A CA 1
ATOM 2715 C C . LEU A 1 346 ? -21.156 16.922 28.828 1 89.75 346 LEU A C 1
ATOM 2717 O O . LEU A 1 346 ? -22.047 17.562 29.406 1 89.75 346 LEU A O 1
ATOM 2721 N N . HIS A 1 347 ? -19.984 17.344 28.609 1 88.19 347 HIS A N 1
ATOM 2722 C CA . HIS A 1 347 ? -19.625 18.703 29 1 88.19 347 HIS A CA 1
ATOM 2723 C C . HIS A 1 347 ? -20.531 19.719 28.344 1 88.19 347 HIS A C 1
ATOM 2725 O O . HIS A 1 347 ? -21.078 20.594 29.031 1 88.19 347 HIS A O 1
ATOM 2731 N N . ASP A 1 348 ? -20.703 19.625 27.125 1 86.75 348 ASP A N 1
ATOM 2732 C CA . ASP A 1 348 ? -21.516 20.578 26.359 1 86.75 348 ASP A CA 1
ATOM 2733 C C . ASP A 1 348 ? -22.984 20.547 26.828 1 86.75 348 ASP A C 1
ATOM 2735 O O . ASP A 1 348 ? -23.594 21.594 27.016 1 86.75 348 ASP A O 1
ATOM 2739 N N . GLU A 1 349 ? -23.484 19.375 27 1 87.88 349 GLU A N 1
ATOM 2740 C CA . GLU A 1 349 ? -24.875 19.234 27.406 1 87.88 349 GLU A CA 1
ATOM 2741 C C . GLU A 1 349 ? -25.094 19.797 28.812 1 87.88 349 GLU A C 1
ATOM 2743 O O . GLU A 1 349 ? -26.078 20.484 29.062 1 87.88 349 GLU A O 1
ATOM 2748 N N . LEU A 1 350 ? -24.266 19.594 29.641 1 87.5 350 LEU A N 1
ATOM 2749 C CA . LEU A 1 350 ? -24.375 20.078 31.016 1 87.5 350 LEU A CA 1
ATOM 2750 C C . LEU A 1 350 ? -24.234 21.594 31.062 1 87.5 350 LEU A C 1
ATOM 2752 O O . LEU A 1 350 ? -24.953 22.266 31.812 1 87.5 350 LEU A O 1
ATOM 2756 N N . ALA A 1 351 ? -23.281 22.109 30.312 1 85.06 351 ALA A N 1
ATOM 2757 C CA . ALA A 1 351 ? -23.109 23.547 30.25 1 85.06 351 ALA A CA 1
ATOM 2758 C C . ALA A 1 351 ? -24.391 24.234 29.781 1 85.06 351 ALA A C 1
ATOM 2760 O O . ALA A 1 351 ? -24.781 25.266 30.328 1 85.06 351 ALA A O 1
ATOM 2761 N N . ASP A 1 352 ? -25.031 23.656 28.828 1 83.94 352 ASP A N 1
ATOM 2762 C CA . ASP A 1 352 ? -26.281 24.188 28.328 1 83.94 352 ASP A CA 1
ATOM 2763 C C . ASP A 1 352 ? -27.375 24.125 29.391 1 83.94 352 ASP A C 1
ATOM 2765 O O . ASP A 1 352 ? -28.141 25.078 29.562 1 83.94 352 ASP A O 1
ATOM 2769 N N . ILE A 1 353 ? -27.5 23.047 30.016 1 83.5 353 ILE A N 1
ATOM 2770 C CA . ILE A 1 353 ? -28.516 22.828 31.031 1 83.5 353 ILE A CA 1
ATOM 2771 C C . ILE A 1 353 ? -28.344 23.812 32.156 1 83.5 353 ILE A C 1
ATOM 2773 O O . ILE A 1 353 ? -29.312 24.422 32.625 1 83.5 353 ILE A O 1
ATOM 2777 N N . PHE A 1 354 ? -27.156 24.047 32.5 1 81.06 354 PHE A N 1
ATOM 2778 C CA . PHE A 1 354 ? -26.906 24.891 33.656 1 81.06 354 PHE A CA 1
ATOM 2779 C C . PHE A 1 354 ? -26.984 26.359 33.281 1 81.06 354 PHE A C 1
ATOM 2781 O O . PHE A 1 354 ? -27.141 27.219 34.156 1 81.06 354 PHE A O 1
ATOM 2788 N N . ARG A 1 355 ? -26.734 26.609 32.094 1 78.44 355 ARG A N 1
ATOM 2789 C CA . ARG A 1 355 ? -26.891 27.984 31.641 1 78.44 355 ARG A CA 1
ATOM 2790 C C . ARG A 1 355 ? -28.359 28.375 31.562 1 78.44 355 ARG A C 1
ATOM 2792 O O . ARG A 1 355 ? -28.719 29.516 31.812 1 78.44 355 ARG A O 1
ATOM 2799 N N . PHE A 1 356 ? -29.172 27.438 31.094 1 71.12 356 PHE A N 1
ATOM 2800 C CA . PHE A 1 356 ? -30.578 27.766 30.922 1 71.12 356 PHE A CA 1
ATOM 2801 C C . PHE A 1 356 ? -31.391 27.344 32.125 1 71.12 356 PHE A C 1
ATOM 2803 O O . PHE A 1 356 ? -31.094 26.328 32.75 1 71.12 356 PHE A O 1
ATOM 2810 N N . GLU A 1 357 ? -31.891 28.234 32.906 1 58.75 357 GLU A N 1
ATOM 2811 C CA . GLU A 1 357 ? -32.469 28.266 34.25 1 58.75 357 GLU A CA 1
ATOM 2812 C C . GLU A 1 357 ? -33.5 27.156 34.438 1 58.75 357 GLU A C 1
ATOM 2814 O O . GLU A 1 357 ? -33.812 26.781 35.562 1 58.75 357 GLU A O 1
ATOM 2819 N N . HIS A 1 358 ? -34.188 26.734 33.469 1 54.28 358 HIS A N 1
ATOM 2820 C CA . HIS A 1 358 ? -35.375 25.953 33.844 1 54.28 358 HIS A CA 1
ATOM 2821 C C . HIS A 1 358 ? -35.031 24.469 33.969 1 54.28 358 HIS A C 1
ATOM 2823 O O . HIS A 1 358 ? -35.156 23.703 33.031 1 54.28 358 HIS A O 1
ATOM 2829 N N . LEU A 1 359 ? -34.219 24.156 35 1 57.25 359 LEU A N 1
ATOM 2830 C CA . LEU A 1 359 ? -33.594 22.859 35.188 1 57.25 359 LEU A CA 1
ATOM 2831 C C . LEU A 1 359 ? -34.562 21.875 35.844 1 57.25 359 LEU A C 1
ATOM 2833 O O . LEU A 1 359 ? -34.125 20.828 36.344 1 57.25 359 LEU A O 1
ATOM 2837 N N . ASP A 1 360 ? -35.812 22.156 35.875 1 58.66 360 ASP A N 1
ATOM 2838 C CA . ASP A 1 360 ? -36.688 21.219 36.562 1 58.66 360 ASP A CA 1
ATOM 2839 C C . ASP A 1 360 ? -36.875 19.938 35.719 1 58.66 360 ASP A C 1
ATOM 2841 O O . ASP A 1 360 ? -37.094 20 34.531 1 58.66 360 ASP A O 1
ATOM 2845 N N . ASP A 1 361 ? -36.625 18.734 36.281 1 68.44 361 ASP A N 1
ATOM 2846 C CA . ASP A 1 361 ? -37 17.359 35.938 1 68.44 361 ASP A CA 1
ATOM 2847 C C . ASP A 1 361 ? -36.062 16.797 34.875 1 68.44 361 ASP A C 1
ATOM 2849 O O . ASP A 1 361 ? -36.531 16.188 33.906 1 68.44 361 ASP A O 1
ATOM 2853 N N . ILE A 1 362 ? -34.844 17.203 35 1 77.12 362 ILE A N 1
ATOM 2854 C CA . ILE A 1 362 ? -33.938 16.609 34.031 1 77.12 362 ILE A CA 1
ATOM 2855 C C . ILE A 1 362 ? -33.719 15.125 34.375 1 77.12 362 ILE A C 1
ATOM 2857 O O . ILE A 1 362 ? -33.406 14.773 35.5 1 77.12 362 ILE A O 1
ATOM 2861 N N . ASP A 1 363 ? -34.094 14.242 33.5 1 83.88 363 ASP A N 1
ATOM 2862 C CA . ASP A 1 363 ? -33.844 12.812 33.594 1 83.88 363 ASP A CA 1
ATOM 2863 C C . ASP A 1 363 ? -32.344 12.516 33.375 1 83.88 363 ASP A C 1
ATOM 2865 O O . ASP A 1 363 ? -31.875 12.5 32.25 1 83.88 363 ASP A O 1
ATOM 2869 N N . VAL A 1 364 ? -31.656 12.305 34.438 1 87.56 364 VAL A N 1
ATOM 2870 C CA . VAL A 1 364 ? -30.219 12.086 34.438 1 87.56 364 VAL A CA 1
ATOM 2871 C C . VAL A 1 364 ? -29.891 10.867 33.562 1 87.56 364 VAL A C 1
ATOM 2873 O O . VAL A 1 364 ? -28.906 10.867 32.812 1 87.56 364 VAL A O 1
ATOM 2876 N N . ASP A 1 365 ? -30.688 9.852 33.719 1 88.81 365 ASP A N 1
ATOM 2877 C CA . ASP A 1 365 ? -30.453 8.641 32.938 1 88.81 365 ASP A CA 1
ATOM 2878 C C . ASP A 1 365 ? -30.547 8.922 31.453 1 88.81 365 ASP A C 1
ATOM 2880 O O . ASP A 1 365 ? -29.703 8.453 30.672 1 88.81 365 ASP A O 1
ATOM 2884 N N . ALA A 1 366 ? -31.5 9.648 31.172 1 87.62 366 ALA A N 1
ATOM 2885 C CA . ALA A 1 366 ? -31.672 10.008 29.766 1 87.62 366 ALA A CA 1
ATOM 2886 C C . ALA A 1 366 ? -30.516 10.867 29.281 1 87.62 366 ALA A C 1
ATOM 2888 O O . ALA A 1 366 ? -30.047 10.703 28.156 1 87.62 366 ALA A O 1
ATOM 2889 N N . LEU A 1 367 ? -30.141 11.711 30.125 1 88.31 367 LEU A N 1
ATOM 2890 C CA . LEU A 1 367 ? -29.031 12.594 29.797 1 88.31 367 LEU A CA 1
ATOM 2891 C C . LEU A 1 367 ? -27.766 11.789 29.531 1 88.31 367 LEU A C 1
ATOM 2893 O O . LEU A 1 367 ? -27.094 11.984 28.516 1 88.31 367 LEU A O 1
ATOM 2897 N N . LEU A 1 368 ? -27.422 10.875 30.375 1 90 368 LEU A N 1
ATOM 2898 C CA . LEU A 1 368 ? -26.203 10.078 30.234 1 90 368 LEU A CA 1
ATOM 2899 C C . LEU A 1 368 ? -26.297 9.172 29.016 1 90 368 LEU A C 1
ATOM 2901 O O . LEU A 1 368 ? -25.297 8.984 28.312 1 90 368 LEU A O 1
ATOM 2905 N N . SER A 1 369 ? -27.406 8.664 28.75 1 87.56 369 SER A N 1
ATOM 2906 C CA . SER A 1 369 ? -27.594 7.777 27.609 1 87.56 369 SER A CA 1
ATOM 2907 C C . SER A 1 369 ? -27.344 8.508 26.297 1 87.56 369 SER A C 1
ATOM 2909 O O . SER A 1 369 ? -26.781 7.938 25.359 1 87.56 369 SER A O 1
ATOM 2911 N N . ARG A 1 370 ? -27.672 9.742 26.328 1 86.69 370 ARG A N 1
ATOM 2912 C CA . ARG A 1 370 ? -27.469 10.539 25.125 1 86.69 370 ARG A CA 1
ATOM 2913 C C . ARG A 1 370 ? -26 10.844 24.906 1 86.69 370 ARG A C 1
ATOM 2915 O O . ARG A 1 370 ? -25.578 11.141 23.781 1 86.69 370 ARG A O 1
ATOM 2922 N N . CYS A 1 371 ? -25.297 10.797 25.938 1 88.38 371 CYS A N 1
ATOM 2923 C CA . CYS A 1 371 ? -23.891 11.148 25.844 1 88.38 371 CYS A CA 1
ATOM 2924 C C . CYS A 1 371 ? -23.016 9.906 25.828 1 88.38 371 CYS A C 1
ATOM 2926 O O . CYS A 1 371 ? -21.828 9.969 26.141 1 88.38 371 CYS A O 1
ATOM 2928 N N . GLU A 1 372 ? -23.547 8.82 25.562 1 86.81 372 GLU A N 1
ATOM 2929 C CA . GLU A 1 372 ? -22.781 7.582 25.484 1 86.81 372 GLU A CA 1
ATOM 2930 C C . GLU A 1 372 ? -22.359 7.297 24.047 1 86.81 372 GLU A C 1
ATOM 2932 O O . GLU A 1 372 ? -23.062 7.648 23.094 1 86.81 372 GLU A O 1
ATOM 2937 N N . ARG A 1 373 ? -21.094 6.84 23.969 1 82.19 373 ARG A N 1
ATOM 2938 C CA . ARG A 1 373 ? -20.578 6.32 22.703 1 82.19 373 ARG A CA 1
ATOM 2939 C C . ARG A 1 373 ? -20.406 4.805 22.766 1 82.19 373 ARG A C 1
ATOM 2941 O O . ARG A 1 373 ? -19.969 4.266 23.797 1 82.19 373 ARG A O 1
ATOM 2948 N N . GLU A 1 374 ? -21.031 4.188 21.75 1 78.56 374 GLU A N 1
ATOM 2949 C CA . GLU A 1 374 ? -20.875 2.736 21.688 1 78.56 374 GLU A CA 1
ATOM 2950 C C . GLU A 1 374 ? -19.859 2.336 20.625 1 78.56 374 GLU A C 1
ATOM 2952 O O . GLU A 1 374 ? -19.922 2.814 19.484 1 78.56 374 GLU A O 1
ATOM 2957 N N . GLY A 1 375 ? -18.859 1.604 21.125 1 75.69 375 GLY A N 1
ATOM 2958 C CA . GLY A 1 375 ? -17.906 1.067 20.172 1 75.69 375 GLY A CA 1
ATOM 2959 C C . GLY A 1 375 ? -18.516 0.091 19.188 1 75.69 375 GLY A C 1
ATOM 2960 O O . GLY A 1 375 ? -19.672 -0.315 19.359 1 75.69 375 GLY A O 1
ATOM 2961 N N . ALA A 1 376 ? -17.844 -0.199 18.078 1 75.5 376 ALA A N 1
ATOM 2962 C CA . ALA A 1 376 ? -18.328 -1.131 17.062 1 75.5 376 ALA A CA 1
ATOM 2963 C C . ALA A 1 376 ? -18.469 -2.539 17.641 1 75.5 376 ALA A C 1
ATOM 2965 O O . ALA A 1 376 ? -17.625 -2.98 18.422 1 75.5 376 ALA A O 1
ATOM 2966 N N . ALA A 1 377 ? -19.688 -3.064 17.359 1 79 377 ALA A N 1
ATOM 2967 C CA . ALA A 1 377 ? -19.859 -4.469 17.734 1 79 377 ALA A CA 1
ATOM 2968 C C . ALA A 1 377 ? -18.781 -5.336 17.094 1 79 377 ALA A C 1
ATOM 2970 O O . ALA A 1 377 ? -18.266 -5.004 16.016 1 79 377 ALA A O 1
ATOM 2971 N N . ALA A 1 378 ? -18.281 -6.262 17.953 1 81.44 378 ALA A N 1
ATOM 2972 C CA . ALA A 1 378 ? -17.25 -7.16 17.438 1 81.44 378 ALA A CA 1
ATOM 2973 C C . ALA A 1 378 ? -17.688 -8.617 17.562 1 81.44 378 ALA A C 1
ATOM 2975 O O . ALA A 1 378 ? -18.391 -8.984 18.5 1 81.44 378 ALA A O 1
ATOM 2976 N N . SER A 1 379 ? -17.406 -9.383 16.5 1 83.62 379 SER A N 1
ATOM 2977 C CA . SER A 1 379 ? -17.625 -10.828 16.562 1 83.62 379 SER A CA 1
ATOM 2978 C C . SER A 1 379 ? -16.547 -11.516 17.406 1 83.62 379 SER A C 1
ATOM 2980 O O . SER A 1 379 ? -15.352 -11.328 17.172 1 83.62 379 SER A O 1
ATOM 2982 N N . ARG A 1 380 ? -17.062 -12.172 18.5 1 83 380 ARG A N 1
ATOM 2983 C CA . ARG A 1 380 ? -16.141 -12.867 19.391 1 83 380 ARG A CA 1
ATOM 2984 C C . ARG A 1 380 ? -16.203 -14.375 19.172 1 83 380 ARG A C 1
ATOM 2986 O O . ARG A 1 380 ? -17.297 -14.969 19.172 1 83 380 ARG A O 1
ATOM 2993 N N . LEU A 1 381 ? -14.992 -14.883 18.891 1 89.19 381 LEU A N 1
ATOM 2994 C CA . LEU A 1 381 ? -14.859 -16.328 18.734 1 89.19 381 LEU A CA 1
ATOM 2995 C C . LEU A 1 381 ? -14.57 -16.984 20.078 1 89.19 381 LEU A C 1
ATOM 2997 O O . LEU A 1 381 ? -13.602 -16.625 20.75 1 89.19 381 LEU A O 1
ATOM 3001 N N . ILE A 1 382 ? -15.547 -17.812 20.547 1 81.88 382 ILE A N 1
ATOM 3002 C CA . ILE A 1 382 ? -15.359 -18.562 21.781 1 81.88 382 ILE A CA 1
ATOM 3003 C C . ILE A 1 382 ? -15.039 -20.016 21.453 1 81.88 382 ILE A C 1
ATOM 3005 O O . ILE A 1 382 ? -15.742 -20.672 20.688 1 81.88 382 ILE A O 1
ATOM 3009 N N . ILE A 1 383 ? -13.953 -20.5 21.984 1 85.44 383 ILE A N 1
ATOM 3010 C CA . ILE A 1 383 ? -13.516 -21.875 21.75 1 85.44 383 ILE A CA 1
ATOM 3011 C C . ILE A 1 383 ? -13.352 -22.594 23.078 1 85.44 383 ILE A C 1
ATOM 3013 O O . ILE A 1 383 ? -12.75 -22.078 24.016 1 85.44 383 ILE A O 1
ATOM 3017 N N . ASN A 1 384 ? -13.969 -23.672 23.266 1 77.88 384 ASN A N 1
ATOM 3018 C CA . ASN A 1 384 ? -13.805 -24.516 24.438 1 77.88 384 ASN A CA 1
ATOM 3019 C C . ASN A 1 384 ? -13.281 -25.906 24.062 1 77.88 384 ASN A C 1
ATOM 3021 O O . ASN A 1 384 ? -13.68 -26.469 23.047 1 77.88 384 ASN A O 1
ATOM 3025 N N . ALA A 1 385 ? -12.398 -26.469 24.781 1 77.56 385 ALA A N 1
ATOM 3026 C CA . ALA A 1 385 ? -12.008 -27.859 24.672 1 77.56 385 ALA A CA 1
ATOM 3027 C C . ALA A 1 385 ? -13.094 -28.781 25.219 1 77.56 385 ALA A C 1
ATOM 3029 O O . ALA A 1 385 ? -13.773 -28.438 26.188 1 77.56 385 ALA A O 1
ATOM 3030 N N . ILE A 1 386 ? -13.273 -29.812 24.484 1 69.88 386 ILE A N 1
ATOM 3031 C CA . ILE A 1 386 ? -14.211 -30.812 24.984 1 69.88 386 ILE A CA 1
ATOM 3032 C C . ILE A 1 386 ? -13.445 -31.906 25.719 1 69.88 386 ILE A C 1
ATOM 3034 O O . ILE A 1 386 ? -12.523 -32.5 25.172 1 69.88 386 ILE A O 1
ATOM 3038 N N . SER A 1 387 ? -13.484 -32 27.031 1 60.88 387 SER A N 1
ATOM 3039 C CA . SER A 1 387 ? -12.906 -33.062 27.844 1 60.88 387 SER A CA 1
ATOM 3040 C C . SER A 1 387 ? -13.789 -34.312 27.844 1 60.88 387 SER A C 1
ATOM 3042 O O . SER A 1 387 ? -15.008 -34.219 27.734 1 60.88 387 SER A O 1
ATOM 3044 N N . MET B 1 1 ? -25.469 18.078 3.238 1 42.03 1 MET B N 1
ATOM 3045 C CA . MET B 1 1 ? -24.891 16.734 3.285 1 42.03 1 MET B CA 1
ATOM 3046 C C . MET B 1 1 ? -23.719 16.688 4.258 1 42.03 1 MET B C 1
ATOM 3048 O O . MET B 1 1 ? -22.844 17.547 4.23 1 42.03 1 MET B O 1
ATOM 3052 N N . ASP B 1 2 ? -23.75 15.961 5.332 1 60 2 ASP B N 1
ATOM 3053 C CA . ASP B 1 2 ? -22.797 15.836 6.43 1 60 2 ASP B CA 1
ATOM 3054 C C . ASP B 1 2 ? -21.438 15.359 5.922 1 60 2 ASP B C 1
ATOM 3056 O O . ASP B 1 2 ? -21.344 14.75 4.855 1 60 2 ASP B O 1
ATOM 3060 N N . SER B 1 3 ? -20.391 15.938 6.383 1 70 3 SER B N 1
ATOM 3061 C CA . SER B 1 3 ? -19 15.633 6.027 1 70 3 SER B CA 1
ATOM 3062 C C . SER B 1 3 ? -18.797 14.133 5.859 1 70 3 SER B C 1
ATOM 3064 O O . SER B 1 3 ? -18.078 13.695 4.953 1 70 3 SER B O 1
ATOM 3066 N N . SER B 1 4 ? -19.5 13.43 6.648 1 70.69 4 SER B N 1
ATOM 3067 C CA . SER B 1 4 ? -19.359 11.977 6.586 1 70.69 4 SER B CA 1
ATOM 3068 C C . SER B 1 4 ? -19.953 11.422 5.293 1 70.69 4 SER B C 1
ATOM 3070 O O . SER B 1 4 ? -19.375 10.523 4.676 1 70.69 4 SER B O 1
ATOM 3072 N N . ASP B 1 5 ? -21 12.086 4.875 1 80.12 5 ASP B N 1
ATOM 3073 C CA . ASP B 1 5 ? -21.656 11.617 3.654 1 80.12 5 ASP B CA 1
ATOM 3074 C C . ASP B 1 5 ? -20.812 11.953 2.42 1 80.12 5 ASP B C 1
ATOM 3076 O O . ASP B 1 5 ? -20.719 11.148 1.488 1 80.12 5 ASP B O 1
ATOM 3080 N N . ARG B 1 6 ? -20.188 13.039 2.486 1 88.44 6 ARG B N 1
ATOM 3081 C CA . ARG B 1 6 ? -19.375 13.461 1.345 1 88.44 6 ARG B CA 1
ATOM 3082 C C . ARG B 1 6 ? -18.094 12.641 1.247 1 88.44 6 ARG B C 1
ATOM 3084 O O . ARG B 1 6 ? -17.594 12.383 0.149 1 88.44 6 ARG B O 1
ATOM 3091 N N . GLY B 1 7 ? -17.594 12.266 2.381 1 88.88 7 GLY B N 1
ATOM 3092 C CA . GLY B 1 7 ? -16.469 11.344 2.371 1 88.88 7 GLY B CA 1
ATOM 3093 C C . GLY B 1 7 ? -16.812 10 1.756 1 88.88 7 GLY B C 1
ATOM 3094 O O . GLY B 1 7 ? -16.031 9.445 0.983 1 88.88 7 GLY B O 1
ATOM 3095 N N . LYS B 1 8 ? -18 9.57 2.055 1 88.88 8 LYS B N 1
ATOM 3096 C CA . LYS B 1 8 ? -18.469 8.312 1.48 1 88.88 8 LYS B CA 1
ATOM 3097 C C . LYS B 1 8 ? -18.641 8.43 -0.031 1 88.88 8 LYS B C 1
ATOM 3099 O O . LYS B 1 8 ? -18.359 7.48 -0.769 1 88.88 8 LYS B O 1
ATOM 3104 N N . ALA B 1 9 ? -19.062 9.562 -0.399 1 92.12 9 ALA B N 1
ATOM 3105 C CA . ALA B 1 9 ? -19.25 9.797 -1.828 1 92.12 9 ALA B CA 1
ATOM 3106 C C . ALA B 1 9 ? -17.906 9.773 -2.564 1 92.12 9 ALA B C 1
ATOM 3108 O O . ALA B 1 9 ? -17.812 9.234 -3.668 1 92.12 9 ALA B O 1
ATOM 3109 N N . LEU B 1 10 ? -16.984 10.367 -1.993 1 94.38 10 LEU B N 1
ATOM 3110 C CA . LEU B 1 10 ? -15.641 10.336 -2.578 1 94.38 10 LEU B CA 1
ATOM 3111 C C . LEU B 1 10 ? -15.133 8.906 -2.697 1 94.38 10 LEU B C 1
ATOM 3113 O O . LEU B 1 10 ? -14.57 8.523 -3.729 1 94.38 10 LEU B O 1
ATOM 3117 N N . LEU B 1 11 ? -15.352 8.117 -1.702 1 95.06 11 LEU B N 1
ATOM 3118 C CA . LEU B 1 11 ? -14.914 6.723 -1.72 1 95.06 11 LEU B CA 1
ATOM 3119 C C . LEU B 1 11 ? -15.656 5.934 -2.793 1 95.06 11 LEU B C 1
ATOM 3121 O O . LEU B 1 11 ? -15.078 5.055 -3.438 1 95.06 11 LEU B O 1
ATOM 3125 N N . GLU B 1 12 ? -16.891 6.258 -2.963 1 94.75 12 GLU B N 1
ATOM 3126 C CA . GLU B 1 12 ? -17.656 5.594 -4.008 1 94.75 12 GLU B CA 1
ATOM 3127 C C . GLU B 1 12 ? -17.141 5.965 -5.395 1 94.75 12 GLU B C 1
ATOM 3129 O O . GLU B 1 12 ? -17.047 5.109 -6.277 1 94.75 12 GLU B O 1
ATOM 3134 N N . LEU B 1 13 ? -16.828 7.184 -5.539 1 95.25 13 LEU B N 1
ATOM 3135 C CA . LEU B 1 13 ? -16.219 7.621 -6.797 1 95.25 13 LEU B CA 1
ATOM 3136 C C . LEU B 1 13 ? -14.906 6.895 -7.055 1 95.25 13 LEU B C 1
ATOM 3138 O O . LEU B 1 13 ? -14.656 6.441 -8.172 1 95.25 13 LEU B O 1
ATOM 3142 N N . PHE B 1 14 ? -14.195 6.805 -5.996 1 95.94 14 PHE B N 1
ATOM 3143 C CA . PHE B 1 14 ? -12.922 6.098 -6.094 1 95.94 14 PHE B CA 1
ATOM 3144 C C . PHE B 1 14 ? -13.148 4.633 -6.445 1 95.94 14 PHE B C 1
ATOM 3146 O O . PHE B 1 14 ? -12.469 4.086 -7.316 1 95.94 14 PHE B O 1
ATOM 3153 N N . ARG B 1 15 ? -14.031 4.023 -5.832 1 96.12 15 ARG B N 1
ATOM 3154 C CA . ARG B 1 15 ? -14.375 2.633 -6.113 1 96.12 15 ARG B CA 1
ATOM 3155 C C . ARG B 1 15 ? -14.734 2.445 -7.582 1 96.12 15 ARG B C 1
ATOM 3157 O O . ARG B 1 15 ? -14.289 1.488 -8.219 1 96.12 15 ARG B O 1
ATOM 3164 N N . GLN B 1 16 ? -15.508 3.344 -8.109 1 96.75 16 GLN B N 1
ATOM 3165 C CA . GLN B 1 16 ? -15.898 3.277 -9.516 1 96.75 16 GLN B CA 1
ATOM 3166 C C . GLN B 1 16 ? -14.688 3.432 -10.422 1 96.75 16 GLN B C 1
ATOM 3168 O O . GLN B 1 16 ? -14.578 2.742 -11.438 1 96.75 16 GLN B O 1
ATOM 3173 N N . GLY B 1 17 ? -13.844 4.332 -10.062 1 97.62 17 GLY B N 1
ATOM 3174 C CA . GLY B 1 17 ? -12.609 4.488 -10.805 1 97.62 17 GLY B CA 1
ATOM 3175 C C . GLY B 1 17 ? -11.758 3.23 -10.828 1 97.62 17 GLY B C 1
ATOM 3176 O O . GLY B 1 17 ? -11.242 2.846 -11.883 1 97.62 17 GLY B O 1
ATOM 3177 N N . LEU B 1 18 ? -11.68 2.609 -9.656 1 97.44 18 LEU B N 1
ATOM 3178 C CA . LEU B 1 18 ? -10.945 1.354 -9.555 1 97.44 18 LEU B CA 1
ATOM 3179 C C . LEU B 1 18 ? -11.547 0.292 -10.469 1 97.44 18 LEU B C 1
ATOM 3181 O O . LEU B 1 18 ? -10.828 -0.404 -11.18 1 97.44 18 LEU B O 1
ATOM 3185 N N . ALA B 1 19 ? -12.836 0.198 -10.422 1 96.12 19 ALA B N 1
ATOM 3186 C CA . ALA B 1 19 ? -13.539 -0.807 -11.211 1 96.12 19 ALA B CA 1
ATOM 3187 C C . ALA B 1 19 ? -13.328 -0.586 -12.703 1 96.12 19 ALA B C 1
ATOM 3189 O O . ALA B 1 19 ? -12.984 -1.521 -13.43 1 96.12 19 ALA B O 1
ATOM 3190 N N . ASN B 1 20 ? -13.445 0.632 -13.148 1 95.94 20 ASN B N 1
ATOM 3191 C CA . ASN B 1 20 ? -13.297 0.973 -14.555 1 95.94 20 ASN B CA 1
ATOM 3192 C C . ASN B 1 20 ? -11.867 0.741 -15.039 1 95.94 20 ASN B C 1
ATOM 3194 O O . ASN B 1 20 ? -11.648 0.15 -16.094 1 95.94 20 ASN B O 1
ATOM 3198 N N . TYR B 1 21 ? -11 1.197 -14.258 1 95.19 21 TYR B N 1
ATOM 3199 C CA . TYR B 1 21 ? -9.594 1.022 -14.617 1 95.19 21 TYR B CA 1
ATOM 3200 C C . TYR B 1 21 ? -9.234 -0.456 -14.68 1 95.19 21 TYR B C 1
ATOM 3202 O O . TYR B 1 21 ? -8.57 -0.898 -15.625 1 95.19 21 TYR B O 1
ATOM 3210 N N . GLY B 1 22 ? -9.664 -1.192 -13.664 1 93.25 22 GLY B N 1
ATOM 3211 C CA . GLY B 1 22 ? -9.367 -2.615 -13.617 1 93.25 22 GLY B CA 1
ATOM 3212 C C . GLY B 1 22 ? -9.906 -3.377 -14.82 1 93.25 22 GLY B C 1
ATOM 3213 O O . GLY B 1 22 ? -9.211 -4.215 -15.391 1 93.25 22 GLY B O 1
ATOM 3214 N N . GLN B 1 23 ? -11.055 -3.055 -15.156 1 92.25 23 GLN B N 1
ATOM 3215 C CA . GLN B 1 23 ? -11.688 -3.713 -16.297 1 92.25 23 GLN B CA 1
ATOM 3216 C C . GLN B 1 23 ? -10.93 -3.408 -17.594 1 92.25 23 GLN B C 1
ATOM 3218 O O . GLN B 1 23 ? -10.641 -4.316 -18.375 1 92.25 23 GLN B O 1
ATOM 3223 N N . ARG B 1 24 ? -10.562 -2.209 -17.781 1 92.06 24 ARG B N 1
ATOM 3224 C CA . ARG B 1 24 ? -9.859 -1.789 -18.984 1 92.06 24 ARG B CA 1
ATOM 3225 C C . ARG B 1 24 ? -8.469 -2.418 -19.062 1 92.06 24 ARG B C 1
ATOM 3227 O O . ARG B 1 24 ? -8.055 -2.904 -20.109 1 92.06 24 ARG B O 1
ATOM 3234 N N . GLN B 1 25 ? -7.84 -2.383 -17.969 1 91.38 25 GLN B N 1
ATOM 3235 C CA . GLN B 1 25 ? -6.488 -2.93 -17.922 1 91.38 25 GLN B CA 1
ATOM 3236 C C . GLN B 1 25 ? -6.492 -4.434 -18.188 1 91.38 25 GLN B C 1
ATOM 3238 O O . GLN B 1 25 ? -5.641 -4.941 -18.922 1 91.38 25 GLN B O 1
ATOM 3243 N N . THR B 1 26 ? -7.402 -5.125 -17.578 1 90.19 26 THR B N 1
ATOM 3244 C CA . THR B 1 26 ? -7.504 -6.566 -17.781 1 90.19 26 THR B CA 1
ATOM 3245 C C . THR B 1 26 ? -7.785 -6.898 -19.25 1 90.19 26 THR B C 1
ATOM 3247 O O . THR B 1 26 ? -7.137 -7.766 -19.828 1 90.19 26 THR B O 1
ATOM 3250 N N . GLN B 1 27 ? -8.641 -6.172 -19.812 1 91.62 27 GLN B N 1
ATOM 3251 C CA . GLN B 1 27 ? -8.992 -6.414 -21.203 1 91.62 27 GLN B CA 1
ATOM 3252 C C . GLN B 1 27 ? -7.812 -6.125 -22.125 1 91.62 27 GLN B C 1
ATOM 3254 O O . GLN B 1 27 ? -7.535 -6.891 -23.047 1 91.62 27 GLN B O 1
ATOM 3259 N N . ALA B 1 28 ? -7.145 -5.105 -21.828 1 92.31 28 ALA B N 1
ATOM 3260 C CA . ALA B 1 28 ? -6.039 -4.68 -22.688 1 92.31 28 ALA B CA 1
ATOM 3261 C C . ALA B 1 28 ? -4.852 -5.629 -22.562 1 92.31 28 ALA B C 1
ATOM 3263 O O . ALA B 1 28 ? -4.227 -5.988 -23.562 1 92.31 28 ALA B O 1
ATOM 3264 N N . MET B 1 29 ? -4.59 -6.062 -21.375 1 92.12 29 MET B N 1
ATOM 3265 C CA . MET B 1 29 ? -3.34 -6.773 -21.125 1 92.12 29 MET B CA 1
ATOM 3266 C C . MET B 1 29 ? -3.545 -8.281 -21.188 1 92.12 29 MET B C 1
ATOM 3268 O O . MET B 1 29 ? -2.631 -9.016 -21.578 1 92.12 29 MET B O 1
ATOM 3272 N N . LEU B 1 30 ? -4.758 -8.75 -20.766 1 92.06 30 LEU B N 1
ATOM 3273 C CA . LEU B 1 30 ? -4.934 -10.188 -20.594 1 92.06 30 LEU B CA 1
ATOM 3274 C C . LEU B 1 30 ? -5.992 -10.727 -21.547 1 92.06 30 LEU B C 1
ATOM 3276 O O . LEU B 1 30 ? -6.102 -11.938 -21.734 1 92.06 30 LEU B O 1
ATOM 3280 N N . GLY B 1 31 ? -6.781 -9.852 -22.156 1 91.94 31 GLY B N 1
ATOM 3281 C CA . GLY B 1 31 ? -7.844 -10.289 -23.031 1 91.94 31 GLY B CA 1
ATOM 3282 C C . GLY B 1 31 ? -8.977 -10.992 -22.312 1 91.94 31 GLY B C 1
ATOM 3283 O O . GLY B 1 31 ? -9.281 -10.656 -21.172 1 91.94 31 GLY B O 1
ATOM 3284 N N . ASP B 1 32 ? -9.656 -11.906 -23 1 92.38 32 ASP B N 1
ATOM 3285 C CA . ASP B 1 32 ? -10.781 -12.641 -22.438 1 92.38 32 ASP B CA 1
ATOM 3286 C C . ASP B 1 32 ? -10.297 -13.773 -21.531 1 92.38 32 ASP B C 1
ATOM 3288 O O . ASP B 1 32 ? -9.969 -14.859 -22.016 1 92.38 32 ASP B O 1
ATOM 3292 N N . ARG B 1 33 ? -10.438 -13.602 -20.297 1 91.81 33 ARG B N 1
ATOM 3293 C CA . ARG B 1 33 ? -9.898 -14.523 -19.312 1 91.81 33 ARG B CA 1
ATOM 3294 C C . ARG B 1 33 ? -10.727 -15.805 -19.25 1 91.81 33 ARG B C 1
ATOM 3296 O O . ARG B 1 33 ? -10.289 -16.797 -18.656 1 91.81 33 ARG B O 1
ATOM 3303 N N . THR B 1 34 ? -11.883 -15.82 -19.797 1 90.31 34 THR B N 1
ATOM 3304 C CA . THR B 1 34 ? -12.734 -17 -19.766 1 90.31 34 THR B CA 1
ATOM 3305 C C . THR B 1 34 ? -12.297 -18.016 -20.828 1 90.31 34 THR B C 1
ATOM 3307 O O . THR B 1 34 ? -12.688 -19.188 -20.781 1 90.31 34 THR B O 1
ATOM 3310 N N . ALA B 1 35 ? -11.445 -17.578 -21.719 1 93.44 35 ALA B N 1
ATOM 3311 C CA . ALA B 1 35 ? -11.102 -18.391 -22.875 1 93.44 35 ALA B CA 1
ATOM 3312 C C . ALA B 1 35 ? -9.859 -19.234 -22.609 1 93.44 35 ALA B C 1
ATOM 3314 O O . ALA B 1 35 ? -9.477 -20.078 -23.438 1 93.44 35 ALA B O 1
ATOM 3315 N N . TYR B 1 36 ? -9.258 -19.016 -21.516 1 97 36 TYR B N 1
ATOM 3316 C CA . TYR B 1 36 ? -8.055 -19.781 -21.188 1 97 36 TYR B CA 1
ATOM 3317 C C . TYR B 1 36 ? -7.887 -19.891 -19.672 1 97 36 TYR B C 1
ATOM 3319 O O . TYR B 1 36 ? -8.625 -19.266 -18.922 1 97 36 TYR B O 1
ATOM 3327 N N . ILE B 1 37 ? -6.934 -20.75 -19.266 1 97.31 37 ILE B N 1
ATOM 3328 C CA . ILE B 1 37 ? -6.539 -20.875 -17.875 1 97.31 37 ILE B CA 1
ATOM 3329 C C . ILE B 1 37 ? -5.164 -20.25 -17.672 1 97.31 37 ILE B C 1
ATOM 3331 O O . ILE B 1 37 ? -4.203 -20.594 -18.359 1 97.31 37 ILE B O 1
ATOM 3335 N N . GLY B 1 38 ? -5.113 -19.281 -16.781 1 97.5 38 GLY B N 1
ATOM 3336 C CA . GLY B 1 38 ? -3.84 -18.672 -16.469 1 97.5 38 GLY B CA 1
ATOM 3337 C C . GLY B 1 38 ? -3.057 -19.406 -15.398 1 97.5 38 GLY B C 1
ATOM 3338 O O . GLY B 1 38 ? -3.611 -20.25 -14.695 1 97.5 38 GLY B O 1
ATOM 3339 N N . MET B 1 39 ? -1.825 -19.109 -15.305 1 96.75 39 MET B N 1
ATOM 3340 C CA . MET B 1 39 ? -0.972 -19.75 -14.312 1 96.75 39 MET B CA 1
ATOM 3341 C C . MET B 1 39 ? -1.471 -19.469 -12.898 1 96.75 39 MET B C 1
ATOM 3343 O O . MET B 1 39 ? -1.465 -20.359 -12.047 1 96.75 39 MET B O 1
ATOM 3347 N N . SER B 1 40 ? -1.875 -18.25 -12.633 1 95.31 40 SER B N 1
ATOM 3348 C CA . SER B 1 40 ? -2.42 -17.891 -11.328 1 95.31 40 SER B CA 1
ATOM 3349 C C . SER B 1 40 ? -3.709 -18.656 -11.039 1 95.31 40 SER B C 1
ATOM 3351 O O . SER B 1 40 ? -4 -18.984 -9.891 1 95.31 40 SER B O 1
ATOM 3353 N N . ASP B 1 41 ? -4.508 -18.922 -12.078 1 96.44 41 ASP B N 1
ATOM 3354 C CA . ASP B 1 41 ? -5.719 -19.719 -11.922 1 96.44 41 ASP B CA 1
ATOM 3355 C C . ASP B 1 41 ? -5.387 -21.125 -11.445 1 96.44 41 ASP B C 1
ATOM 3357 O O . ASP B 1 41 ? -6.047 -21.656 -10.547 1 96.44 41 ASP B O 1
ATOM 3361 N N . ILE B 1 42 ? -4.414 -21.672 -12.109 1 97.44 42 ILE B N 1
ATOM 3362 C CA . ILE B 1 42 ? -4.016 -23.031 -11.781 1 97.44 42 ILE B CA 1
ATOM 3363 C C . ILE B 1 42 ? -3.525 -23.094 -10.336 1 97.44 42 ILE B C 1
ATOM 3365 O O . ILE B 1 42 ? -3.859 -24.031 -9.602 1 97.44 42 ILE B O 1
ATOM 3369 N N . ALA B 1 43 ? -2.752 -22.125 -9.969 1 95.31 43 ALA B N 1
ATOM 3370 C CA . ALA B 1 43 ? -2.273 -22.047 -8.586 1 95.31 43 ALA B CA 1
ATOM 3371 C C . ALA B 1 43 ? -3.438 -22 -7.605 1 95.31 43 ALA B C 1
ATOM 3373 O O . ALA B 1 43 ? -3.443 -22.703 -6.598 1 95.31 43 ALA B O 1
ATOM 3374 N N . ARG B 1 44 ? -4.402 -21.25 -7.879 1 93 44 ARG B N 1
ATOM 3375 C CA . ARG B 1 44 ? -5.586 -21.125 -7.027 1 93 44 ARG B CA 1
ATOM 3376 C C . ARG B 1 44 ? -6.352 -22.453 -6.98 1 93 44 ARG B C 1
ATOM 3378 O O . ARG B 1 44 ? -6.879 -22.828 -5.934 1 93 44 ARG B O 1
ATOM 3385 N N . TYR B 1 45 ? -6.438 -23.094 -8.078 1 96.69 45 TYR B N 1
ATOM 3386 C CA . TYR B 1 45 ? -7.145 -24.359 -8.18 1 96.69 45 TYR B CA 1
ATOM 3387 C C . TYR B 1 45 ? -6.512 -25.422 -7.277 1 96.69 45 TYR B C 1
ATOM 3389 O O . TYR B 1 45 ? -7.211 -26.25 -6.691 1 96.69 45 TYR B O 1
ATOM 3397 N N . THR B 1 46 ? -5.234 -25.328 -7.211 1 94.06 46 THR B N 1
ATOM 3398 C CA . THR B 1 46 ? -4.535 -26.281 -6.355 1 94.06 46 THR B CA 1
ATOM 3399 C C . THR B 1 46 ? -4.867 -26.031 -4.887 1 94.06 46 THR B C 1
ATOM 3401 O O . THR B 1 46 ? -4.84 -26.953 -4.074 1 94.06 46 THR B O 1
ATOM 3404 N N . GLU B 1 47 ? -5.211 -24.797 -4.59 1 91.12 47 GLU B N 1
ATOM 3405 C CA . GLU B 1 47 ? -5.582 -24.453 -3.217 1 91.12 47 GLU B CA 1
ATOM 3406 C C . GLU B 1 47 ? -7.039 -24.812 -2.939 1 91.12 47 GLU B C 1
ATOM 3408 O O . GLU B 1 47 ? -7.352 -25.422 -1.914 1 91.12 47 GLU B O 1
ATOM 3413 N N . CYS B 1 48 ? -7.891 -24.391 -3.766 1 94.25 48 CYS B N 1
ATOM 3414 C CA . CYS B 1 48 ? -9.32 -24.688 -3.654 1 94.25 48 CYS B CA 1
ATOM 3415 C C . CYS B 1 48 ? -9.977 -24.719 -5.027 1 94.25 48 CYS B C 1
ATOM 3417 O O . CYS B 1 48 ? -10.336 -23.672 -5.574 1 94.25 48 CYS B O 1
ATOM 3419 N N . PRO B 1 49 ? -10.242 -25.891 -5.516 1 96.75 49 PRO B N 1
ATOM 3420 C CA . PRO B 1 49 ? -10.859 -26.047 -6.836 1 96.75 49 PRO B CA 1
ATOM 3421 C C . PRO B 1 49 ? -12.18 -25.297 -6.961 1 96.75 49 PRO B C 1
ATOM 3423 O O . PRO B 1 49 ? -12.406 -24.594 -7.949 1 96.75 49 PRO B O 1
ATOM 3426 N N . ARG B 1 50 ? -13.008 -25.328 -5.988 1 95.81 50 ARG B N 1
ATOM 3427 C CA . ARG B 1 50 ? -14.312 -24.688 -6.059 1 95.81 50 ARG B CA 1
ATOM 3428 C C . ARG B 1 50 ? -14.164 -23.172 -6.211 1 95.81 50 ARG B C 1
ATOM 3430 O O . ARG B 1 50 ? -14.852 -22.547 -7.027 1 95.81 50 ARG B O 1
ATOM 3437 N N . ALA B 1 51 ? -13.297 -22.641 -5.395 1 93.44 51 ALA B N 1
ATOM 3438 C CA . ALA B 1 51 ? -13.078 -21.203 -5.461 1 93.44 51 ALA B CA 1
ATOM 3439 C C . ALA B 1 51 ? -12.547 -20.781 -6.828 1 93.44 51 ALA B C 1
ATOM 3441 O O . ALA B 1 51 ? -12.953 -19.766 -7.383 1 93.44 51 ALA B O 1
ATOM 3442 N N . ALA B 1 52 ? -11.609 -21.547 -7.375 1 95.81 52 ALA B N 1
ATOM 3443 C CA . ALA B 1 52 ? -11.016 -21.25 -8.68 1 95.81 52 ALA B CA 1
ATOM 3444 C C . ALA B 1 52 ? -12.062 -21.312 -9.789 1 95.81 52 ALA B C 1
ATOM 3446 O O . ALA B 1 52 ? -12.141 -20.406 -10.625 1 95.81 52 ALA B O 1
ATOM 3447 N N . VAL B 1 53 ? -12.836 -22.344 -9.734 1 96.81 53 VAL B N 1
ATOM 3448 C CA . VAL B 1 53 ? -13.867 -22.516 -10.75 1 96.81 53 VAL B CA 1
ATOM 3449 C C . VAL B 1 53 ? -14.898 -21.406 -10.648 1 96.81 53 VAL B C 1
ATOM 3451 O O . VAL B 1 53 ? -15.266 -20.797 -11.656 1 96.81 53 VAL B O 1
ATOM 3454 N N . ALA B 1 54 ? -15.352 -21.141 -9.438 1 94.31 54 ALA B N 1
ATOM 3455 C CA . ALA B 1 54 ? -16.312 -20.062 -9.219 1 94.31 54 ALA B CA 1
ATOM 3456 C C . ALA B 1 54 ? -15.766 -18.734 -9.742 1 94.31 54 ALA B C 1
ATOM 3458 O O . ALA B 1 54 ? -16.5 -17.938 -10.336 1 94.31 54 ALA B O 1
ATOM 3459 N N . GLY B 1 55 ? -14.5 -18.562 -9.555 1 92.44 55 GLY B N 1
ATOM 3460 C CA . GLY B 1 55 ? -13.859 -17.328 -9.977 1 92.44 55 GLY B CA 1
ATOM 3461 C C . GLY B 1 55 ? -13.883 -17.125 -11.477 1 92.44 55 GLY B C 1
ATOM 3462 O O . GLY B 1 55 ? -13.914 -15.984 -11.961 1 92.44 55 GLY B O 1
ATOM 3463 N N . LYS B 1 56 ? -13.859 -18.172 -12.203 1 94.12 56 LYS B N 1
ATOM 3464 C CA . LYS B 1 56 ? -13.883 -18.109 -13.664 1 94.12 56 LYS B CA 1
ATOM 3465 C C . LYS B 1 56 ? -15.312 -17.953 -14.18 1 94.12 56 LYS B C 1
ATOM 3467 O O . LYS B 1 56 ? -15.523 -17.453 -15.281 1 94.12 56 LYS B O 1
ATOM 3472 N N . LEU B 1 57 ? -16.25 -18.359 -13.375 1 92.81 57 LEU B N 1
ATOM 3473 C CA . LEU B 1 57 ? -17.625 -18.438 -13.859 1 92.81 57 LEU B CA 1
ATOM 3474 C C . LEU B 1 57 ? -18.438 -17.234 -13.422 1 92.81 57 LEU B C 1
ATOM 3476 O O . LEU B 1 57 ? -19.344 -16.781 -14.141 1 92.81 57 LEU B O 1
ATOM 3480 N N . LEU B 1 58 ? -18.141 -16.719 -12.258 1 89.5 58 LEU B N 1
ATOM 3481 C CA . LEU B 1 58 ? -18.969 -15.664 -11.656 1 89.5 58 LEU B CA 1
ATOM 3482 C C . LEU B 1 58 ? -18.297 -14.297 -11.812 1 89.5 58 LEU B C 1
ATOM 3484 O O . LEU B 1 58 ? -17.078 -14.211 -11.914 1 89.5 58 LEU B O 1
ATOM 3488 N N . PRO B 1 59 ? -19.125 -13.297 -11.82 1 84.19 59 PRO B N 1
ATOM 3489 C CA . PRO B 1 59 ? -18.562 -11.961 -11.969 1 84.19 59 PRO B CA 1
ATOM 3490 C C . PRO B 1 59 ? -17.641 -11.578 -10.82 1 84.19 59 PRO B C 1
ATOM 3492 O O . PRO B 1 59 ? -17.828 -12.039 -9.688 1 84.19 59 PRO B O 1
ATOM 3495 N N . PRO B 1 60 ? -16.734 -10.719 -11.164 1 82.38 60 PRO B N 1
ATOM 3496 C CA . PRO B 1 60 ? -15.805 -10.305 -10.102 1 82.38 60 PRO B CA 1
ATOM 3497 C C . PRO B 1 60 ? -16.484 -9.453 -9.031 1 82.38 60 PRO B C 1
ATOM 3499 O O . PRO B 1 60 ? -17.484 -8.781 -9.312 1 82.38 60 PRO B O 1
ATOM 3502 N N . GLY B 1 61 ? -15.922 -9.609 -7.844 1 80.06 61 GLY B N 1
ATOM 3503 C CA . GLY B 1 61 ? -16.391 -8.75 -6.77 1 80.06 61 GLY B CA 1
ATOM 3504 C C . GLY B 1 61 ? -16.047 -7.285 -6.98 1 80.06 61 GLY B C 1
ATOM 3505 O O . GLY B 1 61 ? -14.984 -6.969 -7.531 1 80.06 61 GLY B O 1
ATOM 3506 N N . THR B 1 62 ? -16.969 -6.406 -6.453 1 87.44 62 THR B N 1
ATOM 3507 C CA . THR B 1 62 ? -16.781 -4.992 -6.75 1 87.44 62 THR B CA 1
ATOM 3508 C C . THR B 1 62 ? -16.625 -4.184 -5.465 1 87.44 62 THR B C 1
ATOM 3510 O O . THR B 1 62 ? -16.781 -2.961 -5.473 1 87.44 62 THR B O 1
ATOM 3513 N N . SER B 1 63 ? -16.312 -4.883 -4.426 1 89.44 63 SER B N 1
ATOM 3514 C CA . SER B 1 63 ? -16.094 -4.137 -3.191 1 89.44 63 SER B CA 1
ATOM 3515 C C . SER B 1 63 ? -14.828 -3.293 -3.27 1 89.44 63 SER B C 1
ATOM 3517 O O . SER B 1 63 ? -13.883 -3.646 -3.982 1 89.44 63 SER B O 1
ATOM 3519 N N . LEU B 1 64 ? -14.852 -2.188 -2.543 1 91.31 64 LEU B N 1
ATOM 3520 C CA . LEU B 1 64 ? -13.703 -1.287 -2.551 1 91.31 64 LEU B CA 1
ATOM 3521 C C . LEU B 1 64 ? -12.43 -2.021 -2.135 1 91.31 64 LEU B C 1
ATOM 3523 O O . LEU B 1 64 ? -11.391 -1.883 -2.777 1 91.31 64 LEU B O 1
ATOM 3527 N N . GLY B 1 65 ? -12.547 -2.811 -1.057 1 90.56 65 GLY B N 1
ATOM 3528 C CA . GLY B 1 65 ? -11.391 -3.551 -0.573 1 90.56 65 GLY B CA 1
ATOM 3529 C C . GLY B 1 65 ? -10.805 -4.488 -1.611 1 90.56 65 GLY B C 1
ATOM 3530 O O . GLY B 1 65 ? -9.586 -4.543 -1.787 1 90.56 65 GLY B O 1
ATOM 3531 N N . ARG B 1 66 ? -11.609 -5.156 -2.305 1 89 66 ARG B N 1
ATOM 3532 C CA . ARG B 1 66 ? -11.156 -6.094 -3.33 1 89 66 ARG B CA 1
ATOM 3533 C C . ARG B 1 66 ? -10.531 -5.355 -4.508 1 89 66 ARG B C 1
ATOM 3535 O O . ARG B 1 66 ? -9.445 -5.715 -4.969 1 89 66 ARG B O 1
ATOM 3542 N N . LEU B 1 67 ? -11.266 -4.375 -4.984 1 94.62 67 LEU B N 1
ATOM 3543 C CA . LEU B 1 67 ? -10.797 -3.619 -6.137 1 94.62 67 LEU B CA 1
ATOM 3544 C C . LEU B 1 67 ? -9.461 -2.941 -5.832 1 94.62 67 LEU B C 1
ATOM 3546 O O . LEU B 1 67 ? -8.562 -2.918 -6.68 1 94.62 67 LEU B O 1
ATOM 3550 N N . LEU B 1 68 ? -9.352 -2.41 -4.645 1 95.31 68 LEU B N 1
ATOM 3551 C CA . LEU B 1 68 ? -8.109 -1.764 -4.238 1 95.31 68 LEU B CA 1
ATOM 3552 C C . LEU B 1 68 ? -6.965 -2.77 -4.184 1 95.31 68 LEU B C 1
ATOM 3554 O O . LEU B 1 68 ? -5.844 -2.465 -4.602 1 95.31 68 LEU B O 1
ATOM 3558 N N . THR B 1 69 ? -7.223 -3.941 -3.711 1 92.56 69 THR B N 1
ATOM 3559 C CA . THR B 1 69 ? -6.215 -4.992 -3.633 1 92.56 69 THR B CA 1
ATOM 3560 C C . THR B 1 69 ? -5.695 -5.348 -5.023 1 92.56 69 THR B C 1
ATOM 3562 O O . THR B 1 69 ? -4.48 -5.445 -5.23 1 92.56 69 THR B O 1
ATOM 3565 N N . LEU B 1 70 ? -6.621 -5.496 -5.961 1 92.81 70 LEU B N 1
ATOM 3566 C CA . LEU B 1 70 ? -6.234 -5.82 -7.328 1 92.81 70 LEU B CA 1
ATOM 3567 C C . LEU B 1 70 ? -5.445 -4.672 -7.957 1 92.81 70 LEU B C 1
ATOM 3569 O O . LEU B 1 70 ? -4.414 -4.898 -8.586 1 92.81 70 LEU B O 1
ATOM 3573 N N . ALA B 1 71 ? -5.918 -3.482 -7.742 1 95.44 71 ALA B N 1
ATOM 3574 C CA . ALA B 1 71 ? -5.266 -2.301 -8.305 1 95.44 71 ALA B CA 1
ATOM 3575 C C . ALA B 1 71 ? -3.863 -2.125 -7.723 1 95.44 71 ALA B C 1
ATOM 3577 O O . ALA B 1 71 ? -2.91 -1.854 -8.461 1 95.44 71 ALA B O 1
ATOM 3578 N N . ARG B 1 72 ? -3.77 -2.271 -6.453 1 94.56 72 ARG B N 1
ATOM 3579 C CA . ARG B 1 72 ? -2.475 -2.123 -5.797 1 94.56 72 ARG B CA 1
ATOM 3580 C C . ARG B 1 72 ? -1.462 -3.121 -6.348 1 94.56 72 ARG B C 1
ATOM 3582 O O . ARG B 1 72 ? -0.28 -2.801 -6.484 1 94.56 72 ARG B O 1
ATOM 3589 N N . GLY B 1 73 ? -1.93 -4.34 -6.586 1 94.38 73 GLY B N 1
ATOM 3590 C CA . GLY B 1 73 ? -1.034 -5.285 -7.23 1 94.38 73 GLY B CA 1
ATOM 3591 C C . GLY B 1 73 ? -0.423 -4.746 -8.516 1 94.38 73 GLY B C 1
ATOM 3592 O O . GLY B 1 73 ? 0.787 -4.852 -8.719 1 94.38 73 GLY B O 1
ATOM 3593 N N . HIS B 1 74 ? -1.26 -4.125 -9.273 1 94.38 74 HIS B N 1
ATOM 3594 C CA . HIS B 1 74 ? -0.801 -3.531 -10.523 1 94.38 74 HIS B CA 1
ATOM 3595 C C . HIS B 1 74 ? 0.124 -2.346 -10.266 1 94.38 74 HIS B C 1
ATOM 3597 O O . HIS B 1 74 ? 1.126 -2.172 -10.961 1 94.38 74 HIS B O 1
ATOM 3603 N N . TRP B 1 75 ? -0.229 -1.561 -9.289 1 96.38 75 TRP B N 1
ATOM 3604 C CA . TRP B 1 75 ? 0.57 -0.38 -8.977 1 96.38 75 TRP B CA 1
ATOM 3605 C C . TRP B 1 75 ? 1.978 -0.773 -8.547 1 96.38 75 TRP B C 1
ATOM 3607 O O . TRP B 1 75 ? 2.961 -0.167 -8.977 1 96.38 75 TRP B O 1
ATOM 3617 N N . PHE B 1 76 ? 2.066 -1.79 -7.684 1 97.38 76 PHE B N 1
ATOM 3618 C CA . PHE B 1 76 ? 3.363 -2.271 -7.227 1 97.38 76 PHE B CA 1
ATOM 3619 C C . PHE B 1 76 ? 4.168 -2.85 -8.383 1 97.38 76 PHE B C 1
ATOM 3621 O O . PHE B 1 76 ? 5.371 -2.609 -8.492 1 97.38 76 PHE B O 1
ATOM 3628 N N . GLU B 1 77 ? 3.494 -3.572 -9.211 1 96.12 77 GLU B N 1
ATOM 3629 C CA . GLU B 1 77 ? 4.164 -4.137 -10.375 1 96.12 77 GLU B CA 1
ATOM 3630 C C . GLU B 1 77 ? 4.719 -3.037 -11.281 1 96.12 77 GLU B C 1
ATOM 3632 O O . GLU B 1 77 ? 5.879 -3.092 -11.688 1 96.12 77 GLU B O 1
ATOM 3637 N N . ASP B 1 78 ? 3.902 -2.068 -11.57 1 94.94 78 ASP B N 1
ATOM 3638 C CA . ASP B 1 78 ? 4.34 -0.934 -12.375 1 94.94 78 ASP B CA 1
ATOM 3639 C C . ASP B 1 78 ? 5.527 -0.223 -11.727 1 94.94 78 ASP B C 1
ATOM 3641 O O . ASP B 1 78 ? 6.48 0.158 -12.406 1 94.94 78 ASP B O 1
ATOM 3645 N N . GLY B 1 79 ? 5.406 -0.026 -10.477 1 96.44 79 GLY B N 1
ATOM 3646 C CA . GLY B 1 79 ? 6.484 0.613 -9.742 1 96.44 79 GLY B CA 1
ATOM 3647 C C . GLY B 1 79 ? 7.793 -0.149 -9.82 1 96.44 79 GLY B C 1
ATOM 3648 O O . GLY B 1 79 ? 8.852 0.441 -10.07 1 96.44 79 GLY B O 1
ATOM 3649 N N . VAL B 1 80 ? 7.691 -1.44 -9.617 1 97.75 80 VAL B N 1
ATOM 3650 C CA . VAL B 1 80 ? 8.883 -2.281 -9.719 1 97.75 80 VAL B CA 1
ATOM 3651 C C . VAL B 1 80 ? 9.461 -2.176 -11.125 1 97.75 80 VAL B C 1
ATOM 3653 O O . VAL B 1 80 ? 10.68 -2.076 -11.297 1 97.75 80 VAL B O 1
ATOM 3656 N N . GLY B 1 81 ? 8.602 -2.178 -12.102 1 96.75 81 GLY B N 1
ATOM 3657 C CA . GLY B 1 81 ? 9.055 -2.014 -13.469 1 96.75 81 GLY B CA 1
ATOM 3658 C C . GLY B 1 81 ? 9.836 -0.732 -13.688 1 96.75 81 GLY B C 1
ATOM 3659 O O . GLY B 1 81 ? 10.867 -0.735 -14.367 1 96.75 81 GLY B O 1
ATOM 3660 N N . GLN B 1 82 ? 9.375 0.347 -13.117 1 95.06 82 GLN B N 1
ATOM 3661 C CA . GLN B 1 82 ? 10.062 1.632 -13.227 1 95.06 82 GLN B CA 1
ATOM 3662 C C . GLN B 1 82 ? 11.438 1.579 -12.57 1 95.06 82 GLN B C 1
ATOM 3664 O O . GLN B 1 82 ? 12.398 2.141 -13.094 1 95.06 82 GLN B O 1
ATOM 3669 N N . CYS B 1 83 ? 11.5 0.897 -11.477 1 96.75 83 CYS B N 1
ATOM 3670 C CA . CYS B 1 83 ? 12.766 0.772 -10.75 1 96.75 83 CYS B CA 1
ATOM 3671 C C . CYS B 1 83 ? 13.773 -0.04 -11.555 1 96.75 83 CYS B C 1
ATOM 3673 O O . CYS B 1 83 ? 14.953 0.316 -11.617 1 96.75 83 CYS B O 1
ATOM 3675 N N . LEU B 1 84 ? 13.273 -1.099 -12.133 1 96.56 84 LEU B N 1
ATOM 3676 C CA . LEU B 1 84 ? 14.148 -1.925 -12.961 1 96.56 84 LEU B CA 1
ATOM 3677 C C . LEU B 1 84 ? 14.625 -1.151 -14.18 1 96.56 84 LEU B C 1
ATOM 3679 O O . LEU B 1 84 ? 15.805 -1.23 -14.547 1 96.56 84 LEU B O 1
ATOM 3683 N N . ALA B 1 85 ? 13.758 -0.404 -14.758 1 94.12 85 ALA B N 1
ATOM 3684 C CA . ALA B 1 85 ? 14.109 0.415 -15.914 1 94.12 85 ALA B CA 1
ATOM 3685 C C . ALA B 1 85 ? 15.164 1.46 -15.555 1 94.12 85 ALA B C 1
ATOM 3687 O O . ALA B 1 85 ? 16.062 1.745 -16.344 1 94.12 85 ALA B O 1
ATOM 3688 N N . ALA B 1 86 ? 15.055 1.971 -14.398 1 94.88 86 ALA B N 1
ATOM 3689 C CA . ALA B 1 86 ? 15.969 3.014 -13.945 1 94.88 86 ALA B CA 1
ATOM 3690 C C . ALA B 1 86 ? 17.391 2.471 -13.789 1 94.88 86 ALA B C 1
ATOM 3692 O O . ALA B 1 86 ? 18.359 3.24 -13.734 1 94.88 86 ALA B O 1
ATOM 3693 N N . LEU B 1 87 ? 17.531 1.169 -13.711 1 95.88 87 LEU B N 1
ATOM 3694 C CA . LEU B 1 87 ? 18.844 0.54 -13.594 1 95.88 87 LEU B CA 1
ATOM 3695 C C . LEU B 1 87 ? 19.422 0.243 -14.969 1 95.88 87 LEU B C 1
ATOM 3697 O O . LEU B 1 87 ? 20.578 -0.189 -15.078 1 95.88 87 LEU B O 1
ATOM 3701 N N . GLY B 1 88 ? 18.641 0.417 -16.031 1 93.81 88 GLY B N 1
ATOM 3702 C CA . GLY B 1 88 ? 19.109 0.141 -17.391 1 93.81 88 GLY B CA 1
ATOM 3703 C C . GLY B 1 88 ? 19.125 -1.339 -17.719 1 93.81 88 GLY B C 1
ATOM 3704 O O . GLY B 1 88 ? 19.875 -1.771 -18.594 1 93.81 88 GLY B O 1
ATOM 3705 N N . LEU B 1 89 ? 18.359 -2.088 -17.016 1 94.31 89 LEU B N 1
ATOM 3706 C CA . LEU B 1 89 ? 18.312 -3.525 -17.266 1 94.31 89 LEU B CA 1
ATOM 3707 C C . LEU B 1 89 ? 17.453 -3.848 -18.469 1 94.31 89 LEU B C 1
ATOM 3709 O O . LEU B 1 89 ? 16.531 -3.09 -18.812 1 94.31 89 LEU B O 1
ATOM 3713 N N . HIS B 1 90 ? 17.797 -4.914 -19.156 1 96.81 90 HIS B N 1
ATOM 3714 C CA . HIS B 1 90 ? 16.938 -5.434 -20.203 1 96.81 90 HIS B CA 1
ATOM 3715 C C . HIS B 1 90 ? 15.797 -6.258 -19.625 1 96.81 90 HIS B C 1
ATOM 3717 O O . HIS B 1 90 ? 16.016 -7.348 -19.094 1 96.81 90 HIS B O 1
ATOM 3723 N N . VAL B 1 91 ? 14.609 -5.707 -19.766 1 97.44 91 VAL B N 1
ATOM 3724 C CA . VAL B 1 91 ? 13.453 -6.332 -19.141 1 97.44 91 VAL B CA 1
ATOM 3725 C C . VAL B 1 91 ? 12.336 -6.504 -20.172 1 97.44 91 VAL B C 1
ATOM 3727 O O . VAL B 1 91 ? 12.094 -5.613 -20.984 1 97.44 91 VAL B O 1
ATOM 3730 N N . LEU B 1 92 ? 11.75 -7.613 -20.219 1 97.69 92 LEU B N 1
ATOM 3731 C CA . LEU B 1 92 ? 10.508 -7.871 -20.938 1 97.69 92 LEU B CA 1
ATOM 3732 C C . LEU B 1 92 ? 9.328 -7.922 -19.969 1 97.69 92 LEU B C 1
ATOM 3734 O O . LEU B 1 92 ? 9.086 -8.945 -19.328 1 97.69 92 LEU B O 1
ATOM 3738 N N . PRO B 1 93 ? 8.602 -6.828 -19.859 1 97 93 PRO B N 1
ATOM 3739 C CA . PRO B 1 93 ? 7.457 -6.824 -18.953 1 97 93 PRO B CA 1
ATOM 3740 C C . PRO B 1 93 ? 6.242 -7.555 -19.516 1 97 93 PRO B C 1
ATOM 3742 O O . PRO B 1 93 ? 5.973 -7.473 -20.719 1 97 93 PRO B O 1
ATOM 3745 N N . GLN B 1 94 ? 5.613 -8.328 -18.719 1 96.38 94 GLN B N 1
ATOM 3746 C CA . GLN B 1 94 ? 4.348 -8.992 -19.031 1 96.38 94 GLN B CA 1
ATOM 3747 C C . GLN B 1 94 ? 4.48 -9.867 -20.281 1 96.38 94 GLN B C 1
ATOM 3749 O O . GLN B 1 94 ? 3.633 -9.82 -21.172 1 96.38 94 GLN B O 1
ATOM 3754 N N . LEU B 1 95 ? 5.566 -10.547 -20.359 1 98.25 95 LEU B N 1
ATOM 3755 C CA . LEU B 1 95 ? 5.73 -11.508 -21.438 1 98.25 95 LEU B CA 1
ATOM 3756 C C . LEU B 1 95 ? 4.664 -12.602 -21.375 1 98.25 95 LEU B C 1
ATOM 3758 O O . LEU B 1 95 ? 4.461 -13.203 -20.312 1 98.25 95 LEU B O 1
ATOM 3762 N N . GLU B 1 96 ? 4.008 -12.82 -22.422 1 98.31 96 GLU B N 1
ATOM 3763 C CA . GLU B 1 96 ? 2.945 -13.82 -22.469 1 98.31 96 GLU B CA 1
ATOM 3764 C C . GLU B 1 96 ? 3.412 -15.094 -23.172 1 98.31 96 GLU B C 1
ATOM 3766 O O . GLU B 1 96 ? 4.055 -15.031 -24.219 1 98.31 96 GLU B O 1
ATOM 3771 N N . ILE B 1 97 ? 3.139 -16.188 -22.594 1 98.62 97 ILE B N 1
ATOM 3772 C CA . ILE B 1 97 ? 3.34 -17.5 -23.203 1 98.62 97 ILE B CA 1
ATOM 3773 C C . ILE B 1 97 ? 1.991 -18.172 -23.438 1 98.62 97 ILE B C 1
ATOM 3775 O O . ILE B 1 97 ? 1.217 -18.359 -22.5 1 98.62 97 ILE B O 1
ATOM 3779 N N . ARG B 1 98 ? 1.713 -18.578 -24.656 1 97.81 98 ARG B N 1
ATOM 3780 C CA . ARG B 1 98 ? 0.498 -19.312 -25 1 97.81 98 ARG B CA 1
ATOM 3781 C C . ARG B 1 98 ? 0.802 -20.781 -25.266 1 97.81 98 ARG B C 1
ATOM 3783 O O . ARG B 1 98 ? 1.743 -21.109 -25.984 1 97.81 98 ARG B O 1
ATOM 3790 N N . HIS B 1 99 ? 0.001 -21.531 -24.625 1 97.44 99 HIS B N 1
ATOM 3791 C CA . HIS B 1 99 ? 0.193 -22.969 -24.797 1 97.44 99 HIS B CA 1
ATOM 3792 C C . HIS B 1 99 ? -1.14 -23.703 -24.766 1 97.44 99 HIS B C 1
ATOM 3794 O O . HIS B 1 99 ? -2.043 -23.344 -24.016 1 97.44 99 HIS B O 1
ATOM 3800 N N . THR B 1 100 ? -1.255 -24.688 -25.672 1 97.56 100 THR B N 1
ATOM 3801 C CA . THR B 1 100 ? -2.383 -25.609 -25.625 1 97.56 100 THR B CA 1
ATOM 3802 C C . THR B 1 100 ? -1.918 -27.016 -25.25 1 97.56 100 THR B C 1
ATOM 3804 O O . THR B 1 100 ? -1.149 -27.641 -25.984 1 97.56 100 THR B O 1
ATOM 3807 N N . TYR B 1 101 ? -2.35 -27.438 -24.125 1 97.19 101 TYR B N 1
ATOM 3808 C CA . TYR B 1 101 ? -1.992 -28.766 -23.656 1 97.19 101 TYR B CA 1
ATOM 3809 C C . TYR B 1 101 ? -3.205 -29.688 -23.672 1 97.19 101 TYR B C 1
ATOM 3811 O O . TYR B 1 101 ? -4.125 -29.531 -22.875 1 97.19 101 TYR B O 1
ATOM 3819 N N . ARG B 1 102 ? -3.193 -30.703 -24.609 1 96.62 102 ARG B N 1
ATOM 3820 C CA . ARG B 1 102 ? -4.273 -31.672 -24.734 1 96.62 102 ARG B CA 1
ATOM 3821 C C . ARG B 1 102 ? -5.629 -30.969 -24.797 1 96.62 102 ARG B C 1
ATOM 3823 O O . ARG B 1 102 ? -6.555 -31.344 -24.062 1 96.62 102 ARG B O 1
ATOM 3830 N N . GLY B 1 103 ? -5.691 -29.922 -25.547 1 96.12 103 GLY B N 1
ATOM 3831 C CA . GLY B 1 103 ? -6.938 -29.219 -25.812 1 96.12 103 GLY B CA 1
ATOM 3832 C C . GLY B 1 103 ? -7.223 -28.125 -24.797 1 96.12 103 GLY B C 1
ATOM 3833 O O . GLY B 1 103 ? -8.188 -27.375 -24.953 1 96.12 103 GLY B O 1
ATOM 3834 N N . VAL B 1 104 ? -6.422 -27.938 -23.766 1 98 104 VAL B N 1
ATOM 3835 C CA . VAL B 1 104 ? -6.629 -26.922 -22.734 1 98 104 VAL B CA 1
ATOM 3836 C C . VAL B 1 104 ? -5.805 -25.688 -23.062 1 98 104 VAL B C 1
ATOM 3838 O O . VAL B 1 104 ? -4.574 -25.75 -23.125 1 98 104 VAL B O 1
ATOM 3841 N N . PRO B 1 105 ? -6.477 -24.578 -23.344 1 98.19 105 PRO B N 1
ATOM 3842 C CA . PRO B 1 105 ? -5.719 -23.344 -23.547 1 98.19 105 PRO B CA 1
ATOM 3843 C C . PRO B 1 105 ? -5.109 -22.797 -22.266 1 98.19 105 PRO B C 1
ATOM 3845 O O . PRO B 1 105 ? -5.832 -22.516 -21.297 1 98.19 105 PRO B O 1
ATOM 3848 N N . ILE B 1 106 ? -3.828 -22.656 -22.266 1 98.25 106 ILE B N 1
ATOM 3849 C CA . ILE B 1 106 ? -3.088 -22.188 -21.094 1 98.25 106 ILE B CA 1
ATOM 3850 C C . ILE B 1 106 ? -2.326 -20.906 -21.469 1 98.25 106 ILE B C 1
ATOM 3852 O O . ILE B 1 106 ? -1.748 -20.812 -22.547 1 98.25 106 ILE B O 1
ATOM 3856 N N . ARG B 1 107 ? -2.373 -19.922 -20.594 1 97.81 107 ARG B N 1
ATOM 3857 C CA . ARG B 1 107 ? -1.576 -18.719 -20.75 1 97.81 107 ARG B CA 1
ATOM 3858 C C . ARG B 1 107 ? -0.775 -18.422 -19.484 1 97.81 107 ARG B C 1
ATOM 3860 O O . ARG B 1 107 ? -1.273 -18.594 -18.375 1 97.81 107 ARG B O 1
ATOM 3867 N N . ALA B 1 108 ? 0.458 -18.062 -19.672 1 98.19 108 ALA B N 1
ATOM 3868 C CA . ALA B 1 108 ? 1.289 -17.547 -18.594 1 98.19 108 ALA B CA 1
ATOM 3869 C C . ALA B 1 108 ? 1.737 -16.125 -18.875 1 98.19 108 ALA B C 1
ATOM 3871 O O . ALA B 1 108 ? 2.193 -15.812 -19.984 1 98.19 108 ALA B O 1
ATOM 3872 N N . HIS B 1 109 ? 1.502 -15.281 -17.984 1 97.38 109 HIS B N 1
ATOM 3873 C CA . HIS B 1 109 ? 2.021 -13.922 -18.031 1 97.38 109 HIS B CA 1
ATOM 3874 C C . HIS B 1 109 ? 3.146 -13.727 -17.016 1 97.38 109 HIS B C 1
ATOM 3876 O O . HIS B 1 109 ? 2.947 -13.922 -15.812 1 97.38 109 HIS B O 1
ATOM 3882 N N . LEU B 1 110 ? 4.258 -13.414 -17.484 1 98.38 110 LEU B N 1
ATOM 3883 C CA . LEU B 1 110 ? 5.426 -13.188 -16.641 1 98.38 110 LEU B CA 1
ATOM 3884 C C . LEU B 1 110 ? 5.578 -11.711 -16.312 1 98.38 110 LEU B C 1
ATOM 3886 O O . LEU B 1 110 ? 5.809 -10.891 -17.203 1 98.38 110 LEU B O 1
ATOM 3890 N N . ASP B 1 111 ? 5.508 -11.352 -15.008 1 97.31 111 ASP B N 1
ATOM 3891 C CA . ASP B 1 111 ? 5.555 -9.945 -14.625 1 97.31 111 ASP B CA 1
ATOM 3892 C C . ASP B 1 111 ? 6.781 -9.258 -15.219 1 97.31 111 ASP B C 1
ATOM 3894 O O . ASP B 1 111 ? 6.656 -8.25 -15.93 1 97.31 111 ASP B O 1
ATOM 3898 N N . PHE B 1 112 ? 7.969 -9.867 -14.945 1 98.38 112 PHE B N 1
ATOM 3899 C CA . PHE B 1 112 ? 9.195 -9.344 -15.523 1 98.38 112 PHE B CA 1
ATOM 3900 C C . PHE B 1 112 ? 10.133 -10.477 -15.922 1 98.38 112 PHE B C 1
ATOM 3902 O O . PHE B 1 112 ? 10.352 -11.406 -15.148 1 98.38 112 PHE B O 1
ATOM 3909 N N . THR B 1 113 ? 10.625 -10.383 -17.047 1 98.62 113 THR B N 1
ATOM 3910 C CA . THR B 1 113 ? 11.688 -11.258 -17.516 1 98.62 113 THR B CA 1
ATOM 3911 C C . THR B 1 113 ? 12.969 -10.469 -17.781 1 98.62 113 THR B C 1
ATOM 3913 O O . THR B 1 113 ? 13.047 -9.719 -18.766 1 98.62 113 THR B O 1
ATOM 3916 N N . LEU B 1 114 ? 13.883 -10.602 -16.891 1 98.06 114 LEU B N 1
ATOM 3917 C CA . LEU B 1 114 ? 15.18 -9.961 -17.062 1 98.06 114 LEU B CA 1
ATOM 3918 C C . LEU B 1 114 ? 16.125 -10.852 -17.875 1 98.06 114 LEU B C 1
ATOM 3920 O O . LEU B 1 114 ? 16.172 -12.062 -17.656 1 98.06 114 LEU B O 1
ATOM 3924 N N . VAL B 1 115 ? 16.875 -10.203 -18.781 1 98.12 115 VAL B N 1
ATOM 3925 C CA . VAL B 1 115 ? 17.75 -11 -19.625 1 98.12 115 VAL B CA 1
ATOM 3926 C C . VAL B 1 115 ? 19.094 -10.281 -19.797 1 98.12 115 VAL B C 1
ATOM 3928 O O . VAL B 1 115 ? 19.156 -9.055 -19.781 1 98.12 115 VAL B O 1
ATOM 3931 N N . TRP B 1 116 ? 20.125 -11.055 -19.891 1 96.25 116 TRP B N 1
ATOM 3932 C CA . TRP B 1 116 ? 21.422 -10.531 -20.266 1 96.25 116 TRP B CA 1
ATOM 3933 C C . TRP B 1 116 ? 22.281 -11.609 -20.938 1 96.25 116 TRP B C 1
ATOM 3935 O O . TRP B 1 116 ? 22.062 -12.805 -20.719 1 96.25 116 TRP B O 1
ATOM 3945 N N . GLU B 1 117 ? 23.172 -11.18 -21.734 1 94.38 117 GLU B N 1
ATOM 3946 C CA . GLU B 1 117 ? 24 -12.086 -22.516 1 94.38 117 GLU B CA 1
ATOM 3947 C C . GLU B 1 117 ? 25.344 -12.344 -21.828 1 94.38 117 GLU B C 1
ATOM 3949 O O . GLU B 1 117 ? 25.891 -13.445 -21.906 1 94.38 117 GLU B O 1
ATOM 3954 N N . LEU B 1 118 ? 25.891 -11.242 -21.359 1 90.38 118 LEU B N 1
ATOM 3955 C CA . LEU B 1 118 ? 27.234 -11.305 -20.781 1 90.38 118 LEU B CA 1
ATOM 3956 C C . LEU B 1 118 ? 27.188 -11.211 -19.266 1 90.38 118 LEU B C 1
ATOM 3958 O O . LEU B 1 118 ? 26.328 -10.523 -18.703 1 90.38 118 LEU B O 1
ATOM 3962 N N . PRO B 1 119 ? 28.078 -11.891 -18.609 1 89.56 119 PRO B N 1
ATOM 3963 C CA . PRO B 1 119 ? 29.156 -12.758 -19.078 1 89.56 119 PRO B CA 1
ATOM 3964 C C . PRO B 1 119 ? 28.656 -14.109 -19.594 1 89.56 119 PRO B C 1
ATOM 3966 O O . PRO B 1 119 ? 29.328 -14.773 -20.375 1 89.56 119 PRO B O 1
ATOM 3969 N N . ARG B 1 120 ? 27.516 -14.555 -19.016 1 93.31 120 ARG B N 1
ATOM 3970 C CA . ARG B 1 120 ? 26.797 -15.727 -19.5 1 93.31 120 ARG B CA 1
ATOM 3971 C C . ARG B 1 120 ? 25.312 -15.406 -19.719 1 93.31 120 ARG B C 1
ATOM 3973 O O . ARG B 1 120 ? 24.703 -14.688 -18.938 1 93.31 120 ARG B O 1
ATOM 3980 N N . PRO B 1 121 ? 24.797 -16.047 -20.844 1 96.69 121 PRO B N 1
ATOM 3981 C CA . PRO B 1 121 ? 23.391 -15.766 -21.078 1 96.69 121 PRO B CA 1
ATOM 3982 C C . PRO B 1 121 ? 22.5 -16.188 -19.906 1 96.69 121 PRO B C 1
ATOM 3984 O O . PRO B 1 121 ? 22.641 -17.297 -19.391 1 96.69 121 PRO B O 1
ATOM 3987 N N . ALA B 1 122 ? 21.672 -15.305 -19.484 1 97.56 122 ALA B N 1
ATOM 3988 C CA . ALA B 1 122 ? 20.844 -15.578 -18.312 1 97.56 122 ALA B CA 1
ATOM 3989 C C . ALA B 1 122 ? 19.453 -14.961 -18.469 1 97.56 122 ALA B C 1
ATOM 3991 O O . ALA B 1 122 ? 19.297 -13.938 -19.141 1 97.56 122 ALA B O 1
ATOM 3992 N N . VAL B 1 123 ? 18.5 -15.688 -17.969 1 98.31 123 VAL B N 1
ATOM 3993 C CA . VAL B 1 123 ? 17.109 -15.234 -17.875 1 98.31 123 VAL B CA 1
ATOM 3994 C C . VAL B 1 123 ? 16.641 -15.336 -16.422 1 98.31 123 VAL B C 1
ATOM 3996 O O . VAL B 1 123 ? 16.797 -16.375 -15.781 1 98.31 123 VAL B O 1
ATOM 3999 N N . ARG B 1 124 ? 16.172 -14.25 -15.875 1 98.06 124 ARG B N 1
ATOM 4000 C CA . ARG B 1 124 ? 15.547 -14.227 -14.555 1 98.06 124 ARG B CA 1
ATOM 4001 C C . ARG B 1 124 ? 14.086 -13.781 -14.648 1 98.06 124 ARG B C 1
ATOM 4003 O O . ARG B 1 124 ? 13.805 -12.664 -15.086 1 98.06 124 ARG B O 1
ATOM 4010 N N . ILE B 1 125 ? 13.18 -14.68 -14.281 1 98.62 125 ILE B N 1
ATOM 4011 C CA . ILE B 1 125 ? 11.766 -14.328 -14.18 1 98.62 125 ILE B CA 1
ATOM 4012 C C . ILE B 1 125 ? 11.461 -13.797 -12.781 1 98.62 125 ILE B C 1
ATOM 4014 O O . ILE B 1 125 ? 11.781 -14.453 -11.781 1 98.62 125 ILE B O 1
ATOM 4018 N N . LEU B 1 126 ? 10.945 -12.648 -12.727 1 98.5 126 LEU B N 1
ATOM 4019 C CA . LEU B 1 126 ? 10.602 -12.031 -11.453 1 98.5 126 LEU B CA 1
ATOM 4020 C C . LEU B 1 126 ? 9.086 -11.891 -11.305 1 98.5 126 LEU B C 1
ATOM 4022 O O . LEU B 1 126 ? 8.453 -11.133 -12.047 1 98.5 126 LEU B O 1
ATOM 4026 N N . GLU B 1 127 ? 8.484 -12.641 -10.406 1 98.31 127 GLU B N 1
ATOM 4027 C CA . GLU B 1 127 ? 7.074 -12.516 -10.039 1 98.31 127 GLU B CA 1
ATOM 4028 C C . GLU B 1 127 ? 6.898 -11.633 -8.812 1 98.31 127 GLU B C 1
ATOM 4030 O O . GLU B 1 127 ? 7.492 -11.891 -7.762 1 98.31 127 GLU B O 1
ATOM 4035 N N . VAL B 1 128 ? 6.09 -10.625 -8.961 1 98.19 128 VAL B N 1
ATOM 4036 C CA . VAL B 1 128 ? 5.941 -9.641 -7.891 1 98.19 128 VAL B CA 1
ATOM 4037 C C . VAL B 1 128 ? 4.609 -9.852 -7.176 1 98.19 128 VAL B C 1
ATOM 4039 O O . VAL B 1 128 ? 3.572 -10.031 -7.82 1 98.19 128 VAL B O 1
ATOM 4042 N N . LYS B 1 129 ? 4.641 -9.883 -5.855 1 97.25 129 LYS B N 1
ATOM 4043 C CA . LYS B 1 129 ? 3.439 -9.977 -5.031 1 97.25 129 LYS B CA 1
ATOM 4044 C C . LYS B 1 129 ? 3.406 -8.867 -3.982 1 97.25 129 LYS B C 1
ATOM 4046 O O . LYS B 1 129 ? 4.379 -8.664 -3.252 1 97.25 129 LYS B O 1
ATOM 4051 N N . SER B 1 130 ? 2.365 -8.148 -3.971 1 95.5 130 SER B N 1
ATOM 4052 C CA . SER B 1 130 ? 2.127 -7.172 -2.914 1 95.5 130 SER B CA 1
ATOM 4053 C C . SER B 1 130 ? 1.264 -7.758 -1.802 1 95.5 130 SER B C 1
ATOM 4055 O O . SER B 1 130 ? 0.199 -8.32 -2.066 1 95.5 130 SER B O 1
ATOM 4057 N N . MET B 1 131 ? 1.721 -7.605 -0.535 1 90.5 131 MET B N 1
ATOM 4058 C CA . MET B 1 131 ? 1.036 -8.25 0.583 1 90.5 131 MET B CA 1
ATOM 4059 C C . MET B 1 131 ? 1.032 -7.34 1.811 1 90.5 131 MET B C 1
ATOM 4061 O O . MET B 1 131 ? 1.978 -6.582 2.029 1 90.5 131 MET B O 1
ATOM 4065 N N . GLU B 1 132 ? -0.052 -7.508 2.604 1 84 132 GLU B N 1
ATOM 4066 C CA . GLU B 1 132 ? -0.125 -6.75 3.852 1 84 132 GLU B CA 1
ATOM 4067 C C . GLU B 1 132 ? 1 -7.148 4.805 1 84 132 GLU B C 1
ATOM 4069 O O . GLU B 1 132 ? 1.671 -6.285 5.371 1 84 132 GLU B O 1
ATOM 4074 N N . GLN B 1 133 ? 1.119 -8.422 4.922 1 80.12 133 GLN B N 1
ATOM 4075 C CA . GLN B 1 133 ? 2.188 -8.992 5.738 1 80.12 133 GLN B CA 1
ATOM 4076 C C . GLN B 1 133 ? 3.018 -9.992 4.938 1 80.12 133 GLN B C 1
ATOM 4078 O O . GLN B 1 133 ? 2.467 -10.859 4.262 1 80.12 133 GLN B O 1
ATOM 4083 N N . LEU B 1 134 ? 4.332 -9.812 5.051 1 87.62 134 LEU B N 1
ATOM 4084 C CA . LEU B 1 134 ? 5.203 -10.719 4.301 1 87.62 134 LEU B CA 1
ATOM 4085 C C . LEU B 1 134 ? 5.34 -12.055 5.02 1 87.62 134 LEU B C 1
ATOM 4087 O O . LEU B 1 134 ? 5.609 -12.094 6.223 1 87.62 134 LEU B O 1
ATOM 4091 N N . PRO B 1 135 ? 5.172 -13.094 4.371 1 80.69 135 PRO B N 1
ATOM 4092 C CA . PRO B 1 135 ? 5.34 -14.414 4.98 1 80.69 135 PRO B CA 1
ATOM 4093 C C . PRO B 1 135 ? 6.805 -14.789 5.199 1 80.69 135 PRO B C 1
ATOM 4095 O O . PRO B 1 135 ? 7.684 -14.273 4.504 1 80.69 135 PRO B O 1
ATOM 4098 N N . ALA B 1 136 ? 6.988 -15.609 6.203 1 80.5 136 ALA B N 1
ATOM 4099 C CA . ALA B 1 136 ? 8.336 -16.156 6.395 1 80.5 136 ALA B CA 1
ATOM 4100 C C . ALA B 1 136 ? 8.711 -17.094 5.254 1 80.5 136 ALA B C 1
ATOM 4102 O O . ALA B 1 136 ? 9.859 -17.094 4.801 1 80.5 136 ALA B O 1
ATOM 4103 N N . ASP B 1 137 ? 7.711 -17.828 4.84 1 85.69 137 ASP B N 1
ATOM 4104 C CA . ASP B 1 137 ? 7.848 -18.719 3.699 1 85.69 137 ASP B CA 1
ATOM 4105 C C . ASP B 1 137 ? 6.855 -18.375 2.598 1 85.69 137 ASP B C 1
ATOM 4107 O O . ASP B 1 137 ? 5.758 -17.875 2.877 1 85.69 137 ASP B O 1
ATOM 4111 N N . PRO B 1 138 ? 7.289 -18.609 1.407 1 91 138 PRO B N 1
ATOM 4112 C CA . PRO B 1 138 ? 6.371 -18.266 0.32 1 91 138 PRO B CA 1
ATOM 4113 C C . PRO B 1 138 ? 5.113 -19.125 0.316 1 91 138 PRO B C 1
ATOM 4115 O O . PRO B 1 138 ? 5.156 -20.297 0.714 1 91 138 PRO B O 1
ATOM 4118 N N . TYR B 1 139 ? 4.043 -18.578 -0.098 1 86.94 139 TYR B N 1
ATOM 4119 C CA . TYR B 1 139 ? 2.814 -19.344 -0.274 1 86.94 139 TYR B CA 1
ATOM 4120 C C . TYR B 1 139 ? 2.969 -20.375 -1.392 1 86.94 139 TYR B C 1
ATOM 4122 O O . TYR B 1 139 ? 3.564 -20.078 -2.432 1 86.94 139 TYR B O 1
ATOM 4130 N N . ALA B 1 140 ? 2.395 -21.484 -1.19 1 90.38 140 ALA B N 1
ATOM 4131 C CA . ALA B 1 140 ? 2.49 -22.578 -2.158 1 90.38 140 ALA B CA 1
ATOM 4132 C C . ALA B 1 140 ? 1.947 -22.156 -3.52 1 90.38 140 ALA B C 1
ATOM 4134 O O . ALA B 1 140 ? 2.51 -22.5 -4.559 1 90.38 140 ALA B O 1
ATOM 4135 N N . ALA B 1 141 ? 0.92 -21.406 -3.543 1 91.81 141 ALA B N 1
ATOM 4136 C CA . ALA B 1 141 ? 0.304 -20.938 -4.785 1 91.81 141 ALA B CA 1
ATOM 4137 C C . ALA B 1 141 ? 1.272 -20.094 -5.594 1 91.81 141 ALA B C 1
ATOM 4139 O O . ALA B 1 141 ? 1.345 -20.203 -6.82 1 91.81 141 ALA B O 1
ATOM 4140 N N . HIS B 1 142 ? 2.021 -19.297 -4.906 1 95.31 142 HIS B N 1
ATOM 4141 C CA . HIS B 1 142 ? 2.969 -18.422 -5.59 1 95.31 142 HIS B CA 1
ATOM 4142 C C . HIS B 1 142 ? 4.152 -19.219 -6.137 1 95.31 142 HIS B C 1
ATOM 4144 O O . HIS B 1 142 ? 4.641 -18.938 -7.234 1 95.31 142 HIS B O 1
ATOM 4150 N N . GLU B 1 143 ? 4.547 -20.188 -5.379 1 95.31 143 GLU B N 1
ATOM 4151 C CA . GLU B 1 143 ? 5.629 -21.047 -5.84 1 95.31 143 GLU B CA 1
ATOM 4152 C C . GLU B 1 143 ? 5.215 -21.844 -7.078 1 95.31 143 GLU B C 1
ATOM 4154 O O . GLU B 1 143 ? 6 -21.984 -8.016 1 95.31 143 GLU B O 1
ATOM 4159 N N . LEU B 1 144 ? 4.008 -22.312 -7.027 1 95.5 144 LEU B N 1
ATOM 4160 C CA . LEU B 1 144 ? 3.5 -23.062 -8.172 1 95.5 144 LEU B CA 1
ATOM 4161 C C . LEU B 1 144 ? 3.445 -22.172 -9.414 1 95.5 144 LEU B C 1
ATOM 4163 O O . LEU B 1 144 ? 3.816 -22.609 -10.508 1 95.5 144 LEU B O 1
ATOM 4167 N N . GLN B 1 145 ? 3.012 -21 -9.203 1 96.62 145 GLN B N 1
ATOM 4168 C CA . GLN B 1 145 ? 2.898 -20.047 -10.312 1 96.62 145 GLN B CA 1
ATOM 4169 C C . GLN B 1 145 ? 4.258 -19.797 -10.953 1 96.62 145 GLN B C 1
ATOM 4171 O O . GLN B 1 145 ? 4.406 -19.906 -12.172 1 96.62 145 GLN B O 1
ATOM 4176 N N . ILE B 1 146 ? 5.266 -19.469 -10.164 1 97.44 146 ILE B N 1
ATOM 4177 C CA . ILE B 1 146 ? 6.586 -19.156 -10.688 1 97.44 146 ILE B CA 1
ATOM 4178 C C . ILE B 1 146 ? 7.227 -20.406 -11.273 1 97.44 146 ILE B C 1
ATOM 4180 O O . ILE B 1 146 ? 7.945 -20.328 -12.273 1 97.44 146 ILE B O 1
ATOM 4184 N N . SER B 1 147 ? 6.961 -21.547 -10.695 1 96.44 147 SER B N 1
ATOM 4185 C CA . SER B 1 147 ? 7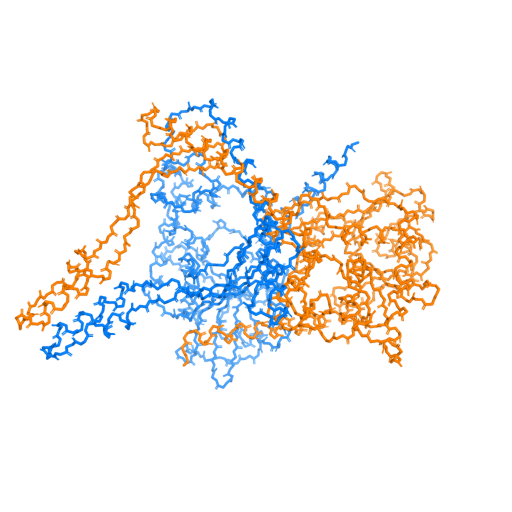.461 -22.812 -11.242 1 96.44 147 SER B CA 1
ATOM 4186 C C . SER B 1 147 ? 6.855 -23.094 -12.609 1 96.44 147 SER B C 1
ATOM 4188 O O . SER B 1 147 ? 7.559 -23.531 -13.523 1 96.44 147 SER B O 1
ATOM 4190 N N . GLY B 1 148 ? 5.562 -22.844 -12.703 1 97.44 148 GLY B N 1
ATOM 4191 C CA . GLY B 1 148 ? 4.91 -23 -13.992 1 97.44 148 GLY B CA 1
ATOM 4192 C C . GLY B 1 148 ? 5.449 -22.047 -15.055 1 97.44 148 GLY B C 1
ATOM 4193 O O . GLY B 1 148 ? 5.664 -22.453 -16.203 1 97.44 148 GLY B O 1
ATOM 4194 N N . GLN B 1 149 ? 5.691 -20.844 -14.672 1 98.19 149 GLN B N 1
ATOM 4195 C CA . GLN B 1 149 ? 6.223 -19.828 -15.578 1 98.19 149 GLN B CA 1
ATOM 4196 C C . GLN B 1 149 ? 7.613 -20.219 -16.078 1 98.19 149 GLN B C 1
ATOM 4198 O O . GLN B 1 149 ? 7.879 -20.188 -17.281 1 98.19 149 GLN B O 1
ATOM 4203 N N . THR B 1 150 ? 8.414 -20.641 -15.164 1 97.81 150 THR B N 1
ATOM 4204 C CA . THR B 1 150 ? 9.773 -21.047 -15.492 1 97.81 150 THR B CA 1
ATOM 4205 C C . THR B 1 150 ? 9.773 -22.297 -16.359 1 97.81 150 THR B C 1
ATOM 4207 O O . THR B 1 150 ? 10.508 -22.391 -17.344 1 97.81 150 THR B O 1
ATOM 4210 N N . GLY B 1 151 ? 8.938 -23.219 -15.977 1 97.75 151 GLY B N 1
ATOM 4211 C CA . GLY B 1 151 ? 8.828 -24.469 -16.719 1 97.75 151 GLY B CA 1
ATOM 4212 C C . GLY B 1 151 ? 8.336 -24.266 -18.141 1 97.75 151 GLY B C 1
ATOM 4213 O O . GLY B 1 151 ? 8.883 -24.844 -19.078 1 97.75 151 GLY B O 1
ATOM 4214 N N . LEU B 1 152 ? 7.332 -23.453 -18.359 1 98.06 152 LEU B N 1
ATOM 4215 C CA . LEU B 1 152 ? 6.773 -23.188 -19.672 1 98.06 152 LEU B CA 1
ATOM 4216 C C . LEU B 1 152 ? 7.793 -22.484 -20.562 1 98.06 152 LEU B C 1
ATOM 4218 O O . LEU B 1 152 ? 7.934 -22.812 -21.75 1 98.06 152 LEU B O 1
ATOM 4222 N N . LEU B 1 153 ? 8.469 -21.469 -19.953 1 98.5 153 LEU B N 1
ATOM 4223 C CA . LEU B 1 153 ? 9.469 -20.75 -20.734 1 98.5 153 LEU B CA 1
ATOM 4224 C C . LEU B 1 153 ? 10.539 -21.703 -21.25 1 98.5 153 LEU B C 1
ATOM 4226 O O . LEU B 1 153 ? 10.891 -21.656 -22.438 1 98.5 153 LEU B O 1
ATOM 4230 N N . ARG B 1 154 ? 10.953 -22.562 -20.422 1 98.06 154 ARG B N 1
ATOM 4231 C CA . ARG B 1 154 ? 11.992 -23.516 -20.812 1 98.06 154 ARG B CA 1
ATOM 4232 C C . ARG B 1 154 ? 11.477 -24.484 -21.875 1 98.06 154 ARG B C 1
ATOM 4234 O O . ARG B 1 154 ? 12.141 -24.688 -22.891 1 98.06 154 ARG B O 1
ATOM 4241 N N . ARG B 1 155 ? 10.375 -25.031 -21.656 1 96.75 155 ARG B N 1
ATOM 4242 C CA . ARG B 1 155 ? 9.812 -26.062 -22.516 1 96.75 155 ARG B CA 1
ATOM 4243 C C . ARG B 1 155 ? 9.508 -25.5 -23.906 1 96.75 155 ARG B C 1
ATOM 4245 O O . ARG B 1 155 ? 9.625 -26.219 -24.906 1 96.75 155 ARG B O 1
ATOM 4252 N N . LEU B 1 156 ? 9.117 -24.281 -23.922 1 97.69 156 LEU B N 1
ATOM 4253 C CA . LEU B 1 156 ? 8.617 -23.719 -25.172 1 97.69 156 LEU B CA 1
ATOM 4254 C C . LEU B 1 156 ? 9.609 -22.719 -25.766 1 97.69 156 LEU B C 1
ATOM 4256 O O . LEU B 1 156 ? 9.25 -21.922 -26.641 1 97.69 156 LEU B O 1
ATOM 4260 N N . TRP B 1 157 ? 10.812 -22.859 -25.406 1 98.25 157 TRP B N 1
ATOM 4261 C CA . TRP B 1 157 ? 11.906 -21.938 -25.719 1 98.25 157 TRP B CA 1
ATOM 4262 C C . TRP B 1 157 ? 11.969 -21.656 -27.219 1 98.25 157 TRP B C 1
ATOM 4264 O O . TRP B 1 157 ? 12.109 -20.5 -27.625 1 98.25 157 TRP B O 1
ATOM 4274 N N . ASN B 1 158 ? 11.719 -22.656 -28.047 1 98.06 158 ASN B N 1
ATOM 4275 C CA . ASN B 1 158 ? 11.891 -22.516 -29.484 1 98.06 158 ASN B CA 1
ATOM 4276 C C . ASN B 1 158 ? 10.562 -22.641 -30.219 1 98.06 158 ASN B C 1
ATOM 4278 O O . ASN B 1 158 ? 10.531 -22.891 -31.422 1 98.06 158 ASN B O 1
ATOM 4282 N N . LYS B 1 159 ? 9.523 -22.469 -29.5 1 98.12 159 LYS B N 1
ATOM 4283 C CA . LYS B 1 159 ? 8.203 -22.484 -30.125 1 98.12 159 LYS B CA 1
ATOM 4284 C C . LYS B 1 159 ? 7.645 -21.078 -30.281 1 98.12 159 LYS B C 1
ATOM 4286 O O . LYS B 1 159 ? 7.801 -20.25 -29.391 1 98.12 159 LYS B O 1
ATOM 4291 N N . PRO B 1 160 ? 6.98 -20.828 -31.406 1 98.25 160 PRO B N 1
ATOM 4292 C CA . PRO B 1 160 ? 6.402 -19.484 -31.609 1 98.25 160 PRO B CA 1
ATOM 4293 C C . PRO B 1 160 ? 5.133 -19.266 -30.781 1 98.25 160 PRO B C 1
ATOM 4295 O O . PRO B 1 160 ? 4.027 -19.297 -31.328 1 98.25 160 PRO B O 1
ATOM 4298 N N . THR B 1 161 ? 5.316 -19 -29.516 1 98.44 161 THR B N 1
ATOM 4299 C CA . THR B 1 161 ? 4.184 -18.922 -28.609 1 98.44 161 THR B CA 1
ATOM 4300 C C . THR B 1 161 ? 4.289 -17.688 -27.719 1 98.44 161 THR B C 1
ATOM 4302 O O . THR B 1 161 ? 3.453 -17.484 -26.844 1 98.44 161 THR B O 1
ATOM 4305 N N . PHE B 1 162 ? 5.309 -16.891 -27.938 1 98.62 162 PHE B N 1
ATOM 4306 C CA . PHE B 1 162 ? 5.566 -15.75 -27.062 1 98.62 162 PHE B CA 1
ATOM 4307 C C . PHE B 1 162 ? 5.039 -14.461 -27.688 1 98.62 162 PHE B C 1
ATOM 4309 O O . PHE B 1 162 ? 5.16 -14.242 -28.891 1 98.62 162 PHE B O 1
ATOM 4316 N N . SER B 1 163 ? 4.434 -13.641 -26.828 1 98.12 163 SER B N 1
ATOM 4317 C CA . SER B 1 163 ? 3.93 -12.336 -27.25 1 98.12 163 SER B CA 1
ATOM 4318 C C . SER B 1 163 ? 4.285 -11.258 -26.234 1 98.12 163 SER B C 1
ATOM 4320 O O . SER B 1 163 ? 4.461 -11.547 -25.047 1 98.12 163 SER B O 1
ATOM 4322 N N . LEU B 1 164 ? 4.422 -10.055 -26.703 1 97.81 164 LEU B N 1
ATOM 4323 C CA . LEU B 1 164 ? 4.75 -8.891 -25.891 1 97.81 164 LEU B CA 1
ATOM 4324 C C . LEU B 1 164 ? 3.842 -7.711 -26.234 1 97.81 164 LEU B C 1
ATOM 4326 O O . LEU B 1 164 ? 3.588 -7.441 -27.406 1 97.81 164 LEU B O 1
ATOM 4330 N N . ARG B 1 165 ? 3.336 -7.117 -25.141 1 95.5 165 ARG B N 1
ATOM 4331 C CA . ARG B 1 165 ? 2.494 -5.934 -25.297 1 95.5 165 ARG B CA 1
ATOM 4332 C C . ARG B 1 165 ? 3.125 -4.723 -24.609 1 95.5 165 ARG B C 1
ATOM 4334 O O . ARG B 1 165 ? 3.971 -4.871 -23.734 1 95.5 165 ARG B O 1
ATOM 4341 N N . ASP B 1 166 ? 2.707 -3.604 -25.094 1 92.31 166 ASP B N 1
ATOM 4342 C CA . ASP B 1 166 ? 3.131 -2.4 -24.375 1 92.31 166 ASP B CA 1
ATOM 4343 C C . ASP B 1 166 ? 2.191 -2.092 -23.219 1 92.31 166 ASP B C 1
ATOM 4345 O O . ASP B 1 166 ? 1.288 -2.877 -22.906 1 92.31 166 ASP B O 1
ATOM 4349 N N . LYS B 1 167 ? 2.404 -0.932 -22.531 1 85.31 167 LYS B N 1
ATOM 4350 C CA . LYS B 1 167 ? 1.687 -0.587 -21.312 1 85.31 167 LYS B CA 1
ATOM 4351 C C . LYS B 1 167 ? 0.205 -0.349 -21.594 1 85.31 167 LYS B C 1
ATOM 4353 O O . LYS B 1 167 ? -0.626 -0.447 -20.688 1 85.31 167 LYS B O 1
ATOM 4358 N N . ASN B 1 168 ? -0.109 -0.076 -22.781 1 85.69 168 ASN B N 1
ATOM 4359 C CA . ASN B 1 168 ? -1.493 0.197 -23.156 1 85.69 168 ASN B CA 1
ATOM 4360 C C . ASN B 1 168 ? -2.174 -1.041 -23.734 1 85.69 168 ASN B C 1
ATOM 4362 O O . ASN B 1 168 ? -3.34 -0.987 -24.125 1 85.69 168 ASN B O 1
ATOM 4366 N N . GLY B 1 169 ? -1.487 -2.084 -23.844 1 91.81 169 GLY B N 1
ATOM 4367 C CA . GLY B 1 169 ? -2.062 -3.338 -24.297 1 91.81 169 GLY B CA 1
ATOM 4368 C C . GLY B 1 169 ? -1.851 -3.584 -25.781 1 91.81 169 GLY B C 1
ATOM 4369 O O . GLY B 1 169 ? -2.316 -4.59 -26.328 1 91.81 169 GLY B O 1
ATOM 4370 N N . ARG B 1 170 ? -1.104 -2.711 -26.516 1 93.75 170 ARG B N 1
ATOM 4371 C CA . ARG B 1 170 ? -0.814 -2.893 -27.922 1 93.75 170 ARG B CA 1
ATOM 4372 C C . ARG B 1 170 ? 0.209 -4.004 -28.141 1 93.75 170 ARG B C 1
ATOM 4374 O O . ARG B 1 170 ? 1.253 -4.027 -27.484 1 93.75 170 ARG B O 1
ATOM 4381 N N . ILE B 1 171 ? -0.08 -4.785 -29.031 1 95.81 171 ILE B N 1
ATOM 4382 C CA . ILE B 1 171 ? 0.811 -5.902 -29.312 1 95.81 171 ILE B CA 1
ATOM 4383 C C . ILE B 1 171 ? 2.066 -5.395 -30.031 1 95.81 171 ILE B C 1
ATOM 4385 O O . ILE B 1 171 ? 1.981 -4.773 -31.078 1 95.81 171 ILE B O 1
ATOM 4389 N N . LEU B 1 172 ? 3.172 -5.633 -29.484 1 97.44 172 LEU B N 1
ATOM 4390 C CA . LEU B 1 172 ? 4.457 -5.277 -30.078 1 97.44 172 LEU B CA 1
ATOM 4391 C C . LEU B 1 172 ? 5.035 -6.449 -30.859 1 97.44 172 LEU B C 1
ATOM 4393 O O . LEU B 1 172 ? 5.547 -6.262 -31.969 1 97.44 172 LEU B O 1
ATOM 4397 N N . HIS B 1 173 ? 4.973 -7.594 -30.266 1 98 173 HIS B N 1
ATOM 4398 C CA . HIS B 1 173 ? 5.414 -8.852 -30.859 1 98 173 HIS B CA 1
ATOM 4399 C C . HIS B 1 173 ? 4.402 -9.961 -30.609 1 98 173 HIS B C 1
ATOM 4401 O O . HIS B 1 173 ? 3.799 -10.023 -29.531 1 98 173 HIS B O 1
ATOM 4407 N N . ASP B 1 174 ? 4.25 -10.836 -31.609 1 97.81 174 ASP B N 1
ATOM 4408 C CA . ASP B 1 174 ? 3.277 -11.922 -31.484 1 97.81 174 ASP B CA 1
ATOM 4409 C C . ASP B 1 174 ? 3.785 -13.195 -32.156 1 97.81 174 ASP B C 1
ATOM 4411 O O . ASP B 1 174 ? 4.34 -13.148 -33.25 1 97.81 174 ASP B O 1
ATOM 4415 N N . ASN B 1 175 ? 3.635 -14.273 -31.422 1 97.75 175 ASN B N 1
ATOM 4416 C CA . ASN B 1 175 ? 3.932 -15.594 -31.953 1 97.75 175 ASN B CA 1
ATOM 4417 C C . ASN B 1 175 ? 5.391 -15.711 -32.375 1 97.75 175 ASN B C 1
ATOM 4419 O O . ASN B 1 175 ? 5.684 -16.109 -33.5 1 97.75 175 ASN B O 1
ATOM 4423 N N . LEU B 1 176 ? 6.254 -15.383 -31.5 1 98.5 176 LEU B N 1
ATOM 4424 C CA . LEU B 1 176 ? 7.695 -15.516 -31.688 1 98.5 176 LEU B CA 1
ATOM 4425 C C . LEU B 1 176 ? 8.289 -16.5 -30.688 1 98.5 176 LEU B C 1
ATOM 4427 O O . LEU B 1 176 ? 7.629 -16.844 -29.703 1 98.5 176 LEU B O 1
ATOM 4431 N N . THR B 1 177 ? 9.43 -16.969 -31.062 1 98.56 177 THR B N 1
ATOM 4432 C CA . THR B 1 177 ? 10.172 -17.719 -30.047 1 98.56 177 THR B CA 1
ATOM 4433 C C . THR B 1 177 ? 10.805 -16.766 -29.031 1 98.56 177 THR B C 1
ATOM 4435 O O . THR B 1 177 ? 10.859 -15.562 -29.25 1 98.56 177 THR B O 1
ATOM 4438 N N . PHE B 1 178 ? 11.25 -17.328 -27.922 1 98.62 178 PHE B N 1
ATOM 4439 C CA . PHE B 1 178 ? 11.852 -16.484 -26.891 1 98.62 178 PHE B CA 1
ATOM 4440 C C . PHE B 1 178 ? 13.117 -15.82 -27.422 1 98.62 178 PHE B C 1
ATOM 4442 O O . PHE B 1 178 ? 13.281 -14.609 -27.297 1 98.62 178 PHE B O 1
ATOM 4449 N N . PRO B 1 179 ? 14.039 -16.562 -28.062 1 98.31 179 PRO B N 1
ATOM 4450 C CA . PRO B 1 179 ? 15.227 -15.898 -28.609 1 98.31 179 PRO B CA 1
ATOM 4451 C C . PRO B 1 179 ? 14.875 -14.82 -29.625 1 98.31 179 PRO B C 1
ATOM 4453 O O . PRO B 1 179 ? 15.531 -13.773 -29.672 1 98.31 179 PRO B O 1
ATOM 4456 N N . GLN B 1 180 ? 13.82 -15.023 -30.359 1 98.25 180 GLN B N 1
ATOM 4457 C CA . GLN B 1 180 ? 13.422 -14.039 -31.359 1 98.25 180 GLN B CA 1
ATOM 4458 C C . GLN B 1 180 ? 12.938 -12.75 -30.688 1 98.25 180 GLN B C 1
ATOM 4460 O O . GLN B 1 180 ? 13.258 -11.648 -31.141 1 98.25 180 GLN B O 1
ATOM 4465 N N . ILE B 1 181 ? 12.18 -12.906 -29.625 1 98.06 181 ILE B N 1
ATOM 4466 C CA . ILE B 1 181 ? 11.703 -11.719 -28.922 1 98.06 181 ILE B CA 1
ATOM 4467 C C . ILE B 1 181 ? 12.891 -10.93 -28.375 1 98.06 181 ILE B C 1
ATOM 4469 O O . ILE B 1 181 ? 12.914 -9.703 -28.453 1 98.06 181 ILE B O 1
ATOM 4473 N N . CYS B 1 182 ? 13.898 -11.656 -27.844 1 98.06 182 CYS B N 1
ATOM 4474 C CA . CYS B 1 182 ? 15.078 -10.992 -27.297 1 98.06 182 CYS B CA 1
ATOM 4475 C C . CYS B 1 182 ? 15.836 -10.25 -28.391 1 98.06 182 CYS B C 1
ATOM 4477 O O . CYS B 1 182 ? 16.281 -9.117 -28.188 1 98.06 182 CYS B O 1
ATOM 4479 N N . ARG B 1 183 ? 15.898 -10.797 -29.5 1 97.88 183 ARG B N 1
ATOM 4480 C CA . ARG B 1 183 ? 16.609 -10.188 -30.609 1 97.88 183 ARG B CA 1
ATOM 4481 C C . ARG B 1 183 ? 15.844 -8.984 -31.156 1 97.88 183 ARG B C 1
ATOM 4483 O O . ARG B 1 183 ? 16.406 -7.898 -31.312 1 97.88 183 ARG B O 1
ATOM 4490 N N . GLU B 1 184 ? 14.602 -9.148 -31.391 1 97.75 184 GLU B N 1
ATOM 4491 C CA . GLU B 1 184 ? 13.797 -8.133 -32.062 1 97.75 184 GLU B CA 1
ATOM 4492 C C . GLU B 1 184 ? 13.5 -6.961 -31.141 1 97.75 184 GLU B C 1
ATOM 4494 O O . GLU B 1 184 ? 13.461 -5.809 -31.578 1 97.75 184 GLU B O 1
ATOM 4499 N N . HIS B 1 185 ? 13.273 -7.27 -29.891 1 97.5 185 HIS B N 1
ATOM 4500 C CA . HIS B 1 185 ? 12.836 -6.219 -28.984 1 97.5 185 HIS B CA 1
ATOM 4501 C C . HIS B 1 185 ? 14.023 -5.582 -28.281 1 97.5 185 HIS B C 1
ATOM 4503 O O . HIS B 1 185 ? 14.008 -4.383 -27.969 1 97.5 185 HIS B O 1
ATOM 4509 N N . LEU B 1 186 ? 15.078 -6.391 -28.016 1 97.12 186 LEU B N 1
ATOM 4510 C CA . LEU B 1 186 ? 16.156 -5.895 -27.172 1 97.12 186 LEU B CA 1
ATOM 4511 C C . LEU B 1 186 ? 17.484 -5.879 -27.922 1 97.12 186 LEU B C 1
ATOM 4513 O O . LEU B 1 186 ? 18.469 -5.34 -27.438 1 97.12 186 LEU B O 1
ATOM 4517 N N . GLY B 1 187 ? 17.547 -6.508 -29.062 1 96.88 187 GLY B N 1
ATOM 4518 C CA . GLY B 1 187 ? 18.781 -6.586 -29.828 1 96.88 187 GLY B CA 1
ATOM 4519 C C . GLY B 1 187 ? 19.781 -7.551 -29.234 1 96.88 187 GLY B C 1
ATOM 4520 O O . GLY B 1 187 ? 21 -7.387 -29.438 1 96.88 187 GLY B O 1
ATOM 4521 N N . LEU B 1 188 ? 19.312 -8.523 -28.484 1 97.44 188 LEU B N 1
ATOM 4522 C CA . LEU B 1 188 ? 20.203 -9.477 -27.828 1 97.44 188 LEU B CA 1
ATOM 4523 C C . LEU B 1 188 ? 20.172 -10.828 -28.531 1 97.44 188 LEU B C 1
ATOM 4525 O O . LEU B 1 188 ? 19.109 -11.273 -28.984 1 97.44 188 LEU B O 1
ATOM 4529 N N . ALA B 1 189 ? 21.25 -11.461 -28.562 1 96.31 189 ALA B N 1
ATOM 4530 C CA . ALA B 1 189 ? 21.344 -12.781 -29.172 1 96.31 189 ALA B CA 1
ATOM 4531 C C . ALA B 1 189 ? 21.375 -13.883 -28.109 1 96.31 189 ALA B C 1
ATOM 4533 O O . ALA B 1 189 ? 22.344 -13.992 -27.359 1 96.31 189 ALA B O 1
ATOM 4534 N N . PHE B 1 190 ? 20.375 -14.625 -28.141 1 97.06 190 PHE B N 1
ATOM 4535 C CA . PHE B 1 190 ? 20.297 -15.742 -27.203 1 97.06 190 PHE B CA 1
ATOM 4536 C C . PHE B 1 190 ? 20.484 -17.078 -27.938 1 97.06 190 PHE B C 1
ATOM 4538 O O . PHE B 1 190 ? 20.156 -17.188 -29.125 1 97.06 190 PHE B O 1
ATOM 4545 N N . PRO B 1 191 ? 20.984 -18.047 -27.25 1 96.06 191 PRO B N 1
ATOM 4546 C CA . PRO B 1 191 ? 21.203 -19.359 -27.875 1 96.06 191 PRO B CA 1
ATOM 4547 C C . PRO B 1 191 ? 19.891 -20.047 -28.266 1 96.06 191 PRO B C 1
ATOM 4549 O O . PRO B 1 191 ? 18.859 -19.797 -27.641 1 96.06 191 PRO B O 1
ATOM 4552 N N . ASP B 1 192 ? 20 -20.938 -29.141 1 93.69 192 ASP B N 1
ATOM 4553 C CA . ASP B 1 192 ? 18.859 -21.734 -29.578 1 93.69 192 ASP B CA 1
ATOM 4554 C C . ASP B 1 192 ? 18.469 -22.766 -28.516 1 93.69 192 ASP B C 1
ATOM 4556 O O . ASP B 1 192 ? 17.297 -23.141 -28.391 1 93.69 192 ASP B O 1
ATOM 4560 N N . SER B 1 193 ? 19.5 -23.172 -27.828 1 95 193 SER B N 1
ATOM 4561 C CA . SER B 1 193 ? 19.234 -24.141 -26.781 1 95 193 SER B CA 1
ATOM 4562 C C . SER B 1 193 ? 19.141 -23.484 -25.406 1 95 193 SER B C 1
ATOM 4564 O O . SER B 1 193 ? 20.078 -22.828 -24.969 1 95 193 SER B O 1
ATOM 4566 N N . VAL B 1 194 ? 18.031 -23.781 -24.719 1 96 194 VAL B N 1
ATOM 4567 C CA . VAL B 1 194 ? 17.828 -23.219 -23.391 1 96 194 VAL B CA 1
ATOM 4568 C C . VAL B 1 194 ? 18.844 -23.828 -22.422 1 96 194 VAL B C 1
ATOM 4570 O O . VAL B 1 194 ? 19.109 -23.25 -21.359 1 96 194 VAL B O 1
ATOM 4573 N N . ARG B 1 195 ? 19.516 -24.953 -22.734 1 94.25 195 ARG B N 1
ATOM 4574 C CA . ARG B 1 195 ? 20.484 -25.625 -21.875 1 94.25 195 ARG B CA 1
ATOM 4575 C C . ARG B 1 195 ? 21.719 -24.75 -21.656 1 94.25 195 ARG B C 1
ATOM 4577 O O . ARG B 1 195 ? 22.438 -24.938 -20.656 1 94.25 195 ARG B O 1
ATOM 4584 N N . ASP B 1 196 ? 21.906 -23.844 -22.5 1 94.81 196 ASP B N 1
ATOM 4585 C CA . ASP B 1 196 ? 23.078 -22.969 -22.422 1 94.81 196 ASP B CA 1
ATOM 4586 C C . ASP B 1 196 ? 22.734 -21.672 -21.688 1 94.81 196 ASP B C 1
ATOM 4588 O O . ASP B 1 196 ? 23.531 -20.734 -21.703 1 94.81 196 ASP B O 1
ATOM 4592 N N . VAL B 1 197 ? 21.609 -21.609 -21.156 1 97.19 197 VAL B N 1
ATOM 4593 C CA . VAL B 1 197 ? 21.141 -20.391 -20.516 1 97.19 197 VAL B CA 1
ATOM 4594 C C . VAL B 1 197 ? 20.859 -20.641 -19.047 1 97.19 197 VAL B C 1
ATOM 4596 O O . VAL B 1 197 ? 20.281 -21.672 -18.688 1 97.19 197 VAL B O 1
ATOM 4599 N N . SER B 1 198 ? 21.406 -19.812 -18.188 1 96.88 198 SER B N 1
ATOM 4600 C CA . SER B 1 198 ? 21 -19.844 -16.781 1 96.88 198 SER B CA 1
ATOM 4601 C C . SER B 1 198 ? 19.594 -19.281 -16.594 1 96.88 198 SER B C 1
ATOM 4603 O O . SER B 1 198 ? 19.406 -18.062 -16.625 1 96.88 198 SER B O 1
ATOM 4605 N N . LEU B 1 199 ? 18.609 -20.172 -16.406 1 97.69 199 LEU B N 1
ATOM 4606 C CA . LEU B 1 199 ? 17.219 -19.781 -16.281 1 97.69 199 LEU B CA 1
ATOM 4607 C C . LEU B 1 199 ? 16.703 -20.016 -14.867 1 97.69 199 LEU B C 1
ATOM 4609 O O . LEU B 1 199 ? 16.703 -21.141 -14.375 1 97.69 199 LEU B O 1
ATOM 4613 N N . GLU B 1 200 ? 16.266 -18.906 -14.211 1 97.25 200 GLU B N 1
ATOM 4614 C CA . GLU B 1 200 ? 15.75 -18.984 -12.844 1 97.25 200 GLU B CA 1
ATOM 4615 C C . GLU B 1 200 ? 14.516 -18.109 -12.664 1 97.25 200 GLU B C 1
ATOM 4617 O O . GLU B 1 200 ? 14.375 -17.078 -13.32 1 97.25 200 GLU B O 1
ATOM 4622 N N . GLY B 1 201 ? 13.617 -18.609 -11.766 1 97.94 201 GLY B N 1
ATOM 4623 C CA . GLY B 1 201 ? 12.508 -17.797 -11.305 1 97.94 201 GLY B CA 1
ATOM 4624 C C . GLY B 1 201 ? 12.703 -17.25 -9.898 1 97.94 201 GLY B C 1
ATOM 4625 O O . GLY B 1 201 ? 13.375 -17.875 -9.078 1 97.94 201 GLY B O 1
ATOM 4626 N N . TRP B 1 202 ? 12.141 -16.109 -9.633 1 98.19 202 TRP B N 1
ATOM 4627 C CA . TRP B 1 202 ? 12.203 -15.461 -8.32 1 98.19 202 TRP B CA 1
ATOM 4628 C C . TRP B 1 202 ? 10.867 -14.844 -7.953 1 98.19 202 TRP B C 1
ATOM 4630 O O . TRP B 1 202 ? 10.133 -14.367 -8.828 1 98.19 202 TRP B O 1
ATOM 4640 N N . LEU B 1 203 ? 10.562 -14.898 -6.66 1 97.75 203 LEU B N 1
ATOM 4641 C CA . LEU B 1 203 ? 9.422 -14.188 -6.098 1 97.75 203 LEU B CA 1
ATOM 4642 C C . LEU B 1 203 ? 9.875 -12.945 -5.332 1 97.75 203 LEU B C 1
ATOM 4644 O O . LEU B 1 203 ? 10.75 -13.031 -4.461 1 97.75 203 LEU B O 1
ATOM 4648 N N . LEU B 1 204 ? 9.422 -11.844 -5.707 1 98 204 LEU B N 1
ATOM 4649 C CA . LEU B 1 204 ? 9.625 -10.617 -4.941 1 98 204 LEU B CA 1
ATOM 4650 C C . LEU B 1 204 ? 8.344 -10.203 -4.227 1 98 204 LEU B C 1
ATOM 4652 O O . LEU B 1 204 ? 7.363 -9.812 -4.871 1 98 204 LEU B O 1
ATOM 4656 N N . CYS B 1 205 ? 8.328 -10.305 -2.938 1 97.06 205 CYS B N 1
ATOM 4657 C CA . CYS B 1 205 ? 7.172 -9.945 -2.123 1 97.06 205 CYS B CA 1
ATOM 4658 C C . CYS B 1 205 ? 7.375 -8.578 -1.469 1 97.06 205 CYS B C 1
ATOM 4660 O O . CYS B 1 205 ? 8.406 -8.336 -0.838 1 97.06 205 CYS B O 1
ATOM 4662 N N . LEU B 1 206 ? 6.367 -7.746 -1.646 1 97.25 206 LEU B N 1
ATOM 4663 C CA . LEU B 1 206 ? 6.465 -6.383 -1.138 1 97.25 206 LEU B CA 1
ATOM 4664 C C . LEU B 1 206 ? 5.293 -6.055 -0.221 1 97.25 206 LEU B C 1
ATOM 4666 O O . LEU B 1 206 ? 4.156 -6.441 -0.503 1 97.25 206 LEU B O 1
ATOM 4670 N N . SER B 1 207 ? 5.586 -5.445 0.863 1 93.94 207 SER B N 1
ATOM 4671 C CA . SER B 1 207 ? 4.578 -4.812 1.711 1 93.94 207 SER B CA 1
ATOM 4672 C C . SER B 1 207 ? 4.715 -3.295 1.692 1 93.94 207 SER B C 1
ATOM 4674 O O . SER B 1 207 ? 5.285 -2.729 0.759 1 93.94 207 SER B O 1
ATOM 4676 N N . MET B 1 208 ? 4.137 -2.648 2.648 1 91.38 208 MET B N 1
ATOM 4677 C CA . MET B 1 208 ? 4.152 -1.189 2.668 1 91.38 208 MET B CA 1
ATOM 4678 C C . MET B 1 208 ? 5.559 -0.66 2.93 1 91.38 208 MET B C 1
ATOM 4680 O O . MET B 1 208 ? 5.906 0.437 2.488 1 91.38 208 MET B O 1
ATOM 4684 N N . LYS B 1 209 ? 6.383 -1.466 3.672 1 89.88 209 LYS B N 1
ATOM 4685 C CA . LYS B 1 209 ? 7.695 -0.926 4.016 1 89.88 209 LYS B CA 1
ATOM 4686 C C . LYS B 1 209 ? 8.766 -2.014 3.979 1 89.88 209 LYS B C 1
ATOM 4688 O O . LYS B 1 209 ? 9.922 -1.77 4.336 1 89.88 209 LYS B O 1
ATOM 4693 N N . GLU B 1 210 ? 8.375 -3.217 3.609 1 91.56 210 GLU B N 1
ATOM 4694 C CA . GLU B 1 210 ? 9.305 -4.34 3.615 1 91.56 210 GLU B CA 1
ATOM 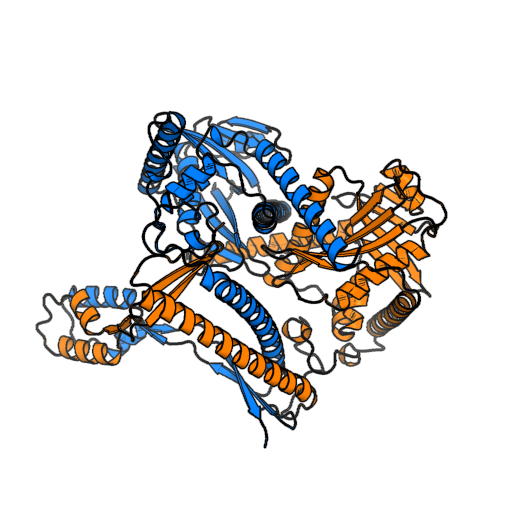4695 C C . GLU B 1 210 ? 9.289 -5.074 2.277 1 91.56 210 GLU B C 1
ATOM 4697 O O . GLU B 1 210 ? 8.32 -4.977 1.52 1 91.56 210 GLU B O 1
ATOM 4702 N N . ALA B 1 211 ? 10.391 -5.754 2.039 1 95.88 211 ALA B N 1
ATOM 4703 C CA . ALA B 1 211 ? 10.523 -6.594 0.851 1 95.88 211 ALA B CA 1
ATOM 4704 C C . ALA B 1 211 ? 11.227 -7.906 1.186 1 95.88 211 ALA B C 1
ATOM 4706 O O . ALA B 1 211 ? 12.117 -7.941 2.041 1 95.88 211 ALA B O 1
ATOM 4707 N N . ARG B 1 212 ? 10.812 -8.938 0.57 1 94.62 212 ARG B N 1
ATOM 4708 C CA . ARG B 1 212 ? 11.445 -10.242 0.681 1 94.62 212 ARG B CA 1
ATOM 4709 C C . ARG B 1 212 ? 11.539 -10.93 -0.68 1 94.62 212 ARG B C 1
ATOM 4711 O O . ARG B 1 212 ? 10.617 -10.82 -1.493 1 94.62 212 ARG B O 1
ATOM 4718 N N . ALA B 1 213 ? 12.641 -11.602 -0.844 1 96.56 213 ALA B N 1
ATOM 4719 C CA . ALA B 1 213 ? 12.844 -12.367 -2.072 1 96.56 213 ALA B CA 1
ATOM 4720 C C . ALA B 1 213 ? 12.93 -13.859 -1.78 1 96.56 213 ALA B C 1
ATOM 4722 O O . ALA B 1 213 ? 13.539 -14.273 -0.791 1 96.56 213 ALA B O 1
ATOM 4723 N N . PHE B 1 214 ? 12.258 -14.609 -2.572 1 95.75 214 PHE B N 1
ATOM 4724 C CA . PHE B 1 214 ? 12.336 -16.062 -2.484 1 95.75 214 PHE B CA 1
ATOM 4725 C C . PHE B 1 214 ? 12.82 -16.656 -3.801 1 95.75 214 PHE B C 1
ATOM 4727 O O . PHE B 1 214 ? 12.438 -16.203 -4.879 1 95.75 214 PHE B O 1
ATOM 4734 N N . GLY B 1 215 ? 13.555 -17.766 -3.779 1 94.81 215 GLY B N 1
ATOM 4735 C CA . GLY B 1 215 ? 14.148 -18.422 -4.934 1 94.81 215 GLY B CA 1
ATOM 4736 C C . GLY B 1 215 ? 15.57 -18.875 -4.691 1 94.81 215 GLY B C 1
ATOM 4737 O O . GLY B 1 215 ? 16.047 -18.859 -3.557 1 94.81 215 GLY B O 1
ATOM 4738 N N . PRO B 1 216 ? 16.234 -19.453 -5.688 1 95.94 216 PRO B N 1
ATOM 4739 C CA . PRO B 1 216 ? 15.781 -19.547 -7.074 1 95.94 216 PRO B CA 1
ATOM 4740 C C . PRO B 1 216 ? 14.867 -20.75 -7.301 1 95.94 216 PRO B C 1
ATOM 4742 O O . PRO B 1 216 ? 14.992 -21.766 -6.613 1 95.94 216 PRO B O 1
ATOM 4745 N N . TYR B 1 217 ? 13.93 -20.547 -8.195 1 95.25 217 TYR B N 1
ATOM 4746 C CA . TYR B 1 217 ? 13.102 -21.641 -8.695 1 95.25 217 TYR B CA 1
ATOM 4747 C C . TYR B 1 217 ? 13.562 -22.094 -10.078 1 95.25 217 TYR B C 1
ATOM 4749 O O . TYR B 1 217 ? 13.578 -21.297 -11.023 1 95.25 217 TYR B O 1
ATOM 4757 N N . GLY B 1 218 ? 14.008 -23.297 -10.156 1 93 218 GLY B N 1
ATOM 4758 C CA . GLY B 1 218 ? 14.461 -23.844 -11.43 1 93 218 GLY B CA 1
ATOM 4759 C C . GLY B 1 218 ? 13.406 -24.688 -12.117 1 93 218 GLY B C 1
ATOM 4760 O O . GLY B 1 218 ? 12.297 -24.844 -11.609 1 93 218 GLY B O 1
ATOM 4761 N N . TYR B 1 219 ? 13.812 -25.156 -13.25 1 91.56 219 TYR B N 1
ATOM 4762 C CA . TYR B 1 219 ? 12.938 -26.047 -14 1 91.56 219 TYR B CA 1
ATOM 4763 C C . TYR B 1 219 ? 12.781 -27.391 -13.297 1 91.56 219 TYR B C 1
ATOM 4765 O O . TYR B 1 219 ? 13.766 -28 -12.891 1 91.56 219 TYR B O 1
ATOM 4773 N N . ASP B 1 220 ? 11.508 -27.75 -13.133 1 91.94 220 ASP B N 1
ATOM 4774 C CA . ASP B 1 220 ? 11.148 -29.062 -12.586 1 91.94 220 ASP B CA 1
ATOM 4775 C C . ASP B 1 220 ? 10.086 -29.734 -13.438 1 91.94 220 ASP B C 1
ATOM 4777 O O . ASP B 1 220 ? 8.914 -29.344 -13.406 1 91.94 220 ASP B O 1
ATOM 4781 N N . ALA B 1 221 ? 10.547 -30.797 -14.055 1 93.31 221 ALA B N 1
ATOM 4782 C CA . ALA B 1 221 ? 9.672 -31.484 -15.016 1 93.31 221 ALA B CA 1
ATOM 4783 C C . ALA B 1 221 ? 8.438 -32.062 -14.32 1 93.31 221 ALA B C 1
ATOM 4785 O O . ALA B 1 221 ? 7.34 -32 -14.875 1 93.31 221 ALA B O 1
ATOM 4786 N N . GLU B 1 222 ? 8.648 -32.594 -13.211 1 93.44 222 GLU B N 1
ATOM 4787 C CA . GLU B 1 222 ? 7.539 -33.188 -12.469 1 93.44 222 GLU B CA 1
ATOM 4788 C C . GLU B 1 222 ? 6.531 -32.094 -12.047 1 93.44 222 GLU B C 1
ATOM 4790 O O . GLU B 1 222 ? 5.32 -32.312 -12.141 1 93.44 222 GLU B O 1
ATOM 4795 N N . SER B 1 223 ? 7.082 -31.016 -11.633 1 93.62 223 SER B N 1
ATOM 4796 C CA . SER B 1 223 ? 6.219 -29.906 -11.242 1 93.62 223 SER B CA 1
ATOM 4797 C C . SER B 1 223 ? 5.391 -29.406 -12.422 1 93.62 223 SER B C 1
ATOM 4799 O O . SER B 1 223 ? 4.191 -29.156 -12.281 1 93.62 223 SER B O 1
ATOM 4801 N N . LEU B 1 224 ? 6.016 -29.312 -13.531 1 96.38 224 LEU B N 1
ATOM 4802 C CA . LEU B 1 224 ? 5.316 -28.828 -14.719 1 96.38 224 LEU B CA 1
ATOM 4803 C C . LEU B 1 224 ? 4.242 -29.812 -15.156 1 96.38 224 LEU B C 1
ATOM 4805 O O . LEU B 1 224 ? 3.137 -29.422 -15.531 1 96.38 224 LEU B O 1
ATOM 4809 N N . ALA B 1 225 ? 4.594 -31.062 -15.055 1 96.44 225 ALA B N 1
ATOM 4810 C CA . ALA B 1 225 ? 3.617 -32.094 -15.398 1 96.44 225 ALA B CA 1
ATOM 4811 C C . ALA B 1 225 ? 2.398 -32 -14.484 1 96.44 225 ALA B C 1
ATOM 4813 O O . ALA B 1 225 ? 1.262 -32.156 -14.938 1 96.44 225 ALA B O 1
ATOM 4814 N N . ASN B 1 226 ? 2.666 -31.828 -13.273 1 95.5 226 ASN B N 1
ATOM 4815 C CA . ASN B 1 226 ? 1.583 -31.688 -12.305 1 95.5 226 ASN B CA 1
ATOM 4816 C C . ASN B 1 226 ? 0.713 -30.469 -12.617 1 95.5 226 ASN B C 1
ATOM 4818 O O . ASN B 1 226 ? -0.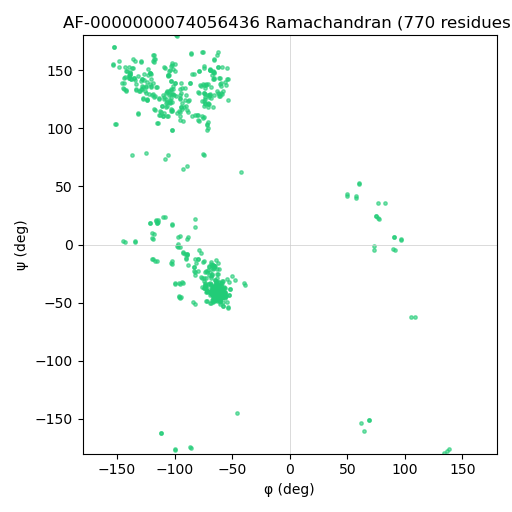512 -30.531 -12.508 1 95.5 226 ASN B O 1
ATOM 4822 N N . ILE B 1 227 ? 1.313 -29.422 -12.992 1 96.81 227 ILE B N 1
ATOM 4823 C CA . ILE B 1 227 ? 0.606 -28.188 -13.344 1 96.81 227 ILE B CA 1
ATOM 4824 C C . ILE B 1 227 ? -0.319 -28.453 -14.531 1 96.81 227 ILE B C 1
ATOM 4826 O O . ILE B 1 227 ? -1.479 -28.031 -14.523 1 96.81 227 ILE B O 1
ATOM 4830 N N . PHE B 1 228 ? 0.149 -29.203 -15.477 1 97.69 228 PHE B N 1
ATOM 4831 C CA . PHE B 1 228 ? -0.666 -29.547 -16.641 1 97.69 228 PHE B CA 1
ATOM 4832 C C . PHE B 1 228 ? -1.843 -30.422 -16.25 1 97.69 228 PHE B C 1
ATOM 4834 O O . PHE B 1 228 ? -2.955 -30.25 -16.75 1 97.69 228 PHE B O 1
ATOM 4841 N N . THR B 1 229 ? -1.521 -31.281 -15.367 1 97.5 229 THR B N 1
ATOM 4842 C CA . THR B 1 229 ? -2.578 -32.156 -14.883 1 97.5 229 THR B CA 1
ATOM 4843 C C . THR B 1 229 ? -3.676 -31.359 -14.188 1 97.5 229 THR B C 1
ATOM 4845 O O . THR B 1 229 ? -4.863 -31.578 -14.438 1 97.5 229 THR B O 1
ATOM 4848 N N . GLN B 1 230 ? -3.293 -30.469 -13.398 1 97.25 230 GLN B N 1
ATOM 4849 C CA . GLN B 1 230 ? -4.25 -29.609 -12.703 1 97.25 230 GLN B CA 1
ATOM 4850 C C . GLN B 1 230 ? -5.02 -28.734 -13.688 1 97.25 230 GLN B C 1
ATOM 4852 O O . GLN B 1 230 ? -6.223 -28.516 -13.531 1 97.25 230 GLN B O 1
ATOM 4857 N N . ALA B 1 231 ? -4.328 -28.219 -14.672 1 98.31 231 ALA B N 1
ATOM 4858 C CA . ALA B 1 231 ? -4.973 -27.391 -15.688 1 98.31 231 ALA B CA 1
ATOM 4859 C C . ALA B 1 231 ? -6.07 -28.172 -16.422 1 98.31 231 ALA B C 1
ATOM 4861 O O . ALA B 1 231 ? -7.164 -27.641 -16.641 1 98.31 231 ALA B O 1
ATOM 4862 N N . ARG B 1 232 ? -5.785 -29.375 -16.703 1 98.12 232 ARG B N 1
ATOM 4863 C CA . ARG B 1 232 ? -6.754 -30.219 -17.406 1 98.12 232 ARG B CA 1
ATOM 4864 C C . ARG B 1 232 ? -7.984 -30.453 -16.531 1 98.12 232 ARG B C 1
ATOM 4866 O O . ARG B 1 232 ? -9.117 -30.359 -17.016 1 98.12 232 ARG B O 1
ATOM 4873 N N . ALA B 1 233 ? -7.684 -30.812 -15.336 1 98 233 ALA B N 1
ATOM 4874 C CA . ALA B 1 233 ? -8.789 -31.047 -14.406 1 98 233 ALA B CA 1
ATOM 4875 C C . ALA B 1 233 ? -9.648 -29.797 -14.242 1 98 233 ALA B C 1
ATOM 4877 O O . ALA B 1 233 ? -10.875 -29.875 -14.281 1 98 233 ALA B O 1
ATOM 4878 N N . PHE B 1 234 ? -9.016 -28.688 -14.086 1 98.25 234 PHE B N 1
ATOM 4879 C CA . PHE B 1 234 ? -9.68 -27.391 -13.938 1 98.25 234 PHE B CA 1
ATOM 4880 C C . PHE B 1 234 ? -10.562 -27.094 -15.141 1 98.25 234 PHE B C 1
ATOM 4882 O O . PHE B 1 234 ? -11.75 -26.797 -14.992 1 98.25 234 PHE B O 1
ATOM 4889 N N . TRP B 1 235 ? -9.977 -27.188 -16.266 1 98.12 235 TRP B N 1
ATOM 4890 C CA . TRP B 1 235 ? -10.68 -26.891 -17.516 1 98.12 235 TRP B CA 1
ATOM 4891 C C . TRP B 1 235 ? -11.867 -27.828 -17.703 1 98.12 235 TRP B C 1
ATOM 4893 O O . TRP B 1 235 ? -12.945 -27.391 -18.125 1 98.12 235 TRP B O 1
ATOM 4903 N N . ALA B 1 236 ? -11.68 -29.062 -17.422 1 97.62 236 ALA B N 1
ATOM 4904 C CA . ALA B 1 236 ? -12.75 -30.047 -17.547 1 97.62 236 ALA B CA 1
ATOM 4905 C C . ALA B 1 236 ? -13.93 -29.688 -16.641 1 97.62 236 ALA B C 1
ATOM 4907 O O . ALA B 1 236 ? -15.086 -29.75 -17.062 1 97.62 236 ALA B O 1
ATOM 4908 N N . GLN B 1 237 ? -13.641 -29.328 -15.461 1 97.44 237 GLN B N 1
ATOM 4909 C CA . GLN B 1 237 ? -14.695 -28.953 -14.523 1 97.44 237 GLN B CA 1
ATOM 4910 C C . GLN B 1 237 ? -15.438 -27.703 -14.992 1 97.44 237 GLN B C 1
ATOM 4912 O O . GLN B 1 237 ? -16.656 -27.625 -14.883 1 97.44 237 GLN B O 1
ATOM 4917 N N . LEU B 1 238 ? -14.695 -26.75 -15.5 1 97.25 238 LEU B N 1
ATOM 4918 C CA . LEU B 1 238 ? -15.312 -25.547 -16.047 1 97.25 238 LEU B CA 1
ATOM 4919 C C . LEU B 1 238 ? -16.281 -25.906 -17.172 1 97.25 238 LEU B C 1
ATOM 4921 O O . LEU B 1 238 ? -17.422 -25.422 -17.188 1 97.25 238 LEU B O 1
ATOM 4925 N N . GLN B 1 239 ? -15.828 -26.797 -18.031 1 96.44 239 GLN B N 1
ATOM 4926 C CA . GLN B 1 239 ? -16.656 -27.203 -19.172 1 96.44 239 GLN B CA 1
ATOM 4927 C C . GLN B 1 239 ? -17.891 -27.969 -18.703 1 96.44 239 GLN B C 1
ATOM 4929 O O . GLN B 1 239 ? -18.984 -27.766 -19.219 1 96.44 239 GLN B O 1
ATOM 4934 N N . ASP B 1 240 ? -17.656 -28.766 -17.75 1 97.19 240 ASP B N 1
ATOM 4935 C CA . ASP B 1 240 ? -18.766 -29.547 -17.219 1 97.19 240 ASP B CA 1
ATOM 4936 C C . ASP B 1 240 ? -19.844 -28.656 -16.625 1 97.19 240 ASP B C 1
ATOM 4938 O O . ASP B 1 240 ? -21.031 -28.922 -16.766 1 97.19 240 ASP B O 1
ATOM 4942 N N . ILE B 1 241 ? -19.453 -27.672 -15.992 1 96.31 241 ILE B N 1
ATOM 4943 C CA . ILE B 1 241 ? -20.422 -26.766 -15.383 1 96.31 241 ILE B CA 1
ATOM 4944 C C . ILE B 1 241 ? -21.125 -25.938 -16.469 1 96.31 241 ILE B C 1
ATOM 4946 O O . ILE B 1 241 ? -22.344 -25.75 -16.422 1 96.31 241 ILE B O 1
ATOM 4950 N N . ARG B 1 242 ? -20.375 -25.516 -17.422 1 94.69 242 ARG B N 1
ATOM 4951 C CA . ARG B 1 242 ? -20.938 -24.734 -18.516 1 94.69 242 ARG B CA 1
ATOM 4952 C C . ARG B 1 242 ? -21.984 -25.531 -19.281 1 94.69 242 ARG B C 1
ATOM 4954 O O . ARG B 1 242 ? -22.984 -24.969 -19.75 1 94.69 242 ARG B O 1
ATOM 4961 N N . THR B 1 243 ? -21.797 -26.812 -19.344 1 95.75 243 THR B N 1
ATOM 4962 C CA . THR B 1 243 ? -22.703 -27.672 -20.078 1 95.75 243 THR B CA 1
ATOM 4963 C C . THR B 1 243 ? -23.828 -28.188 -19.172 1 95.75 243 THR B C 1
ATOM 4965 O O . THR B 1 243 ? -24.75 -28.844 -19.625 1 95.75 243 THR B O 1
ATOM 4968 N N . GLY B 1 244 ? -23.719 -27.938 -17.891 1 94.88 244 GLY B N 1
ATOM 4969 C CA . GLY B 1 244 ? -24.766 -28.297 -16.953 1 94.88 244 GLY B CA 1
ATOM 4970 C C . GLY B 1 244 ? -24.578 -29.688 -16.375 1 94.88 244 GLY B C 1
ATOM 4971 O O . GLY B 1 244 ? -25.422 -30.156 -15.602 1 94.88 244 GLY B O 1
ATOM 4972 N N . SER B 1 245 ? -23.531 -30.344 -16.625 1 95.94 245 SER B N 1
ATOM 4973 C CA . SER B 1 245 ? -23.297 -31.703 -16.172 1 95.94 245 SER B CA 1
ATOM 4974 C C . SER B 1 245 ? -22.766 -31.734 -14.742 1 95.94 245 SER B C 1
ATOM 4976 O O . SER B 1 245 ? -22.75 -32.781 -14.094 1 95.94 245 SER B O 1
ATOM 4978 N N . LEU B 1 246 ? -22.266 -30.672 -14.305 1 95.75 246 LEU B N 1
ATOM 4979 C CA . LEU B 1 246 ? -21.719 -30.531 -12.969 1 95.75 246 LEU B CA 1
ATOM 4980 C C . LEU B 1 246 ? -22.203 -29.234 -12.328 1 95.75 246 LEU B C 1
ATOM 4982 O O . LEU B 1 246 ? -22.359 -28.219 -13.008 1 95.75 246 LEU B O 1
ATOM 4986 N N . THR B 1 247 ? -22.484 -29.297 -11.062 1 95.69 247 THR B N 1
ATOM 4987 C CA . THR B 1 247 ? -22.797 -28.078 -10.336 1 95.69 247 THR B CA 1
ATOM 4988 C C . THR B 1 247 ? -21.609 -27.625 -9.5 1 95.69 247 THR B C 1
ATOM 4990 O O . THR B 1 247 ? -20.734 -28.438 -9.18 1 95.69 247 THR B O 1
ATOM 4993 N N . LEU B 1 248 ? -21.562 -26.344 -9.203 1 94.19 248 LEU B N 1
ATOM 4994 C CA . LEU B 1 248 ? -20.453 -25.797 -8.422 1 94.19 248 LEU B CA 1
ATOM 4995 C C . LEU B 1 248 ? -20.359 -26.484 -7.066 1 94.19 248 LEU B C 1
ATOM 4997 O O . LEU B 1 248 ? -19.25 -26.672 -6.535 1 94.19 248 LEU B O 1
ATOM 5001 N N . ASP B 1 249 ? -21.453 -26.906 -6.539 1 92.06 249 ASP B N 1
ATOM 5002 C CA . ASP B 1 249 ? -21.484 -27.547 -5.227 1 92.06 249 ASP B CA 1
ATOM 5003 C C . ASP B 1 249 ? -20.828 -28.922 -5.27 1 92.06 249 ASP B C 1
ATOM 5005 O O . ASP B 1 249 ? -20.453 -29.484 -4.234 1 92.06 249 ASP B O 1
ATOM 5009 N N . ALA B 1 250 ? -20.703 -29.469 -6.418 1 95.25 250 ALA B N 1
ATOM 5010 C CA . ALA B 1 250 ? -20.109 -30.797 -6.578 1 95.25 250 ALA B CA 1
ATOM 5011 C C . ALA B 1 250 ? -18.609 -30.703 -6.793 1 95.25 250 ALA B C 1
ATOM 5013 O O . ALA B 1 250 ? -17.906 -31.719 -6.77 1 95.25 250 ALA B O 1
ATOM 5014 N N . VAL B 1 251 ? -18.094 -29.531 -7.043 1 96.31 251 VAL B N 1
ATOM 5015 C CA . VAL B 1 251 ? -16.672 -29.328 -7.207 1 96.31 251 VAL B CA 1
ATOM 5016 C C . VAL B 1 251 ? -15.969 -29.438 -5.852 1 96.31 251 VAL B C 1
ATOM 5018 O O . VAL B 1 251 ? -16.453 -28.906 -4.852 1 96.31 251 VAL B O 1
ATOM 5021 N N . PRO B 1 252 ? -14.828 -30.125 -5.875 1 95.25 252 PRO B N 1
ATOM 5022 C CA . PRO B 1 252 ? -14.102 -30.234 -4.609 1 95.25 252 PRO B CA 1
ATOM 5023 C C . PRO B 1 252 ? -13.695 -28.875 -4.047 1 95.25 252 PRO B C 1
ATOM 5025 O O . PRO B 1 252 ? -13.398 -27.953 -4.812 1 95.25 252 PRO B O 1
ATOM 5028 N N . HIS B 1 253 ? -13.75 -28.766 -2.799 1 91.62 253 HIS B N 1
ATOM 5029 C CA . HIS B 1 253 ? -13.297 -27.562 -2.098 1 91.62 253 HIS B CA 1
ATOM 5030 C C . HIS B 1 253 ? -12.133 -27.875 -1.168 1 91.62 253 HIS B C 1
ATOM 5032 O O . HIS B 1 253 ? -11.812 -29.047 -0.931 1 91.62 253 HIS B O 1
ATOM 5038 N N . ALA B 1 254 ? -11.453 -26.766 -0.788 1 87.25 254 ALA B N 1
ATOM 5039 C CA . ALA B 1 254 ? -10.391 -26.953 0.202 1 87.25 254 ALA B CA 1
ATOM 5040 C C . ALA B 1 254 ? -10.922 -27.656 1.442 1 87.25 254 ALA B C 1
ATOM 5042 O O . ALA B 1 254 ? -12.062 -27.438 1.853 1 87.25 254 ALA B O 1
ATOM 5043 N N . GLN B 1 255 ? -10.07 -28.5 1.95 1 79.19 255 GLN B N 1
ATOM 5044 C CA . GLN B 1 255 ? -10.484 -29.297 3.102 1 79.19 255 GLN B CA 1
ATOM 5045 C C . GLN B 1 255 ? -9.945 -28.703 4.402 1 79.19 255 GLN B C 1
ATOM 5047 O O . GLN B 1 255 ? -8.914 -28.031 4.402 1 79.19 255 GLN B O 1
ATOM 5052 N N . GLY B 1 256 ? -10.688 -28.906 5.426 1 74.31 256 GLY B N 1
ATOM 5053 C CA . GLY B 1 256 ? -10.234 -28.438 6.723 1 74.31 256 GLY B CA 1
ATOM 5054 C C . GLY B 1 256 ? -10.07 -26.922 6.777 1 74.31 256 GLY B C 1
ATOM 5055 O O . GLY B 1 256 ? -10.82 -26.188 6.121 1 74.31 256 GLY B O 1
ATOM 5056 N N . PHE B 1 257 ? -9.219 -26.531 7.625 1 70.19 257 PHE B N 1
ATOM 5057 C CA . PHE B 1 257 ? -8.906 -25.125 7.719 1 70.19 257 PHE B CA 1
ATOM 5058 C C . PHE B 1 257 ? -8.047 -24.672 6.539 1 70.19 257 PHE B C 1
ATOM 5060 O O . PHE B 1 257 ? -7.023 -25.297 6.242 1 70.19 257 PHE B O 1
ATOM 5067 N N . HIS B 1 258 ? -8.602 -23.766 5.895 1 77.94 258 HIS B N 1
ATOM 5068 C CA . HIS B 1 258 ? -7.82 -23.109 4.844 1 77.94 258 HIS B CA 1
ATOM 5069 C C . HIS B 1 258 ? -7.879 -21.594 4.977 1 77.94 258 HIS B C 1
ATOM 5071 O O . HIS B 1 258 ? -8.961 -21.016 5.023 1 77.94 258 HIS B O 1
ATOM 5077 N N . PRO B 1 259 ? -6.738 -20.953 4.91 1 71.19 259 PRO B N 1
ATOM 5078 C CA . PRO B 1 259 ? -6.703 -19.5 5.16 1 71.19 259 PRO B CA 1
ATOM 5079 C C . PRO B 1 259 ? -7.523 -18.703 4.148 1 71.19 259 PRO B C 1
ATOM 5081 O O . PRO B 1 259 ? -8.039 -17.641 4.473 1 71.19 259 PRO B O 1
ATOM 5084 N N . LEU B 1 260 ? -7.688 -19.188 3.074 1 77.38 260 LEU B N 1
ATOM 5085 C CA . LEU B 1 260 ? -8.391 -18.484 2.008 1 77.38 260 LEU B CA 1
ATOM 5086 C C . LEU B 1 260 ? -9.883 -18.391 2.312 1 77.38 260 LEU B C 1
ATOM 5088 O O . LEU B 1 260 ? -10.578 -17.547 1.748 1 77.38 260 LEU B O 1
ATOM 5092 N N . CYS B 1 261 ? -10.344 -19.266 3.148 1 80.44 261 CYS B N 1
ATOM 5093 C CA . CYS B 1 261 ? -11.789 -19.359 3.348 1 80.44 261 CYS B CA 1
ATOM 5094 C C . CYS B 1 261 ? -12.344 -18.078 3.961 1 80.44 261 CYS B C 1
ATOM 5096 O O . CYS B 1 261 ? -13.445 -17.641 3.625 1 80.44 261 CYS B O 1
ATOM 5098 N N . ALA B 1 262 ? -11.523 -17.406 4.785 1 70.81 262 ALA B N 1
ATOM 5099 C CA . ALA B 1 262 ? -11.969 -16.203 5.484 1 70.81 262 ALA B CA 1
ATOM 5100 C C . ALA B 1 262 ? -12.172 -15.047 4.516 1 70.81 262 ALA B C 1
ATOM 5102 O O . ALA B 1 262 ? -12.969 -14.141 4.773 1 70.81 262 ALA B O 1
ATOM 5103 N N . CYS B 1 263 ? -11.492 -15.156 3.416 1 73.44 263 CYS B N 1
ATOM 5104 C CA . CYS B 1 263 ? -11.578 -14.039 2.479 1 73.44 263 CYS B CA 1
ATOM 5105 C C . CYS B 1 263 ? -12.188 -14.484 1.154 1 73.44 263 CYS B C 1
ATOM 5107 O O . CYS B 1 263 ? -12.234 -13.719 0.193 1 73.44 263 CYS B O 1
ATOM 5109 N N . CYS B 1 264 ? -12.688 -15.695 1.162 1 84.81 264 CYS B N 1
ATOM 5110 C CA . CYS B 1 264 ? -13.266 -16.219 -0.073 1 84.81 264 CYS B CA 1
ATOM 5111 C C . CYS B 1 264 ? -14.609 -15.578 -0.365 1 84.81 264 CYS B C 1
ATOM 5113 O O . CYS B 1 264 ? -15.516 -15.609 0.475 1 84.81 264 CYS B O 1
ATOM 5115 N N . ARG B 1 265 ? -14.852 -15.07 -1.522 1 81.19 265 ARG B N 1
ATOM 5116 C CA . ARG B 1 265 ? -16.078 -14.398 -1.909 1 81.19 265 ARG B CA 1
ATOM 5117 C C . ARG B 1 265 ? -17.203 -15.406 -2.184 1 81.19 265 ARG B C 1
ATOM 5119 O O . ARG B 1 265 ? -18.359 -15.023 -2.369 1 81.19 265 ARG B O 1
ATOM 5126 N N . PHE B 1 266 ? -16.812 -16.656 -2.162 1 85.94 266 PHE B N 1
ATOM 5127 C CA . PHE B 1 266 ? -17.781 -17.688 -2.518 1 85.94 266 PHE B CA 1
ATOM 5128 C C . PHE B 1 266 ? -18.094 -18.578 -1.315 1 85.94 266 PHE B C 1
ATOM 5130 O O . PHE B 1 266 ? -18.516 -19.719 -1.477 1 85.94 266 PHE B O 1
ATOM 5137 N N . ASN B 1 267 ? -17.828 -18.047 -0.195 1 81.5 267 ASN B N 1
ATOM 5138 C CA . ASN B 1 267 ? -17.953 -18.891 0.989 1 81.5 267 ASN B CA 1
ATOM 5139 C C . ASN B 1 267 ? -19.406 -18.984 1.457 1 81.5 267 ASN B C 1
ATOM 5141 O O . ASN B 1 267 ? -19.766 -19.906 2.193 1 81.5 267 ASN B O 1
ATOM 5145 N N . ALA B 1 268 ? -20.312 -18.141 1.031 1 76.06 268 ALA B N 1
ATOM 5146 C CA . ALA B 1 268 ? -21.688 -18.062 1.534 1 76.06 268 ALA B CA 1
ATOM 5147 C C . ALA B 1 268 ? -22.422 -19.375 1.306 1 76.06 268 ALA B C 1
ATOM 5149 O O . ALA B 1 268 ? -23.188 -19.828 2.172 1 76.06 268 ALA B O 1
ATOM 5150 N N . ASP B 1 269 ? -22.234 -19.984 0.151 1 79.44 269 ASP B N 1
ATOM 5151 C CA . ASP B 1 269 ? -22.953 -21.203 -0.163 1 79.44 269 ASP B CA 1
ATOM 5152 C C . ASP B 1 269 ? -22 -22.391 -0.325 1 79.44 269 ASP B C 1
ATOM 5154 O O . ASP B 1 269 ? -22.328 -23.375 -0.98 1 79.44 269 ASP B O 1
ATOM 5158 N N . CYS B 1 270 ? -20.828 -22.234 0.245 1 87 270 CYS B N 1
ATOM 5159 C CA . CYS B 1 270 ? -19.828 -23.297 0.117 1 87 270 CYS B CA 1
ATOM 5160 C C . CYS B 1 270 ? -20.219 -24.516 0.939 1 87 270 CYS B C 1
ATOM 5162 O O . CYS B 1 270 ? -20.469 -24.406 2.139 1 87 270 CYS B O 1
ATOM 5164 N N . PRO B 1 271 ? -20.203 -25.672 0.277 1 86.5 271 PRO B N 1
ATOM 5165 C CA . PRO B 1 271 ? -20.578 -26.906 0.975 1 86.5 271 PRO B CA 1
ATOM 5166 C C . PRO B 1 271 ? -19.625 -27.25 2.125 1 86.5 271 PRO B C 1
ATOM 5168 O O . PRO B 1 271 ? -19.953 -28.078 2.973 1 86.5 271 PRO B O 1
ATOM 5171 N N . LYS B 1 272 ? -18.484 -26.703 2.045 1 81.88 272 LYS B N 1
ATOM 5172 C CA . LYS B 1 272 ? -17.531 -26.938 3.133 1 81.88 272 LYS B CA 1
ATOM 5173 C C . LYS B 1 272 ? -18.141 -26.562 4.48 1 81.88 272 LYS B C 1
ATOM 5175 O O . LYS B 1 272 ? -17.734 -27.109 5.516 1 81.88 272 LYS B O 1
ATOM 5180 N N . PHE B 1 273 ? -19 -25.625 4.426 1 77.62 273 PHE B N 1
ATOM 5181 C CA . PHE B 1 273 ? -19.578 -25.109 5.656 1 77.62 273 PHE B CA 1
ATOM 5182 C C . PHE B 1 273 ? -21.016 -25.609 5.824 1 77.62 273 PHE B C 1
ATOM 5184 O O . PHE B 1 273 ? -21.969 -24.859 5.59 1 77.62 273 PHE B O 1
ATOM 5191 N N . PRO B 1 274 ? -21.031 -26.891 6.246 1 72.81 274 PRO B N 1
ATOM 5192 C CA . PRO B 1 274 ? -22.375 -27.453 6.406 1 72.81 274 PRO B CA 1
ATOM 5193 C C . PRO B 1 274 ? -23.156 -26.812 7.551 1 72.81 274 PRO B C 1
ATOM 5195 O O . PRO B 1 274 ? -22.547 -26.266 8.484 1 72.81 274 PRO B O 1
ATOM 5198 N N . GLN B 1 275 ? -24.422 -26.75 7.242 1 66.69 275 GLN B N 1
ATOM 5199 C CA . GLN B 1 275 ? -25.297 -26.328 8.328 1 66.69 275 GLN B CA 1
ATOM 5200 C C . GLN B 1 275 ? -25.375 -27.375 9.422 1 66.69 275 GLN B C 1
ATOM 5202 O O . GLN B 1 275 ? -25.312 -28.578 9.141 1 66.69 275 GLN B O 1
ATOM 5207 N N . GLY B 1 276 ? -25.297 -27 10.602 1 67.94 276 GLY B N 1
ATOM 5208 C CA . GLY B 1 276 ? -25.438 -27.891 11.734 1 67.94 276 GLY B CA 1
ATOM 5209 C C . GLY B 1 276 ? -24.359 -27.688 12.797 1 67.94 276 GLY B C 1
ATOM 5210 O O . GLY B 1 276 ? -23.453 -26.875 12.617 1 67.94 276 GLY B O 1
ATOM 5211 N N . ASP B 1 277 ? -24.453 -28.516 13.852 1 74.69 277 ASP B N 1
ATOM 5212 C CA . ASP B 1 277 ? -23.672 -28.219 15.055 1 74.69 277 ASP B CA 1
ATOM 5213 C C . ASP B 1 277 ? -22.438 -29.125 15.133 1 74.69 277 ASP B C 1
ATOM 5215 O O . ASP B 1 277 ? -21.531 -28.875 15.938 1 74.69 277 ASP B O 1
ATOM 5219 N N . TYR B 1 278 ? -22.406 -30.172 14.328 1 79.62 278 TYR B N 1
ATOM 5220 C CA . TYR B 1 278 ? -21.234 -31.016 14.383 1 79.62 278 TYR B CA 1
ATOM 5221 C C . TYR B 1 278 ? -20.391 -30.875 13.125 1 79.62 278 TYR B C 1
ATOM 5223 O O . TYR B 1 278 ? -20.812 -31.25 12.031 1 79.62 278 TYR B O 1
ATOM 5231 N N . GLN B 1 279 ? -19.188 -30.312 13.266 1 85.5 279 GLN B N 1
ATOM 5232 C CA . GLN B 1 279 ? -18.312 -30 12.141 1 85.5 279 GLN B CA 1
ATOM 5233 C C . GLN B 1 279 ? -16.859 -30.391 12.453 1 85.5 279 GLN B C 1
ATOM 5235 O O . GLN B 1 279 ? -16.016 -29.516 12.656 1 85.5 279 GLN B O 1
ATOM 5240 N N . PRO B 1 280 ? -16.531 -31.75 12.375 1 85.31 280 PRO B N 1
ATOM 5241 C CA . PRO B 1 280 ? -15.211 -32.25 12.766 1 85.31 280 PRO B CA 1
ATOM 5242 C C . PRO B 1 280 ? -14.094 -31.734 11.852 1 85.31 280 PRO B C 1
ATOM 5244 O O . PRO B 1 280 ? -12.914 -31.797 12.227 1 85.31 280 PRO B O 1
ATOM 5247 N N . GLN B 1 281 ? -14.445 -31.266 10.711 1 83.44 281 GLN B N 1
ATOM 5248 C CA . GLN B 1 281 ? -13.445 -30.844 9.742 1 83.44 281 GLN B CA 1
ATOM 5249 C C . GLN B 1 281 ? -12.641 -29.656 10.266 1 83.44 281 GLN B C 1
ATOM 5251 O O . GLN B 1 281 ? -11.562 -29.344 9.75 1 83.44 281 GLN B O 1
ATOM 5256 N N . TRP B 1 282 ? -13.148 -29.016 11.375 1 86.62 282 TRP B N 1
ATOM 5257 C CA . TRP B 1 282 ? -12.484 -27.828 11.906 1 86.62 282 TRP B CA 1
ATOM 5258 C C . TRP B 1 282 ? -11.555 -28.188 13.062 1 86.62 282 TRP B C 1
ATOM 5260 O O . TRP B 1 282 ? -10.828 -27.344 13.578 1 86.62 282 TRP B O 1
ATOM 5270 N N . GLN B 1 283 ? -11.461 -29.422 13.422 1 86.56 283 GLN B N 1
ATOM 5271 C CA . GLN B 1 283 ? -10.672 -29.844 14.578 1 86.56 283 GLN B CA 1
ATOM 5272 C C . GLN B 1 283 ? -9.195 -29.547 14.367 1 86.56 283 GLN B C 1
ATOM 5274 O O . GLN B 1 283 ? -8.531 -28.984 15.242 1 86.56 283 GLN B O 1
ATOM 5279 N N . PRO B 1 284 ? -8.633 -29.891 13.172 1 87.62 284 PRO B N 1
ATOM 5280 C CA . PRO B 1 284 ? -7.211 -29.578 12.992 1 87.62 284 PRO B CA 1
ATOM 5281 C C . PRO B 1 284 ? -6.898 -28.094 13.117 1 87.62 284 PRO B C 1
ATOM 5283 O O . PRO B 1 284 ? -5.859 -27.719 13.664 1 87.62 284 PRO B O 1
ATOM 5286 N N . ALA B 1 285 ? -7.801 -27.328 12.664 1 87.62 285 ALA B N 1
ATOM 5287 C CA . ALA B 1 285 ? -7.609 -25.891 12.75 1 87.62 285 ALA B CA 1
ATOM 5288 C C . ALA B 1 285 ? -7.625 -25.422 14.203 1 87.62 285 ALA B C 1
ATOM 5290 O O . ALA B 1 285 ? -6.812 -24.578 14.602 1 87.62 285 ALA B O 1
ATOM 5291 N N . LEU B 1 286 ? -8.5 -25.922 14.93 1 88.44 286 LEU B N 1
ATOM 5292 C CA . LEU B 1 286 ? -8.625 -25.547 16.328 1 88.44 286 LEU B CA 1
ATOM 5293 C C . LEU B 1 286 ? -7.406 -26.016 17.125 1 88.44 286 LEU B C 1
ATOM 5295 O O . LEU B 1 286 ? -6.906 -25.297 17.984 1 88.44 286 LEU B O 1
ATOM 5299 N N . THR B 1 287 ? -6.949 -27.156 16.797 1 87.81 287 THR B N 1
ATOM 5300 C CA . THR B 1 287 ? -5.742 -27.672 17.438 1 87.81 287 THR B CA 1
ATOM 5301 C C . THR B 1 287 ? -4.543 -26.781 17.109 1 87.81 287 THR B C 1
ATOM 5303 O O . THR B 1 287 ? -3.76 -26.438 18 1 87.81 287 THR B O 1
ATOM 5306 N N . ARG B 1 288 ? -4.422 -26.469 15.906 1 89.75 288 ARG B N 1
ATOM 5307 C CA . ARG B 1 288 ? -3.342 -25.578 15.484 1 89.75 288 ARG B CA 1
ATOM 5308 C C . ARG B 1 288 ? -3.463 -24.203 16.141 1 89.75 288 ARG B C 1
ATOM 5310 O O . ARG B 1 288 ? -2.463 -23.625 16.562 1 89.75 288 ARG B O 1
ATOM 5317 N N . LEU B 1 289 ? -4.664 -23.688 16.156 1 89.81 289 LEU B N 1
ATOM 5318 C CA . LEU B 1 289 ? -4.895 -22.391 16.797 1 89.81 289 LEU B CA 1
ATOM 5319 C C . LEU B 1 289 ? -4.469 -22.438 18.266 1 89.81 289 LEU B C 1
ATOM 5321 O O . LEU B 1 289 ? -3.834 -21.5 18.75 1 89.81 289 LEU B O 1
ATOM 5325 N N . ASP B 1 290 ? -4.777 -23.5 18.859 1 84.88 290 ASP B N 1
ATOM 5326 C CA . ASP B 1 290 ? -4.371 -23.688 20.25 1 84.88 290 ASP B CA 1
ATOM 5327 C C . ASP B 1 290 ? -2.852 -23.656 20.375 1 84.88 290 ASP B C 1
ATOM 5329 O O . ASP B 1 290 ? -2.312 -23.016 21.281 1 84.88 290 ASP B O 1
ATOM 5333 N N . ALA B 1 291 ? -2.238 -24.359 19.469 1 88 291 ALA B N 1
ATOM 5334 C CA . ALA B 1 291 ? -0.778 -24.391 19.484 1 88 291 ALA B CA 1
ATOM 5335 C C . ALA B 1 291 ? -0.19 -23.016 19.25 1 88 291 ALA B C 1
ATOM 5337 O O . ALA B 1 291 ? 0.778 -22.609 19.891 1 88 291 ALA B O 1
ATOM 5338 N N . LEU B 1 292 ? -0.751 -22.312 18.312 1 90.81 292 LEU B N 1
ATOM 5339 C CA . LEU B 1 292 ? -0.289 -20.969 18.016 1 90.81 292 LEU B CA 1
ATOM 5340 C C . LEU B 1 292 ? -0.483 -20.047 19.219 1 90.81 292 LEU B C 1
ATOM 5342 O O . LEU B 1 292 ? 0.398 -19.25 19.547 1 90.81 292 LEU B O 1
ATOM 5346 N N . LYS B 1 293 ? -1.595 -20.125 19.812 1 87.69 293 LYS B N 1
ATOM 5347 C CA . LYS B 1 293 ? -1.876 -19.297 20.984 1 87.69 293 LYS B CA 1
ATOM 5348 C C . LYS B 1 293 ? -0.938 -19.625 22.141 1 87.69 293 LYS B C 1
ATOM 5350 O O . LYS B 1 293 ? -0.514 -18.75 22.891 1 87.69 293 LYS B O 1
ATOM 5355 N N . GLN B 1 294 ? -0.623 -20.906 22.297 1 84.88 294 GLN B N 1
ATOM 5356 C CA . GLN B 1 294 ? 0.351 -21.312 23.297 1 84.88 294 GLN B CA 1
ATOM 5357 C C . GLN B 1 294 ? 1.729 -20.734 23 1 84.88 294 GLN B C 1
ATOM 5359 O O . GLN B 1 294 ? 2.414 -20.25 23.906 1 84.88 294 GLN B O 1
ATOM 5364 N N . SER B 1 295 ? 2.102 -20.859 21.766 1 88.69 295 SER B N 1
ATOM 5365 C CA . SER B 1 295 ? 3.373 -20.266 21.359 1 88.69 295 SER B CA 1
ATOM 5366 C C . SER B 1 295 ? 3.398 -18.766 21.609 1 88.69 295 SER B C 1
ATOM 5368 O O . SER B 1 295 ? 4.406 -18.234 22.062 1 88.69 295 SER B O 1
ATOM 5370 N N . ARG B 1 296 ? 2.299 -18.125 21.219 1 89.81 296 ARG B N 1
ATOM 5371 C CA . ARG B 1 296 ? 2.186 -16.688 21.469 1 89.81 296 ARG B CA 1
ATOM 5372 C C . ARG B 1 296 ? 2.334 -16.375 22.953 1 89.81 296 ARG B C 1
ATOM 5374 O O . ARG B 1 296 ? 3.023 -15.414 23.328 1 89.81 296 ARG B O 1
ATOM 5381 N N . SER B 1 297 ? 1.69 -17.156 23.766 1 86.44 297 SER B N 1
ATOM 5382 C CA . SER B 1 297 ? 1.778 -16.969 25.219 1 86.44 297 SER B CA 1
ATOM 5383 C C . SER B 1 297 ? 3.215 -17.109 25.703 1 86.44 297 SER B C 1
ATOM 5385 O O . SER B 1 297 ? 3.668 -16.328 26.547 1 86.44 297 SER B O 1
ATOM 5387 N N . THR B 1 298 ? 3.855 -18.094 25.156 1 85.5 298 THR B N 1
ATOM 5388 C CA . THR B 1 298 ? 5.258 -18.297 25.5 1 85.5 298 THR B CA 1
ATOM 5389 C C . THR B 1 298 ? 6.094 -17.094 25.094 1 85.5 298 THR B C 1
ATOM 5391 O O . THR B 1 298 ? 6.941 -16.625 25.859 1 85.5 298 THR B O 1
ATOM 5394 N N . LEU B 1 299 ? 5.805 -16.625 23.906 1 89.69 299 LEU B N 1
ATOM 5395 C CA . LEU B 1 299 ? 6.52 -15.445 23.422 1 89.69 299 LEU B CA 1
ATOM 5396 C C . LEU B 1 299 ? 6.191 -14.227 24.281 1 89.69 299 LEU B C 1
ATOM 5398 O O . LEU B 1 299 ? 7.078 -13.438 24.609 1 89.69 299 LEU B O 1
ATOM 5402 N N . ASP B 1 300 ? 4.957 -14.062 24.578 1 89.81 300 ASP B N 1
ATOM 5403 C CA . ASP B 1 300 ? 4.539 -12.953 25.438 1 89.81 300 ASP B CA 1
ATOM 5404 C C . ASP B 1 300 ? 5.258 -12.992 26.781 1 89.81 300 ASP B C 1
ATOM 5406 O O . ASP B 1 300 ? 5.68 -11.953 27.297 1 89.81 300 ASP B O 1
ATOM 5410 N N . ALA B 1 301 ? 5.344 -14.164 27.359 1 83.75 301 ALA B N 1
ATOM 5411 C CA . ALA B 1 301 ? 6.047 -14.32 28.625 1 83.75 301 ALA B CA 1
ATOM 5412 C C . ALA B 1 301 ? 7.516 -13.922 28.484 1 83.75 301 ALA B C 1
ATOM 5414 O O . ALA B 1 301 ? 8.055 -13.227 29.344 1 83.75 301 ALA B O 1
ATOM 5415 N N . ALA B 1 302 ? 8.102 -14.383 27.406 1 86.06 302 ALA B N 1
ATOM 5416 C CA . ALA B 1 302 ? 9.5 -14.031 27.156 1 86.06 302 ALA B CA 1
ATOM 5417 C C . ALA B 1 302 ? 9.672 -12.531 26.969 1 86.06 302 ALA B C 1
ATOM 5419 O O . ALA B 1 302 ? 10.617 -11.93 27.484 1 86.06 302 ALA B O 1
ATOM 5420 N N . ILE B 1 303 ? 8.781 -11.883 26.172 1 91.44 303 ILE B N 1
ATOM 5421 C CA . ILE B 1 303 ? 8.82 -10.445 25.922 1 91.44 303 ILE B CA 1
ATOM 5422 C C . ILE B 1 303 ? 8.641 -9.688 27.234 1 91.44 303 ILE B C 1
ATOM 5424 O O . ILE B 1 303 ? 9.391 -8.758 27.531 1 91.44 303 ILE B O 1
ATOM 5428 N N . LYS B 1 304 ? 7.695 -10.141 28.031 1 87.31 304 LYS B N 1
ATOM 5429 C CA . LYS B 1 304 ? 7.441 -9.508 29.328 1 87.31 304 LYS B CA 1
ATOM 5430 C C . LYS B 1 304 ? 8.664 -9.602 30.234 1 87.31 304 LYS B C 1
ATOM 5432 O O . LYS B 1 304 ? 9.008 -8.633 30.922 1 87.31 304 LYS B O 1
ATOM 5437 N N . GLU B 1 305 ? 9.266 -10.766 30.234 1 83.31 305 GLU B N 1
ATOM 5438 C CA . GLU B 1 305 ? 10.461 -10.953 31.047 1 83.31 305 GLU B CA 1
ATOM 5439 C C . GLU B 1 305 ? 11.578 -10.008 30.609 1 83.31 305 GLU B C 1
ATOM 5441 O O . GLU B 1 305 ? 12.227 -9.383 31.453 1 83.31 305 GLU B O 1
ATOM 5446 N N . MET B 1 306 ? 11.742 -9.914 29.359 1 86.5 306 MET B N 1
ATOM 5447 C CA . MET B 1 306 ? 12.797 -9.047 28.828 1 86.5 306 MET B CA 1
ATOM 5448 C C . MET B 1 306 ? 12.469 -7.578 29.109 1 86.5 306 MET B C 1
ATOM 5450 O O . MET B 1 306 ? 13.352 -6.805 29.484 1 86.5 306 MET B O 1
ATOM 5454 N N . GLU B 1 307 ? 11.227 -7.152 28.812 1 90.81 307 GLU B N 1
ATOM 5455 C CA . GLU B 1 307 ? 10.812 -5.785 29.094 1 90.81 307 GLU B CA 1
ATOM 5456 C C . GLU B 1 307 ? 10.992 -5.457 30.578 1 90.81 307 GLU B C 1
ATOM 5458 O O . GLU B 1 307 ? 11.414 -4.352 30.938 1 90.81 307 GLU B O 1
ATOM 5463 N N . ALA B 1 308 ? 10.719 -6.457 31.469 1 83.12 308 ALA B N 1
ATOM 5464 C CA . ALA B 1 308 ? 10.898 -6.262 32.906 1 83.12 308 ALA B CA 1
ATOM 5465 C C . ALA B 1 308 ? 12.375 -6.035 33.25 1 83.12 308 ALA B C 1
ATOM 5467 O O . ALA B 1 308 ? 12.703 -5.172 34.062 1 83.12 308 ALA B O 1
ATOM 5468 N N . ALA B 1 309 ? 13.188 -6.852 32.625 1 82.31 309 ALA B N 1
ATOM 5469 C CA . ALA B 1 309 ? 14.617 -6.699 32.844 1 82.31 309 ALA B CA 1
ATOM 5470 C C . ALA B 1 309 ? 15.102 -5.32 32.406 1 82.31 309 ALA B C 1
ATOM 5472 O O . ALA B 1 309 ? 15.898 -4.68 33.094 1 82.31 309 ALA B O 1
ATOM 5473 N N . LEU B 1 310 ? 14.602 -4.84 31.312 1 87.5 310 LEU B N 1
ATOM 5474 C CA . LEU B 1 310 ? 15.008 -3.539 30.797 1 87.5 310 LEU B CA 1
ATOM 5475 C C . LEU B 1 310 ? 14.453 -2.408 31.656 1 87.5 310 LEU B C 1
ATOM 5477 O O . LEU B 1 310 ? 15.125 -1.395 31.859 1 87.5 310 LEU B O 1
ATOM 5481 N N . LYS B 1 311 ? 13.273 -2.568 32.062 1 87.06 311 LYS B N 1
ATOM 5482 C CA . LYS B 1 311 ? 12.711 -1.592 33 1 87.06 311 LYS B CA 1
ATOM 5483 C C . LYS B 1 311 ? 13.539 -1.513 34.281 1 87.06 311 LYS B C 1
ATOM 5485 O O . LYS B 1 311 ? 13.781 -0.423 34.812 1 87.06 311 LYS B O 1
ATOM 5490 N N . LEU B 1 312 ? 13.961 -2.713 34.75 1 81.31 312 LEU B N 1
ATOM 5491 C CA . LEU B 1 312 ? 14.828 -2.748 35.938 1 81.31 312 LEU B CA 1
ATOM 5492 C C . LEU B 1 312 ? 16.156 -2.043 35.656 1 81.31 312 LEU B C 1
ATOM 5494 O O . LEU B 1 312 ? 16.656 -1.305 36.5 1 81.31 312 LEU B O 1
ATOM 5498 N N . ALA B 1 313 ? 16.609 -2.312 34.531 1 81.19 313 ALA B N 1
ATOM 5499 C CA . ALA B 1 313 ? 17.844 -1.641 34.156 1 81.19 313 ALA B CA 1
ATOM 5500 C C . ALA B 1 313 ? 17.672 -0.124 34.156 1 81.19 313 ALA B C 1
ATOM 5502 O O . ALA B 1 313 ? 18.562 0.596 34.625 1 81.19 313 ALA B O 1
ATOM 5503 N N . CYS B 1 314 ? 16.609 0.358 33.625 1 84.69 314 CYS B N 1
ATOM 5504 C CA . CYS B 1 314 ? 16.312 1.786 33.625 1 84.69 314 CYS B CA 1
ATOM 5505 C C . CYS B 1 314 ? 16.266 2.312 35.062 1 84.69 314 CYS B C 1
ATOM 5507 O O . CYS B 1 314 ? 16.828 3.365 35.375 1 84.69 314 CYS B O 1
ATOM 5509 N N . GLN B 1 315 ? 15.633 1.61 35.938 1 79.69 315 GLN B N 1
ATOM 5510 C CA . GLN B 1 315 ? 15.492 2.01 37.344 1 79.69 315 GLN B CA 1
ATOM 5511 C C . GLN B 1 315 ? 16.844 2.068 38.031 1 79.69 315 GLN B C 1
ATOM 5513 O O . GLN B 1 315 ? 17.125 3.006 38.781 1 79.69 315 GLN B O 1
ATOM 5518 N N . LEU B 1 316 ? 17.656 1.099 37.75 1 76.5 316 LEU B N 1
ATOM 5519 C CA . LEU B 1 316 ? 18.938 0.971 38.438 1 76.5 316 LEU B CA 1
ATOM 5520 C C . LEU B 1 316 ? 19.938 1.978 37.875 1 76.5 316 LEU B C 1
ATOM 5522 O O . LEU B 1 316 ? 20.906 2.332 38.562 1 76.5 316 LEU B O 1
ATOM 5526 N N . SER B 1 317 ? 19.719 2.309 36.625 1 77.12 317 SER B N 1
ATOM 5527 C CA . SER B 1 317 ? 20.641 3.26 36 1 77.12 317 SER B CA 1
ATOM 5528 C C . SER B 1 317 ? 20.547 4.629 36.656 1 77.12 317 SER B C 1
ATOM 5530 O O . SER B 1 317 ? 21.469 5.438 36.562 1 77.12 317 SER B O 1
ATOM 5532 N N . GLY B 1 318 ? 19.469 4.887 37.375 1 70.38 318 GLY B N 1
ATOM 5533 C CA . GLY B 1 318 ? 19.281 6.152 38.062 1 70.38 318 GLY B CA 1
ATOM 5534 C C . GLY B 1 318 ? 18.953 7.297 37.125 1 70.38 318 GLY B C 1
ATOM 5535 O O . GLY B 1 318 ? 18.875 8.453 37.531 1 70.38 318 GLY B O 1
ATOM 5536 N N . THR B 1 319 ? 18.922 6.945 35.906 1 70.19 319 THR B N 1
ATOM 5537 C CA . THR B 1 319 ? 18.609 8.016 34.938 1 70.19 319 THR B CA 1
ATOM 5538 C C . THR B 1 319 ? 17.156 7.926 34.5 1 70.19 319 THR B C 1
ATOM 5540 O O . THR B 1 319 ? 16.578 6.836 34.438 1 70.19 319 THR B O 1
ATOM 5543 N N . GLN B 1 320 ? 16.547 9.008 34.5 1 71.75 320 GLN B N 1
ATOM 5544 C CA . GLN B 1 320 ? 15.211 9.07 33.906 1 71.75 320 GLN B CA 1
ATOM 5545 C C . GLN B 1 320 ? 15.273 9.383 32.438 1 71.75 320 GLN B C 1
ATOM 5547 O O . GLN B 1 320 ? 14.242 9.531 31.766 1 71.75 320 GLN B O 1
ATOM 5552 N N . ASN B 1 321 ? 16.516 9.391 32.031 1 77.44 321 ASN B N 1
ATOM 5553 C CA . ASN B 1 321 ? 16.734 9.734 30.625 1 77.44 321 ASN B CA 1
ATOM 5554 C C . ASN B 1 321 ? 16.953 8.484 29.766 1 77.44 321 ASN B C 1
ATOM 5556 O O . ASN B 1 321 ? 16.797 7.363 30.25 1 77.44 321 ASN B O 1
ATOM 5560 N N . TRP B 1 322 ? 17.219 8.758 28.562 1 84.69 322 TRP B N 1
ATOM 5561 C CA . TRP B 1 322 ? 17.438 7.672 27.594 1 84.69 322 TRP B CA 1
ATOM 5562 C C . TRP B 1 322 ? 18.734 6.938 27.891 1 84.69 322 TRP B C 1
ATOM 5564 O O . TRP B 1 322 ? 19.75 7.566 28.219 1 84.69 322 TRP B O 1
ATOM 5574 N N . ILE B 1 323 ? 18.641 5.629 27.953 1 83.81 323 ILE B N 1
ATOM 5575 C CA . ILE B 1 323 ? 19.812 4.766 27.984 1 83.81 323 ILE B CA 1
ATOM 5576 C C . ILE B 1 323 ? 20.172 4.32 26.578 1 83.81 323 ILE B C 1
ATOM 5578 O O . ILE B 1 323 ? 19.344 3.727 25.875 1 83.81 323 ILE B O 1
ATOM 5582 N N . ASN B 1 324 ? 21.391 4.66 26.219 1 87.75 324 ASN B N 1
ATOM 5583 C CA . ASN B 1 324 ? 21.875 4.32 24.875 1 87.75 324 ASN B CA 1
ATOM 5584 C C . ASN B 1 324 ? 22.672 3.014 24.891 1 87.75 324 ASN B C 1
ATOM 5586 O O . ASN B 1 324 ? 23.484 2.783 25.781 1 87.75 324 ASN B O 1
ATOM 5590 N N . THR B 1 325 ? 22.344 2.197 23.922 1 87.5 325 THR B N 1
ATOM 5591 C CA . THR B 1 325 ? 23.047 0.921 23.875 1 87.5 325 THR B CA 1
ATOM 5592 C C . THR B 1 325 ? 23.828 0.778 22.578 1 87.5 325 THR B C 1
ATOM 5594 O O . THR B 1 325 ? 24.406 -0.274 22.312 1 87.5 325 THR B O 1
ATOM 5597 N N . GLY B 1 326 ? 23.875 1.69 21.797 1 84.62 326 GLY B N 1
ATOM 5598 C CA . GLY B 1 326 ? 24.531 1.64 20.5 1 84.62 326 GLY B CA 1
ATOM 5599 C C . GLY B 1 326 ? 23.547 1.625 19.344 1 84.62 326 GLY B C 1
ATOM 5600 O O . GLY B 1 326 ? 23.438 2.607 18.594 1 84.62 326 GLY B O 1
ATOM 5601 N N . GLN B 1 327 ? 22.719 0.593 19.281 1 86.56 327 GLN B N 1
ATOM 5602 C CA . GLN B 1 327 ? 21.766 0.473 18.172 1 86.56 327 GLN B CA 1
ATOM 5603 C C . GLN B 1 327 ? 20.359 0.862 18.609 1 86.56 327 GLN B C 1
ATOM 5605 O O . GLN B 1 327 ? 19.484 1.093 17.781 1 86.56 327 GLN B O 1
ATOM 5610 N N . HIS B 1 328 ? 20.266 0.884 19.938 1 88.81 328 HIS B N 1
ATOM 5611 C CA . HIS B 1 328 ? 18.969 1.241 20.484 1 88.81 328 HIS B CA 1
ATOM 5612 C C . HIS B 1 328 ? 19.109 2.221 21.641 1 88.81 328 HIS B C 1
ATOM 5614 O O . HIS B 1 328 ? 20.203 2.414 22.172 1 88.81 328 HIS B O 1
ATOM 5620 N N . ARG B 1 329 ? 18.078 2.832 21.844 1 87.69 329 ARG B N 1
ATOM 5621 C CA . ARG B 1 329 ? 17.938 3.551 23.109 1 87.69 329 ARG B CA 1
ATOM 5622 C C . ARG B 1 329 ? 16.594 3.232 23.766 1 87.69 329 ARG B C 1
ATOM 5624 O O . ARG B 1 329 ? 15.617 2.943 23.078 1 87.69 329 ARG B O 1
ATOM 5631 N N . PHE B 1 330 ? 16.609 3.18 25.047 1 87.69 330 PHE B N 1
ATOM 5632 C CA . PHE B 1 330 ? 15.352 2.889 25.734 1 87.69 330 PHE B CA 1
ATOM 5633 C C . PHE B 1 330 ? 15.25 3.676 27.031 1 87.69 330 PHE B C 1
ATOM 5635 O O . PHE B 1 330 ? 16.266 4.152 27.562 1 87.69 330 PHE B O 1
ATOM 5642 N N . ARG B 1 331 ? 14.07 3.932 27.422 1 85.81 331 ARG B N 1
ATOM 5643 C CA . ARG B 1 331 ? 13.789 4.598 28.703 1 85.81 331 ARG B CA 1
ATOM 5644 C C . ARG B 1 331 ? 12.469 4.121 29.281 1 85.81 331 ARG B C 1
ATOM 5646 O O . ARG B 1 331 ? 11.648 3.535 28.578 1 85.81 331 ARG B O 1
ATOM 5653 N N . CYS B 1 332 ? 12.359 4.285 30.516 1 84.88 332 CYS B N 1
ATOM 5654 C CA . CYS B 1 332 ? 11.109 3.967 31.188 1 84.88 332 CYS B CA 1
ATOM 5655 C C . CYS B 1 332 ? 10.406 5.234 31.656 1 84.88 332 CYS B C 1
ATOM 5657 O O . CYS B 1 332 ? 11.055 6.16 32.156 1 84.88 332 CYS B O 1
ATOM 5659 N N . THR B 1 333 ? 9.203 5.297 31.297 1 83.12 333 THR B N 1
ATOM 5660 C CA . THR B 1 333 ? 8.406 6.41 31.781 1 83.12 333 THR B CA 1
ATOM 5661 C C . THR B 1 333 ? 7.18 5.906 32.531 1 83.12 333 THR B C 1
ATOM 5663 O O . THR B 1 333 ? 6.727 4.781 32.312 1 83.12 333 THR B O 1
ATOM 5666 N N . THR B 1 334 ? 6.805 6.656 33.531 1 80.25 334 THR B N 1
ATOM 5667 C CA . THR B 1 334 ? 5.559 6.332 34.219 1 80.25 334 THR B CA 1
ATOM 5668 C C . THR B 1 334 ? 4.363 6.949 33.5 1 80.25 334 THR B C 1
ATOM 5670 O O . THR B 1 334 ? 4.324 8.164 33.281 1 80.25 334 THR B O 1
ATOM 5673 N N . ALA B 1 335 ? 3.613 6.164 32.938 1 78.88 335 ALA B N 1
ATOM 5674 C CA . ALA B 1 335 ? 2.381 6.629 32.312 1 78.88 335 ALA B CA 1
ATOM 5675 C C . ALA B 1 335 ? 1.217 6.605 33.281 1 78.88 335 ALA B C 1
ATOM 5677 O O . ALA B 1 335 ? 0.999 5.605 33.969 1 78.88 335 ALA B O 1
ATOM 5678 N N . ALA B 1 336 ? 0.543 7.809 33.312 1 78.25 336 ALA B N 1
ATOM 5679 C CA . ALA B 1 336 ? -0.635 7.879 34.188 1 78.25 336 ALA B CA 1
ATOM 5680 C C . ALA B 1 336 ? -1.738 6.953 33.688 1 78.25 336 ALA B C 1
ATOM 5682 O O . ALA B 1 336 ? -1.819 6.672 32.469 1 78.25 336 ALA B O 1
ATOM 5683 N N . GLY B 1 337 ? -2.357 6.41 34.562 1 75.88 337 GLY B N 1
ATOM 5684 C CA . GLY B 1 337 ? -3.477 5.562 34.188 1 75.88 337 GLY B CA 1
ATOM 5685 C C . GLY B 1 337 ? -4.543 6.305 33.406 1 75.88 337 GLY B C 1
ATOM 5686 O O . GLY B 1 337 ? -4.621 7.531 33.438 1 75.88 337 GLY B O 1
ATOM 5687 N N . ARG B 1 338 ? -5.254 5.637 32.594 1 78 338 ARG B N 1
ATOM 5688 C CA . ARG B 1 338 ? -6.34 6.215 31.812 1 78 338 ARG B CA 1
ATOM 5689 C C . ARG B 1 338 ? -7.391 6.852 32.719 1 78 338 ARG B C 1
ATOM 5691 O O . ARG B 1 338 ? -7.762 6.277 33.75 1 78 338 ARG B O 1
ATOM 5698 N N . ARG B 1 339 ? -7.762 8.086 32.344 1 79.44 339 ARG B N 1
ATOM 5699 C CA . ARG B 1 339 ? -8.836 8.766 33.062 1 79.44 339 ARG B CA 1
ATOM 5700 C C . ARG B 1 339 ? -10.18 8.531 32.375 1 79.44 339 ARG B C 1
ATOM 5702 O O . ARG B 1 339 ? -10.289 8.617 31.141 1 79.44 339 ARG B O 1
ATOM 5709 N N . SER B 1 340 ? -11.055 7.914 33 1 84.19 340 SER B N 1
ATOM 5710 C CA . SER B 1 340 ? -12.406 7.727 32.469 1 84.19 340 SER B CA 1
ATOM 5711 C C . SER B 1 340 ? -13.453 8.273 33.438 1 84.19 340 SER B C 1
ATOM 5713 O O . SER B 1 340 ? -13.18 8.422 34.656 1 84.19 340 SER B O 1
ATOM 5715 N N . LEU B 1 341 ? -14.609 8.719 32.812 1 87.69 341 LEU B N 1
ATOM 5716 C CA . LEU B 1 341 ? -15.703 9.188 33.656 1 87.69 341 LEU B CA 1
ATOM 5717 C C . LEU B 1 341 ? -16.406 8.023 34.344 1 87.69 341 LEU B C 1
ATOM 5719 O O . LEU B 1 341 ? -16.703 7.012 33.688 1 87.69 341 LEU B O 1
ATOM 5723 N N . ASN B 1 342 ? -16.438 8.188 35.562 1 85.38 342 ASN B N 1
ATOM 5724 C CA . ASN B 1 342 ? -17.203 7.227 36.344 1 85.38 342 ASN B CA 1
ATOM 5725 C C . ASN B 1 342 ? -18.703 7.477 36.188 1 85.38 342 ASN B C 1
ATOM 5727 O O . ASN B 1 342 ? -19.25 8.398 36.812 1 85.38 342 ASN B O 1
ATOM 5731 N N . ARG B 1 343 ? -19.328 6.641 35.531 1 86.88 343 ARG B N 1
ATOM 5732 C CA . ARG B 1 343 ? -20.734 6.844 35.219 1 86.88 343 ARG B CA 1
ATOM 5733 C C . ARG B 1 343 ? -21.578 6.906 36.469 1 86.88 343 ARG B C 1
ATOM 5735 O O . ARG B 1 343 ? -22.469 7.754 36.594 1 86.88 343 ARG B O 1
ATOM 5742 N N . GLU B 1 344 ? -21.406 6.051 37.406 1 86.12 344 GLU B N 1
ATOM 5743 C CA . GLU B 1 344 ? -22.188 5.988 38.625 1 86.12 344 GLU B CA 1
ATOM 5744 C C . GLU B 1 344 ? -22 7.238 39.469 1 86.12 344 GLU B C 1
ATOM 5746 O O . GLU B 1 344 ? -22.969 7.824 39.969 1 86.12 344 GLU B O 1
ATOM 5751 N N . ALA B 1 345 ? -20.812 7.574 39.562 1 88.81 345 ALA B N 1
ATOM 5752 C CA . ALA B 1 345 ? -20.516 8.773 40.344 1 88.81 345 ALA B CA 1
ATOM 5753 C C . ALA B 1 345 ? -21.141 10.008 39.688 1 88.81 345 ALA B C 1
ATOM 5755 O O . ALA B 1 345 ? -21.688 10.867 40.406 1 88.81 345 ALA B O 1
ATOM 5756 N N . LEU B 1 346 ? -21.062 10.086 38.469 1 91.06 346 LEU B N 1
ATOM 5757 C CA . LEU B 1 346 ? -21.625 11.203 37.75 1 91.06 346 LEU B CA 1
ATOM 5758 C C . LEU B 1 346 ? -23.141 11.234 37.906 1 91.06 346 LEU B C 1
ATOM 5760 O O . LEU B 1 346 ? -23.734 12.297 38.094 1 91.06 346 LEU B O 1
ATOM 5764 N N . HIS B 1 347 ? -23.703 10.094 37.75 1 89.5 347 HIS B N 1
ATOM 5765 C CA . HIS B 1 347 ? -25.141 9.977 37.906 1 89.5 347 HIS B CA 1
ATOM 5766 C C . HIS B 1 347 ? -25.578 10.516 39.25 1 89.5 347 HIS B C 1
ATOM 5768 O O . HIS B 1 347 ? -26.5 11.328 39.344 1 89.5 347 HIS B O 1
ATOM 5774 N N . ASP B 1 348 ? -24.953 10.109 40.281 1 89 348 ASP B N 1
ATOM 5775 C CA . ASP B 1 348 ? -25.312 10.492 41.625 1 89 348 ASP B CA 1
ATOM 5776 C C . ASP B 1 348 ? -25.141 11.992 41.844 1 89 348 ASP B C 1
ATOM 5778 O O . ASP B 1 348 ? -26 12.648 42.406 1 89 348 ASP B O 1
ATOM 5782 N N . GLU B 1 349 ? -24.078 12.461 41.375 1 89.31 349 GLU B N 1
ATOM 5783 C CA . GLU B 1 349 ? -23.797 13.883 41.531 1 89.31 349 GLU B CA 1
ATOM 5784 C C . GLU B 1 349 ? -24.812 14.734 40.781 1 89.31 349 GLU B C 1
ATOM 5786 O O . GLU B 1 349 ? -25.297 15.742 41.281 1 89.31 349 GLU B O 1
ATOM 5791 N N . LEU B 1 350 ? -25.125 14.367 39.656 1 88.56 350 LEU B N 1
ATOM 5792 C CA . LEU B 1 350 ? -26.078 15.117 38.844 1 88.56 350 LEU B CA 1
ATOM 5793 C C . LEU B 1 350 ? -27.469 15.039 39.438 1 88.56 350 LEU B C 1
ATOM 5795 O O . LEU B 1 350 ? -28.203 16.031 39.469 1 88.56 350 LEU B O 1
ATOM 5799 N N . ALA B 1 351 ? -27.844 13.883 39.875 1 85.81 351 ALA B N 1
ATOM 5800 C CA . ALA B 1 351 ? -29.141 13.727 40.531 1 85.81 351 ALA B CA 1
ATOM 5801 C C . ALA B 1 351 ? -29.281 14.664 41.719 1 85.81 351 ALA B C 1
ATOM 5803 O O . ALA B 1 351 ? -30.344 15.281 41.906 1 85.81 351 ALA B O 1
ATOM 5804 N N . ASP B 1 352 ? -28.234 14.797 42.5 1 84.62 352 ASP B N 1
ATOM 5805 C CA . ASP B 1 352 ? -28.219 15.688 43.656 1 84.62 352 ASP B CA 1
ATOM 5806 C C . ASP B 1 352 ? -28.328 17.141 43.219 1 84.62 352 ASP B C 1
ATOM 5808 O O . ASP B 1 352 ? -29.094 17.922 43.812 1 84.62 352 ASP B O 1
ATOM 5812 N N . ILE B 1 353 ? -27.625 17.469 42.219 1 84.94 353 ILE B N 1
ATOM 5813 C CA . ILE B 1 353 ? -27.609 18.844 41.75 1 84.94 353 ILE B CA 1
ATOM 5814 C C . ILE B 1 353 ? -28.984 19.219 41.219 1 84.94 353 ILE B C 1
ATOM 5816 O O . ILE B 1 353 ? -29.5 20.297 41.531 1 84.94 353 ILE B O 1
ATOM 5820 N N . PHE B 1 354 ? -29.578 18.328 40.531 1 82 354 PHE B N 1
ATOM 5821 C CA . PHE B 1 354 ? -30.844 18.656 39.906 1 82 354 PHE B CA 1
ATOM 5822 C C . PHE B 1 354 ? -31.984 18.578 40.906 1 82 354 PHE B C 1
ATOM 5824 O O . PHE B 1 354 ? -33.062 19.125 40.656 1 82 354 PHE B O 1
ATOM 5831 N N . ARG B 1 355 ? -31.781 17.859 41.906 1 78.94 355 ARG B N 1
ATOM 5832 C CA . ARG B 1 355 ? -32.812 17.797 42.938 1 78.94 355 ARG B CA 1
ATOM 5833 C C . ARG B 1 355 ? -32.781 19.062 43.781 1 78.94 355 ARG B C 1
ATOM 5835 O O . ARG B 1 355 ? -33.844 19.516 44.25 1 78.94 355 ARG B O 1
ATOM 5842 N N . PHE B 1 356 ? -31.547 19.562 44 1 72.12 356 PHE B N 1
ATOM 5843 C CA . PHE B 1 356 ? -31.469 20.719 44.875 1 72.12 356 PHE B CA 1
ATOM 5844 C C . PHE B 1 356 ? -31.391 22 44.062 1 72.12 356 PHE B C 1
ATOM 5846 O O . PHE B 1 356 ? -30.844 22.016 42.969 1 72.12 356 PHE B O 1
ATOM 5853 N N . GLU B 1 357 ? -32.344 22.875 44.062 1 58.97 357 GLU B N 1
ATOM 5854 C CA . GLU B 1 357 ? -32.781 24.031 43.281 1 58.97 357 GLU B CA 1
ATOM 5855 C C . GLU B 1 357 ? -31.641 25.016 43.062 1 58.97 357 GLU B C 1
ATOM 5857 O O . GLU B 1 357 ? -31.703 25.859 42.156 1 58.97 357 GLU B O 1
ATOM 5862 N N . HIS B 1 358 ? -30.672 25.141 43.844 1 54.03 358 HIS B N 1
ATOM 5863 C CA . HIS B 1 358 ? -29.859 26.344 43.688 1 54.03 358 HIS B CA 1
ATOM 5864 C C . HIS B 1 358 ? -28.688 26.094 42.75 1 54.03 358 HIS B C 1
ATOM 5866 O O . HIS B 1 358 ? -27.578 25.828 43.188 1 54.03 358 HIS B O 1
ATOM 5872 N N . LEU B 1 359 ? -29.031 25.828 41.531 1 57.06 359 LEU B N 1
ATOM 5873 C CA . LEU B 1 359 ? -28.094 25.312 40.531 1 57.06 359 LEU B CA 1
ATOM 5874 C C . LEU B 1 359 ? -27.281 26.453 39.906 1 57.06 359 LEU B C 1
ATOM 5876 O O . LEU B 1 359 ? -26.688 26.297 38.844 1 57.06 359 LEU B O 1
ATOM 5880 N N . ASP B 1 360 ? -27.188 27.562 40.594 1 58.5 360 ASP B N 1
ATOM 5881 C CA . ASP B 1 360 ? -26.422 28.656 39.969 1 58.5 360 ASP B CA 1
ATOM 5882 C C . ASP B 1 360 ? -24.922 28.375 40.031 1 58.5 360 ASP B C 1
ATOM 5884 O O . ASP B 1 360 ? -24.406 27.953 41.062 1 58.5 360 ASP B O 1
ATOM 5888 N N . ASP B 1 361 ? -24.156 28.469 38.969 1 69.12 361 ASP B N 1
ATOM 5889 C CA . ASP B 1 361 ? -22.719 28.594 38.688 1 69.12 361 ASP B CA 1
ATOM 5890 C C . ASP B 1 361 ? -22.016 27.25 38.875 1 69.12 361 ASP B C 1
ATOM 5892 O O . ASP B 1 361 ? -20.953 27.188 39.5 1 69.12 361 ASP B O 1
ATOM 5896 N N . ILE B 1 362 ? -22.688 26.234 38.531 1 77.25 362 ILE B N 1
ATOM 5897 C CA . ILE B 1 362 ? -21.984 24.969 38.625 1 77.25 362 ILE B CA 1
ATOM 5898 C C . ILE B 1 362 ? -20.844 24.922 37.594 1 77.25 362 ILE B C 1
ATOM 5900 O O . ILE B 1 362 ? -21.062 25.188 36.406 1 77.25 362 ILE B O 1
ATOM 5904 N N . ASP B 1 363 ? -19.656 24.797 38.125 1 84.19 363 ASP B N 1
ATOM 5905 C CA . ASP B 1 363 ? -18.469 24.578 37.281 1 84.19 363 ASP B CA 1
ATOM 5906 C C . ASP B 1 363 ? -18.453 23.172 36.688 1 84.19 363 ASP B C 1
ATOM 5908 O O . ASP B 1 363 ? -18.078 22.219 37.375 1 84.19 363 ASP B O 1
ATOM 5912 N N . VAL B 1 364 ? -18.875 23.047 35.5 1 87.88 364 VAL B N 1
ATOM 5913 C CA . VAL B 1 364 ? -19 21.75 34.844 1 87.88 364 VAL B CA 1
ATOM 5914 C C . VAL B 1 364 ? -17.641 21.047 34.812 1 87.88 364 VAL B C 1
ATOM 5916 O O . VAL B 1 364 ? -17.562 19.844 35 1 87.88 364 VAL B O 1
ATOM 5919 N N . ASP B 1 365 ? -16.594 21.781 34.562 1 89.38 365 ASP B N 1
ATOM 5920 C CA . ASP B 1 365 ? -15.258 21.188 34.531 1 89.38 365 ASP B CA 1
ATOM 5921 C C . ASP B 1 365 ? -14.898 20.562 35.875 1 89.38 365 ASP B C 1
ATOM 5923 O O . ASP B 1 365 ? -14.367 19.453 35.938 1 89.38 365 ASP B O 1
ATOM 5927 N N . ALA B 1 366 ? -15.234 21.344 36.812 1 88.19 366 ALA B N 1
ATOM 5928 C CA . ALA B 1 366 ? -14.953 20.828 38.156 1 88.19 366 ALA B CA 1
ATOM 5929 C C . ALA B 1 366 ? -15.805 19.594 38.469 1 88.19 366 ALA B C 1
ATOM 5931 O O . ALA B 1 366 ? -15.32 18.656 39.062 1 88.19 366 ALA B O 1
ATOM 5932 N N . LEU B 1 367 ? -17 19.625 38.062 1 89.12 367 LEU B N 1
ATOM 5933 C CA . LEU B 1 367 ? -17.906 18.5 38.281 1 89.12 367 LEU B CA 1
ATOM 5934 C C . LEU B 1 367 ? -17.375 17.25 37.594 1 89.12 367 LEU B C 1
ATOM 5936 O O . LEU B 1 367 ? -17.297 16.172 38.188 1 89.12 367 LEU B O 1
ATOM 5940 N N . LEU B 1 368 ? -16.984 17.328 36.375 1 91.12 368 LEU B N 1
ATOM 5941 C CA . LEU B 1 368 ? -16.484 16.188 35.594 1 91.12 368 LEU B CA 1
ATOM 5942 C C . LEU B 1 368 ? -15.172 15.664 36.188 1 91.12 368 LEU B C 1
ATOM 5944 O O . LEU B 1 368 ? -14.953 14.453 36.25 1 91.12 368 LEU B O 1
ATOM 5948 N N . SER B 1 369 ? -14.344 16.562 36.625 1 88.69 369 SER B N 1
ATOM 5949 C CA . SER B 1 369 ? -13.062 16.172 37.188 1 88.69 369 SER B CA 1
ATOM 5950 C C . SER B 1 369 ? -13.25 15.344 38.469 1 88.69 369 SER B C 1
ATOM 5952 O O . SER B 1 369 ? -12.508 14.391 38.688 1 88.69 369 SER B O 1
ATOM 5954 N N . ARG B 1 370 ? -14.289 15.664 39.188 1 87.88 370 ARG B N 1
ATOM 5955 C CA . ARG B 1 370 ? -14.562 14.938 40.406 1 87.88 370 ARG B CA 1
ATOM 5956 C C . ARG B 1 370 ? -15.086 13.539 40.125 1 87.88 370 ARG B C 1
ATOM 5958 O O . ARG B 1 370 ? -14.992 12.641 40.969 1 87.88 370 ARG B O 1
ATOM 5965 N N . CYS B 1 371 ? -15.602 13.391 39 1 90.25 371 CYS B N 1
ATOM 5966 C CA . CYS B 1 371 ? -16.203 12.102 38.656 1 90.25 371 CYS B CA 1
ATOM 5967 C C . CYS B 1 371 ? -15.281 11.305 37.75 1 90.25 371 CYS B C 1
ATOM 5969 O O . CYS B 1 371 ? -15.734 10.398 37.062 1 90.25 371 CYS B O 1
ATOM 5971 N N . GLU B 1 372 ? -14.094 11.641 37.688 1 88.88 372 GLU B N 1
ATOM 5972 C CA . GLU B 1 372 ? -13.133 10.914 36.875 1 88.88 372 GLU B CA 1
ATOM 5973 C C . GLU B 1 372 ? -12.406 9.852 37.688 1 88.88 372 GLU B C 1
ATOM 5975 O O . GLU B 1 372 ? -12.172 10.031 38.875 1 88.88 372 GLU B O 1
ATOM 5980 N N . ARG B 1 373 ? -12.297 8.703 37.125 1 84.12 373 ARG B N 1
ATOM 5981 C CA . ARG B 1 373 ? -11.469 7.629 37.656 1 84.12 373 ARG B CA 1
ATOM 5982 C C . ARG B 1 373 ? -10.18 7.488 36.844 1 84.12 373 ARG B C 1
ATOM 5984 O O . ARG B 1 373 ? -10.188 7.613 35.625 1 84.12 373 ARG B O 1
ATOM 5991 N N . GLU B 1 374 ? -9.102 7.484 37.719 1 81.94 374 GLU B N 1
ATOM 5992 C CA . GLU B 1 374 ? -7.809 7.312 37.062 1 81.94 374 GLU B CA 1
ATOM 5993 C C . GLU B 1 374 ? -7.277 5.895 37.25 1 81.94 374 GLU B C 1
ATOM 5995 O O . GLU B 1 374 ? -7.273 5.371 38.344 1 81.94 374 GLU B O 1
ATOM 6000 N N . GLY B 1 375 ? -7.016 5.219 36.188 1 78.69 375 GLY B N 1
ATOM 6001 C CA . GLY B 1 375 ? -6.395 3.906 36.281 1 78.69 375 GLY B CA 1
ATOM 6002 C C . GLY B 1 375 ? -5.016 3.934 36.906 1 78.69 375 GLY B C 1
ATOM 6003 O O . GLY B 1 375 ? -4.473 5.008 37.156 1 78.69 375 GLY B O 1
ATOM 6004 N N . ALA B 1 376 ? -4.523 2.758 37.281 1 77.81 376 ALA B N 1
ATOM 6005 C CA . ALA B 1 376 ? -3.197 2.648 37.875 1 77.81 376 ALA B CA 1
ATOM 6006 C C . ALA B 1 376 ? -2.113 3.088 36.906 1 77.81 376 ALA B C 1
ATOM 6008 O O . ALA B 1 376 ? -2.205 2.814 35.719 1 77.81 376 ALA B O 1
ATOM 6009 N N . ALA B 1 377 ? -1.245 3.936 37.469 1 82.19 377 ALA B N 1
ATOM 6010 C CA . ALA B 1 377 ? -0.083 4.309 36.688 1 82.19 377 ALA B CA 1
ATOM 6011 C C . ALA B 1 377 ? 0.713 3.076 36.25 1 82.19 377 ALA B C 1
ATOM 6013 O O . ALA B 1 377 ? 0.706 2.059 36.969 1 82.19 377 ALA B O 1
ATOM 6014 N N . ALA B 1 378 ? 1.172 3.094 35.062 1 81.44 378 ALA B N 1
ATOM 6015 C CA . ALA B 1 378 ? 1.979 1.976 34.594 1 81.44 378 ALA B CA 1
ATOM 6016 C C . ALA B 1 378 ? 3.314 2.461 34.031 1 81.44 378 ALA B C 1
ATOM 6018 O O . ALA B 1 378 ? 3.41 3.572 33.5 1 81.44 378 ALA B O 1
ATOM 6019 N N . SER B 1 379 ? 4.375 1.62 34.344 1 81.81 379 SER B N 1
ATOM 6020 C CA . SER B 1 379 ? 5.68 1.889 33.75 1 81.81 379 SER B CA 1
ATOM 6021 C C . SER B 1 379 ? 5.711 1.484 32.281 1 81.81 379 SER B C 1
ATOM 6023 O O . SER B 1 379 ? 5.355 0.356 31.938 1 81.81 379 SER B O 1
ATOM 6025 N N . ARG B 1 380 ? 6.047 2.482 31.5 1 86.75 380 ARG B N 1
ATOM 6026 C CA . ARG B 1 380 ? 6.105 2.217 30.062 1 86.75 380 ARG B CA 1
ATOM 6027 C C . ARG B 1 380 ? 7.547 2.227 29.562 1 86.75 380 ARG B C 1
ATOM 6029 O O . ARG B 1 380 ? 8.297 3.168 29.828 1 86.75 380 ARG B O 1
ATOM 6036 N N . LEU B 1 381 ? 7.836 1.072 28.922 1 87.69 381 LEU B N 1
ATOM 6037 C CA . LEU B 1 381 ? 9.141 0.961 28.297 1 87.69 381 LEU B CA 1
ATOM 6038 C C . LEU B 1 381 ? 9.094 1.456 26.859 1 87.69 381 LEU B C 1
ATOM 6040 O O . LEU B 1 381 ? 8.281 0.983 26.062 1 87.69 381 LEU B O 1
ATOM 6044 N N . ILE B 1 382 ? 9.906 2.5 26.609 1 86.5 382 ILE B N 1
ATOM 6045 C CA . ILE B 1 382 ? 10 3.041 25.266 1 86.5 382 ILE B CA 1
ATOM 6046 C C . ILE B 1 382 ? 11.352 2.668 24.656 1 86.5 382 ILE B C 1
ATOM 6048 O O . ILE B 1 382 ? 12.398 2.871 25.266 1 86.5 382 ILE B O 1
ATOM 6052 N N . ILE B 1 383 ? 11.258 2.072 23.547 1 86.56 383 ILE B N 1
ATOM 6053 C CA . ILE B 1 383 ? 12.469 1.652 22.844 1 86.56 383 ILE B CA 1
ATOM 6054 C C . ILE B 1 383 ? 12.5 2.27 21.453 1 86.56 383 ILE B C 1
ATOM 6056 O O . ILE B 1 383 ? 11.508 2.227 20.719 1 86.56 383 ILE B O 1
ATOM 6060 N N . ASN B 1 384 ? 13.602 2.883 21.125 1 84.38 384 ASN B N 1
ATOM 6061 C CA . ASN B 1 384 ? 13.82 3.426 19.781 1 84.38 384 ASN B CA 1
ATOM 6062 C C . ASN B 1 384 ? 15.086 2.863 19.156 1 84.38 384 ASN B C 1
ATOM 6064 O O . ASN B 1 384 ? 16.109 2.699 19.828 1 84.38 384 ASN B O 1
ATOM 6068 N N . ALA B 1 385 ? 15.039 2.568 17.953 1 84.5 385 ALA B N 1
ATOM 6069 C CA . ALA B 1 385 ? 16.25 2.266 17.203 1 84.5 385 ALA B CA 1
ATOM 6070 C C . ALA B 1 385 ? 17.031 3.535 16.891 1 84.5 385 ALA B C 1
ATOM 6072 O O . ALA B 1 385 ? 16.453 4.602 16.688 1 84.5 385 ALA B O 1
ATOM 6073 N N . ILE B 1 386 ? 18.281 3.398 17.047 1 80.62 386 ILE B N 1
ATOM 6074 C CA . ILE B 1 386 ? 19.141 4.527 16.719 1 80.62 386 ILE B CA 1
ATOM 6075 C C . ILE B 1 386 ? 19.609 4.414 15.266 1 80.62 386 ILE B C 1
ATOM 6077 O O . ILE B 1 386 ? 20.156 3.389 14.859 1 80.62 386 ILE B O 1
ATOM 6081 N N . SER B 1 387 ? 19.016 5.293 14.422 1 74.38 387 SER B N 1
ATOM 6082 C CA . SER B 1 387 ? 19.328 5.285 13 1 74.38 387 SER B CA 1
ATOM 6083 C C . SER B 1 387 ? 20.391 6.34 12.656 1 74.38 387 SER B C 1
ATOM 6085 O O . SER B 1 387 ? 20.5 7.359 13.344 1 74.38 387 SER B O 1
#

pLDDT: mean 90.11, std 8.74, range [42.03, 98.69]

Solvent-accessible surface area (backbone atoms only — not comparable to full-atom values): 41091 Å² total; per-residue (Å²): 130,56,50,68,55,53,30,50,48,51,51,50,52,50,38,51,10,37,51,47,34,50,52,52,50,40,46,39,69,64,44,69,64,77,74,42,44,40,41,65,48,45,22,39,30,74,60,21,41,30,60,36,48,47,59,65,73,45,79,79,78,80,47,55,42,55,37,42,37,56,48,46,42,50,27,52,48,52,46,51,50,49,15,45,50,54,66,69,56,53,65,43,51,47,34,31,39,55,44,70,59,95,85,40,45,34,37,35,73,38,56,29,36,35,50,43,53,74,97,58,37,32,38,41,37,41,40,72,43,71,36,85,68,80,66,95,59,81,55,67,44,58,51,47,28,46,36,43,50,39,26,48,52,60,74,41,36,79,37,60,32,29,32,33,43,49,97,79,30,47,76,74,43,70,58,28,24,52,42,50,46,37,32,75,74,69,69,39,82,57,67,84,51,63,87,71,37,53,63,36,18,35,38,40,38,32,38,68,50,48,76,48,54,48,51,76,36,52,74,42,71,68,60,36,50,48,50,50,52,48,43,47,52,51,51,50,50,50,50,32,37,76,72,62,79,37,55,74,76,72,42,61,58,55,67,82,88,49,82,58,56,56,72,33,72,64,46,60,79,29,64,87,52,50,85,45,58,77,47,53,86,48,35,65,56,52,54,50,45,52,52,46,52,51,51,42,50,54,47,49,50,53,48,50,43,50,50,44,28,51,42,43,43,30,63,43,14,73,42,82,50,63,32,30,22,78,54,34,33,34,29,50,40,79,38,74,26,62,74,40,76,34,63,67,55,42,50,54,53,50,51,51,48,57,67,45,79,82,50,77,81,72,54,59,66,59,52,52,59,69,22,48,41,68,42,71,68,40,82,40,77,46,75,44,76,50,129,130,56,50,67,54,53,30,50,49,52,50,50,52,47,38,50,9,36,50,46,34,50,52,50,49,42,45,40,68,65,46,70,64,81,74,41,45,40,40,66,48,44,22,41,31,75,61,21,40,30,61,36,50,46,59,66,72,43,81,79,77,80,46,55,42,56,36,41,38,57,48,46,42,50,27,53,47,51,46,49,50,48,16,45,50,55,64,69,56,52,65,42,54,48,33,32,40,56,44,70,60,95,83,39,44,35,36,36,71,38,55,29,36,36,50,46,53,72,94,58,39,33,38,41,36,41,42,73,43,70,36,84,68,82,65,97,58,83,54,68,45,59,52,46,26,45,36,42,49,40,27,48,51,57,76,40,36,79,37,60,32,30,32,34,44,50,96,79,31,50,75,75,43,70,56,28,24,53,41,52,47,37,31,75,74,69,69,39,82,57,69,85,51,64,87,72,36,53,61,36,17,36,39,41,37,31,38,68,49,51,74,48,54,47,52,76,38,52,75,41,70,67,59,37,51,50,51,52,51,50,42,47,54,50,50,50,52,49,50,31,38,75,72,63,79,37,56,71,79,72,41,60,59,54,65,58,67,46,74,59,56,51,71,40,93,64,48,83,79,32,69,85,38,50,72,55,43,74,47,53,57,44,33,66,41,52,52,49,48,48,51,50,52,48,50,43,49,52,46,49,52,52,47,50,51,50,51,49,52,50,44,47,48,33,62,72,66,71,45,80,49,37,35,32,23,78,56,36,31,36,32,53,40,78,38,75,27,62,72,43,74,35,63,69,56,42,49,53,52,49,51,51,47,57,68,44,80,80,53,78,82,72,54,59,68,60,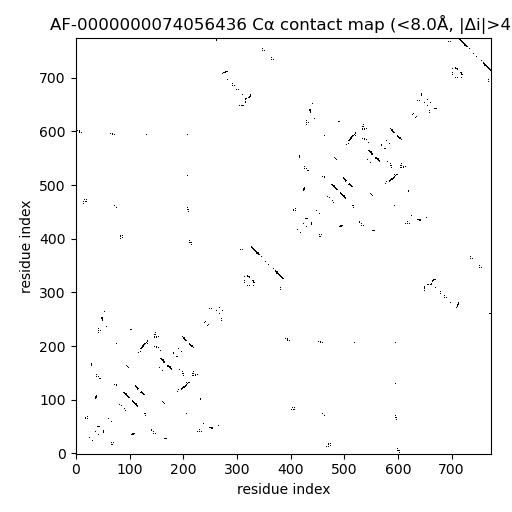54,52,59,71,22,46,41,67,43,73,65,40,81,39,79,46,74,30,59,45,75

Radius of gyration: 30.15 Å; Cα contacts (8 Å, |Δi|>4): 1318; chains: 2; bounding box: 66×72×77 Å